Protein AF-0000000078819794 (afdb_homodimer)

Nearest PDB structures (foldseek):
  6mrs-assembly1_A  TM=6.723E-01  e=1.313E-02  synthetic construct
  7mwr-assembly1_B  TM=2.909E-01  e=2.713E-03  synthetic construct
  4few-assembly8_D  TM=2.180E-01  e=1.928E-01  Acinetobacter baumannii AYE
  4gkh-assembly10_J  TM=1.899E-01  e=2.435E-01  Acinetobacter baumannii AYE
  4few-assembly7_B  TM=1.882E-01  e=3.076E-01  Acinetobacter baumannii AYE

Foldseek 3Di:
DDDDDDDDDVVVVVVLVVLCVVVVNDPVRSVVVVVVVLVVLCVPPPDSVRSCCCVPVCVVVLVVLQVVCCVVPVDHDDDLVVLLVVLVVCFQAADDPVVLCVVPPLVQDQDPVSVQVVVQVVCSNNVQQKHWDWDADPPQRKIKIKIFAGRLSVQVVVVLSVQLCCVQRVQKAFPAWDDDPGMIMTIIDHHDDPDNGDPRSSVHGNVCHVVVVVCVVPVVVVVVVVVVCVVVVNPAFDDDPQQVVCVVVVHQDDCQVVLCVVVVHHLLPQDPVSVQVVVQVVCVVGVQFDGWDWDADPQWIKIKTFHDDQDPSSVVSVQVNVVNSVVSNPWDWDWDDDGRMIMTITPDGPPPPPPPPPPD/DDDDDDDDDPVVVVVLVVLCVVVVNDPVRSVVVVVVVLVVLCVPPPDSVRSCCCVPVCVVVQVVLQVVCCVVPVDHDDDLVVLLVVLVVCFQAADDPVVLCVVPPLVQDQDPVSVQVVVQVVCSNNVQQKHWDWDADPPQRKIKIKIFAGRLSVQVVVVLSVQLCCVQRVQKAFPAWDDDPGMIITIIDHHDDPDNGDPRSSVHTNVCHVVVVVCVVPVVVVVVVVVVCVVVVNPAFDDDPQCVVCVVVVHQDDCQVVLCVVVVHHLLPQDPVSVQVVVQVVCVVGVQFDGWDWDADPQWIKIKTFHDDQDPSSVVSVQVNVVNSVVSNPWDWDWDDDGRMIMTITPDGPPPPPPPPDPD

Organism: Methanosarcina acetivorans (strain ATCC 35395 / DSM 2834 / JCM 12185 / C2A) (NCBI:txid188937)

Sequence (720 aa):
MIRKNVSMEDEYLQKLQPFLDKNNGNLSAAIRDAIELADAALRGHESVEDALEYFTEGSTKYPEIRNSLIESGECILISQLSFRWLIENTDGILVDDELVSELFNPYQIKTASDLLEYLNTRSRNMGWGIKVSINTLQEDKTEVILLENGDPSLRAYLAEAISIFLGRYLNLDVSFVHRKSNSIRIFLKEHRSDMEVPPGIRKNFGTLDYTFKEIRSKPEFWTSLVERYRQQRYQRVNLNKDVFEAFLSGEIPDVTSFFEASAGKPIQEIPLYELFAISKKLIFVTQLATDVERTVERGKINIKIRHQFSDEIAIEKLIALFSKLFMAAGHAFEARTVSNLITLEFKEPCSAYSSSNGKYMIRKNVSMEDEYLQKLQPFLDKNNGNLSAAIRDAIELADAALRGHESVEDALEYFTEGSTKYPEIRNSLIESGECILISQLSFRWLIENTDGILVDDELVSELFNPYQIKTASDLLEYLNTRSRNMGWGIKVSINTLQEDKTEVILLENGDPSLRAYLAEAISIFLGRYLNLDVSFVHRKSNSIRIFLKEHRSDMEVPPGIRKNFGTLDYTFKEIRSKPEFWTSLVERYRQQRYQRVNLNKDVFEAFLSGEIPDVTSFFEASAGKPIQEIPLYELFAISKKLIFVTQLATDVERTVERGKINIKIRHQFSDEIAIEKLIALFSKLFMAAGHAFEARTVSNLITLEFKEPCSAYSSSNGKY

Solvent-accessible surface area (backbone atoms only — not comparable to full-atom values): 38197 Å² total; per-residue (Å²): 116,48,74,42,77,32,58,44,50,71,68,56,56,59,54,37,40,70,40,19,62,76,42,77,64,35,59,33,58,17,50,50,52,24,39,53,33,18,41,27,54,38,63,90,41,95,42,71,66,53,34,36,46,36,35,62,68,60,54,40,56,34,52,52,51,42,43,50,34,26,72,69,53,54,25,42,63,40,44,39,67,59,49,38,51,45,46,63,63,37,61,26,45,60,79,53,67,68,57,35,45,68,76,44,48,69,92,76,38,81,47,72,65,45,43,37,55,50,49,38,51,48,19,57,44,52,46,47,61,40,46,56,50,76,46,71,42,79,88,76,67,33,39,32,40,37,42,31,50,48,53,62,54,56,49,52,52,48,51,50,44,49,50,52,45,34,29,64,75,63,37,28,26,34,76,50,74,49,78,54,88,58,35,38,36,41,32,30,36,83,39,90,66,89,57,85,71,45,66,37,45,33,67,74,41,26,74,40,27,66,46,52,54,52,38,67,73,40,44,71,61,47,45,51,41,49,50,48,36,58,77,50,71,60,50,38,28,42,38,44,43,70,47,46,45,27,32,48,53,70,44,72,49,84,62,56,64,58,53,18,65,73,69,71,44,58,49,63,72,51,51,70,69,57,50,48,54,51,46,46,52,49,28,66,59,18,38,76,32,78,46,70,46,78,45,74,56,96,62,22,38,29,42,38,39,33,39,86,68,82,53,67,56,29,48,50,49,52,51,49,36,56,47,52,51,41,48,64,31,68,51,59,66,48,80,47,75,57,92,43,34,36,38,39,40,32,69,64,64,61,62,80,69,73,78,67,74,71,80,120,115,48,76,42,78,33,57,44,48,71,69,56,54,60,53,38,41,70,40,18,62,74,42,78,62,35,60,32,58,16,50,49,52,25,39,53,34,19,42,27,55,39,61,93,42,95,42,71,67,54,32,36,49,37,34,61,69,59,55,40,57,33,51,52,51,41,44,50,33,26,73,69,54,54,25,43,64,41,44,39,67,59,50,40,51,46,46,65,64,37,59,27,44,62,78,53,66,68,58,36,46,68,76,44,49,70,90,76,38,81,46,73,66,46,43,38,54,50,49,39,52,47,19,57,43,53,45,47,61,39,46,58,49,76,47,70,42,79,88,75,68,32,38,33,41,36,43,32,50,49,52,60,54,56,49,52,52,48,51,50,43,49,50,54,45,35,31,64,73,62,36,28,27,33,75,49,71,50,80,54,89,58,35,38,36,40,32,31,35,83,39,92,65,91,57,84,70,46,68,36,44,35,68,74,41,25,74,40,28,67,46,53,53,51,37,67,75,40,43,70,60,46,46,52,42,48,50,48,35,58,76,51,72,60,51,38,29,42,37,47,42,68,47,48,45,27,31,47,53,70,43,71,49,84,62,56,64,56,53,18,65,73,70,70,43,58,48,64,73,51,50,67,70,58,49,48,54,51,48,46,50,49,29,64,58,18,38,74,33,78,45,68,46,79,46,76,56,98,63,23,40,29,42,37,38,33,38,88,66,81,53,66,57,29,48,50,51,50,51,48,37,56,47,52,52,42,48,63,31,68,52,58,66,48,82,46,76,57,91,45,34,37,37,37,41,32,70,63,62,62,64,80,70,73,80,67,74,70,81,120

InterPro domains:
  IPR059889 AF_0136-like, C-terminal domain [PF27313] (231-347)

Secondary structure (DSSP, 8-state):
-EEEEEEE-HHHHHHTHHHHHHTTT-HHHHHHHHHHHHHHHHTT-SSHHHHHHHHHSSTTHHHHHHHHHHHHTSEEEEEHHHHHHHHHHTTTPPPPHHHHHHHS-TTT--SHHHHHHHHHHHHHHHT--EEEEEEEETTTTEEEEEEEES-HHHHHHHHHHHHHHHHHHS-EEEEEEEE-SSEEEEEEEE----SSS-HHHHHHH-TTHHHHHHHHHSHHHHHHHHHHHHHTTT-EEEEEHHHHHHHHTTPPP--HHHHHHHHTS-GGGS-HHHHHHHHHHHHHHH-SSSEEEEEEETTEEEEEEE-----HHHHHHHHHHHHHHHHHTT--EEEEEETTEEEEEEEEE-----------/-EEEEEEE-HHHHHHTHHHHHHTTT-HHHHHHHHHHHHHHHHTT-SSHHHHHHHHHSSTTHHHHHHHHHHHHTSEEEEEHHHHHHHHHHTTTSPPPHHHHHHHS-TTT--SHHHHHHHHHHHHHHHT--EEEEEEEETTTTEEEEEEEES-HHHHHHHHHHHHHHHHHHS-EEEEEEEE-SSEEEEEEEE----SSS-HHHHHHH-TTHHHHHHHHHSHHHHHHHHHHHHHTTT-EEEEEHHHHHHHHTTPPP--HHHHHHHHTS-GGGS-HHHHHHHHHHHHHHH-SSSEEEEEEETTEEEEEEE-----HHHHHHHHHHHHHHHHHTT--EEEEEETTEEEEEEEEE-----------

Structure (mmCIF, N/CA/C/O backbone):
data_AF-0000000078819794-model_v1
#
loop_
_entity.id
_entity.type
_entity.pdbx_description
1 polymer 'Uncharacterized protein'
#
loop_
_atom_site.group_PDB
_atom_site.id
_atom_site.type_symbol
_atom_site.label_atom_id
_atom_site.label_alt_id
_atom_site.label_comp_id
_atom_site.label_asym_id
_atom_site.label_entity_id
_atom_site.label_seq_id
_atom_site.pdbx_PDB_ins_code
_atom_site.Cartn_x
_atom_site.Cartn_y
_atom_site.Cartn_z
_atom_site.occupancy
_atom_site.B_iso_or_equiv
_atom_site.auth_seq_id
_atom_site.auth_comp_id
_atom_site.auth_asym_id
_atom_site.auth_atom_id
_atom_site.pdbx_PDB_model_num
ATOM 1 N N . MET A 1 1 ? -16.062 60.844 29.094 1 70.94 1 MET A N 1
ATOM 2 C CA . MET A 1 1 ? -14.719 60.969 28.547 1 70.94 1 MET A CA 1
ATOM 3 C C . MET A 1 1 ? -13.758 61.531 29.594 1 70.94 1 MET A C 1
ATOM 5 O O . MET A 1 1 ? -14.039 62.531 30.234 1 70.94 1 MET A O 1
ATOM 9 N N . ILE A 1 2 ? -12.938 60.688 30.094 1 73.56 2 ILE A N 1
ATOM 10 C CA . ILE A 1 2 ? -11.977 61.094 31.109 1 73.56 2 ILE A CA 1
ATOM 11 C C . ILE A 1 2 ? -10.648 61.469 30.453 1 73.56 2 ILE A C 1
ATOM 13 O O . ILE A 1 2 ? -10.219 60.844 29.484 1 73.56 2 ILE A O 1
ATOM 17 N N . ARG A 1 3 ? -10.117 62.562 30.797 1 80.88 3 ARG A N 1
ATOM 18 C CA . ARG A 1 3 ? -8.82 63 30.281 1 80.88 3 ARG A CA 1
ATOM 19 C C . ARG A 1 3 ? -7.699 62.594 31.234 1 80.88 3 ARG A C 1
ATOM 21 O O . ARG A 1 3 ? -7.789 62.812 32.438 1 80.88 3 ARG A O 1
ATOM 28 N N . LYS A 1 4 ? -6.836 61.812 30.781 1 79.94 4 LYS A N 1
ATOM 29 C CA . LYS A 1 4 ? -5.691 61.375 31.562 1 79.94 4 LYS A CA 1
ATOM 30 C C . LYS A 1 4 ? -4.379 61.844 30.953 1 79.94 4 LYS A C 1
ATOM 32 O O . LYS A 1 4 ? -4.262 61.969 29.734 1 79.94 4 LYS A O 1
ATOM 37 N N . ASN A 1 5 ? -3.426 62.219 31.859 1 78.19 5 ASN A N 1
ATOM 38 C CA . ASN A 1 5 ? -2.084 62.594 31.422 1 78.19 5 ASN A CA 1
ATOM 39 C C . ASN A 1 5 ? -1.172 61.375 31.328 1 78.19 5 ASN A C 1
ATOM 41 O O . ASN A 1 5 ? -1.112 60.562 32.25 1 78.19 5 ASN A O 1
ATOM 45 N N . VAL A 1 6 ? -0.645 61.156 30.156 1 82.25 6 VAL A N 1
ATOM 46 C CA . VAL A 1 6 ? 0.232 60 29.922 1 82.25 6 VAL A CA 1
ATOM 47 C C . VAL A 1 6 ? 1.633 60.5 29.562 1 82.25 6 VAL A C 1
ATOM 49 O O . VAL A 1 6 ? 1.794 61.344 28.688 1 82.25 6 VAL A O 1
ATOM 52 N N . SER A 1 7 ? 2.701 60.031 30.391 1 82.31 7 SER A N 1
ATOM 53 C CA . SER A 1 7 ? 4.098 60.312 30.078 1 82.31 7 SER A CA 1
ATOM 54 C C . SER A 1 7 ? 4.703 59.219 29.203 1 82.31 7 SER A C 1
ATOM 56 O O . SER A 1 7 ? 4.605 58.031 29.531 1 82.31 7 SER A O 1
ATOM 58 N N . MET A 1 8 ? 5.219 59.594 27.984 1 77.75 8 MET A N 1
ATOM 59 C CA . MET A 1 8 ? 5.828 58.594 27.125 1 77.75 8 MET A CA 1
ATOM 60 C C . MET A 1 8 ? 7.062 59.156 26.422 1 77.75 8 MET A C 1
ATOM 62 O O . MET A 1 8 ? 7.18 60.375 26.234 1 77.75 8 MET A O 1
ATOM 66 N N . GLU A 1 9 ? 8.102 58.281 26.188 1 80.62 9 GLU A N 1
ATOM 67 C CA . GLU A 1 9 ? 9.289 58.625 25.406 1 80.62 9 GLU A CA 1
ATOM 68 C C . GLU A 1 9 ? 8.977 58.688 23.922 1 80.62 9 GLU A C 1
ATOM 70 O O . GLU A 1 9 ? 7.941 58.156 23.484 1 80.62 9 GLU A O 1
ATOM 75 N N . ASP A 1 10 ? 9.867 59.25 23.141 1 80.31 10 ASP A N 1
ATOM 76 C CA . ASP A 1 10 ? 9.695 59.438 21.703 1 80.31 10 ASP A CA 1
ATOM 77 C C . ASP A 1 10 ? 9.57 58.094 21 1 80.31 10 ASP A C 1
ATOM 79 O O . ASP A 1 10 ? 8.891 57.969 19.969 1 80.31 10 ASP A O 1
ATOM 83 N N . GLU A 1 11 ? 10.156 57.125 21.562 1 84.44 11 GLU A N 1
ATOM 84 C CA . GLU A 1 11 ? 10.125 55.812 20.953 1 84.44 11 GLU A CA 1
ATOM 85 C C . GLU A 1 11 ? 8.703 55.281 20.875 1 84.44 11 GLU A C 1
ATOM 87 O O . GLU A 1 11 ? 8.336 54.594 19.906 1 84.44 11 GLU A O 1
ATOM 92 N N . TYR A 1 12 ? 7.852 55.562 21.797 1 84.25 12 TYR A N 1
ATOM 93 C CA . TYR A 1 12 ? 6.48 55.062 21.828 1 84.25 12 TYR A CA 1
ATOM 94 C C . TYR A 1 12 ? 5.594 55.844 20.859 1 84.25 12 TYR A C 1
ATOM 96 O O . TYR A 1 12 ? 4.633 55.312 20.312 1 84.25 12 TYR A O 1
ATOM 104 N N . LEU A 1 13 ? 5.969 57.094 20.656 1 82.88 13 LEU A N 1
ATOM 105 C CA . LEU A 1 13 ? 5.246 57.875 19.656 1 82.88 13 LEU A CA 1
ATOM 106 C C . LEU A 1 13 ? 5.508 57.344 18.25 1 82.88 13 LEU A C 1
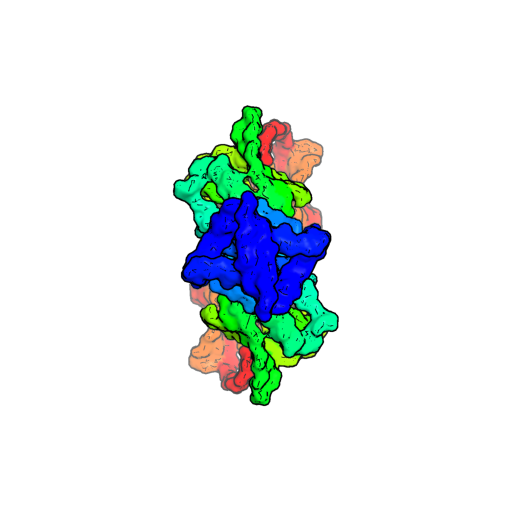ATOM 108 O O . LEU A 1 13 ? 4.609 57.344 17.406 1 82.88 13 LEU A O 1
ATOM 112 N N . GLN A 1 14 ? 6.73 56.906 18.125 1 84.69 14 GLN A N 1
ATOM 113 C CA . GLN A 1 14 ? 7.074 56.281 16.844 1 84.69 14 GLN A CA 1
ATOM 114 C C . GLN A 1 14 ? 6.289 55 16.625 1 84.69 14 GLN A C 1
ATOM 116 O O . GLN A 1 14 ? 5.805 54.75 15.523 1 84.69 14 GLN A O 1
ATOM 121 N N . LYS A 1 15 ? 6.051 54.25 17.672 1 84.12 15 LYS A N 1
ATOM 122 C CA . LYS A 1 15 ? 5.309 52.969 17.594 1 84.12 15 LYS A CA 1
ATOM 123 C C . LYS A 1 15 ? 3.828 53.219 17.328 1 84.12 15 LYS A C 1
ATOM 125 O O . LYS A 1 15 ? 3.131 52.375 16.797 1 84.12 15 LYS A O 1
ATOM 130 N N . LEU A 1 16 ? 3.393 54.438 17.641 1 85.81 16 LEU A N 1
ATOM 131 C CA . LEU A 1 16 ? 1.987 54.781 17.469 1 85.81 16 LEU A CA 1
ATOM 132 C C . LEU A 1 16 ? 1.74 55.375 16.078 1 85.81 16 LEU A C 1
ATOM 134 O O . LEU A 1 16 ? 0.594 55.625 15.703 1 85.81 16 LEU A O 1
ATOM 138 N N . GLN A 1 17 ? 2.824 55.531 15.344 1 85.62 17 GLN A N 1
ATOM 139 C CA . GLN A 1 17 ? 2.709 56.25 14.086 1 85.62 17 GLN A CA 1
ATOM 140 C C . GLN A 1 17 ? 1.633 55.656 13.195 1 85.62 17 GLN A C 1
ATOM 142 O O . GLN A 1 17 ? 0.785 56.375 12.656 1 85.62 17 GLN A O 1
ATOM 147 N N . PRO A 1 18 ? 1.602 54.312 13 1 86.56 18 PRO A N 1
ATOM 148 C CA . PRO A 1 18 ? 0.555 53.75 12.141 1 86.56 18 PRO A CA 1
ATOM 149 C C . PRO A 1 18 ? -0.852 54.062 12.648 1 86.56 18 PRO A C 1
ATOM 151 O O . PRO A 1 18 ? -1.77 54.25 11.852 1 86.56 18 PRO A O 1
ATOM 154 N N . PHE A 1 19 ? -1.087 54.062 13.938 1 87.62 19 PHE A N 1
ATOM 155 C CA . PHE A 1 19 ? -2.373 54.375 14.547 1 87.62 19 PHE A CA 1
ATOM 156 C C . PHE A 1 19 ? -2.693 55.875 14.367 1 87.62 19 PHE A C 1
ATOM 158 O O . PHE A 1 19 ? -3.852 56.219 14.156 1 87.62 19 PHE A O 1
ATOM 165 N N . LEU A 1 20 ? -1.634 56.719 14.453 1 88.31 20 LEU A N 1
ATOM 166 C CA . LEU A 1 20 ? -1.801 58.156 14.227 1 88.31 20 LEU A CA 1
ATOM 167 C C . LEU A 1 20 ? -2.215 58.438 12.789 1 88.31 20 LEU A C 1
ATOM 169 O O . LEU A 1 20 ? -3.098 59.25 12.539 1 88.31 20 LEU A O 1
ATOM 173 N N . ASP A 1 21 ? -1.56 57.719 11.906 1 87.25 21 ASP A N 1
ATOM 174 C CA . ASP A 1 21 ? -1.875 57.875 10.492 1 87.25 21 ASP A CA 1
ATOM 175 C C . ASP A 1 21 ? -3.328 57.531 10.203 1 87.25 21 ASP A C 1
ATOM 177 O O . ASP A 1 21 ? -4.016 58.219 9.453 1 87.25 21 ASP A O 1
ATOM 181 N N . LYS A 1 22 ? -3.783 56.438 10.828 1 86.69 22 LYS A N 1
ATOM 182 C CA . LYS A 1 22 ? -5.164 56 10.656 1 86.69 22 LYS A CA 1
ATOM 183 C C . LYS A 1 22 ? -6.145 57.031 11.211 1 86.69 22 LYS A C 1
ATOM 185 O O . LYS A 1 22 ? -7.25 57.188 10.688 1 86.69 22 LYS A O 1
ATOM 190 N N . ASN A 1 23 ? -5.707 57.75 12.258 1 88.5 23 ASN A N 1
ATOM 191 C CA . ASN A 1 23 ? -6.621 58.656 12.945 1 88.5 23 ASN A CA 1
ATOM 192 C C . ASN A 1 23 ? -6.289 60.094 12.648 1 88.5 23 ASN A C 1
ATOM 194 O O . ASN A 1 23 ? -6.555 61 13.477 1 88.5 23 ASN A O 1
ATOM 198 N N . ASN A 1 24 ? -5.68 60.406 11.492 1 87.5 24 ASN A N 1
ATOM 199 C CA . ASN A 1 24 ? -5.375 61.75 10.992 1 87.5 24 ASN A CA 1
ATOM 200 C C . ASN A 1 24 ? -4.641 62.594 12.039 1 87.5 24 ASN A C 1
ATOM 202 O O . ASN A 1 24 ? -4.957 63.75 12.234 1 87.5 24 ASN A O 1
ATOM 206 N N . GLY A 1 25 ? -3.814 61.938 12.812 1 84.75 25 GLY A N 1
ATOM 207 C CA . GLY A 1 25 ? -2.949 62.656 13.734 1 84.75 25 GLY A CA 1
ATOM 208 C C . GLY A 1 25 ? -3.551 62.812 15.117 1 84.75 25 GLY A C 1
ATOM 209 O O . GLY A 1 25 ? -2.936 63.406 16 1 84.75 25 GLY A O 1
ATOM 210 N N . ASN A 1 26 ? -4.77 62.344 15.32 1 84.56 26 ASN A N 1
ATOM 211 C CA . ASN A 1 26 ? -5.406 62.406 16.641 1 84.56 26 ASN A CA 1
ATOM 212 C C . ASN A 1 26 ? -4.781 61.438 17.609 1 84.56 26 ASN A C 1
ATOM 214 O O . ASN A 1 26 ? -5.008 60.219 17.516 1 84.56 26 ASN A O 1
ATOM 218 N N . LEU A 1 27 ? -4.086 61.969 18.531 1 87.5 27 LEU A N 1
ATOM 219 C CA . LEU A 1 27 ? -3.311 61.125 19.453 1 87.5 27 LEU A CA 1
ATOM 220 C C . LEU A 1 27 ? -4.23 60.312 20.344 1 87.5 27 LEU A C 1
ATOM 222 O O . LEU A 1 27 ? -3.979 59.125 20.562 1 87.5 27 LEU A O 1
ATOM 226 N N . SER A 1 28 ? -5.289 60.906 20.938 1 86.38 28 SER A N 1
ATOM 227 C CA . SER A 1 28 ? -6.203 60.188 21.812 1 86.38 28 SER A CA 1
ATOM 228 C C . SER A 1 28 ? -6.84 59 21.078 1 86.38 28 SER A C 1
ATOM 230 O O . SER A 1 28 ? -6.918 57.875 21.625 1 86.38 28 SER A O 1
ATOM 232 N N . ALA A 1 29 ? -7.215 59.219 19.875 1 86.75 29 ALA A N 1
ATOM 233 C CA . ALA A 1 29 ? -7.812 58.156 19.078 1 86.75 29 ALA A CA 1
ATOM 234 C C . ALA A 1 29 ? -6.789 57.062 18.766 1 86.75 29 ALA A C 1
ATOM 236 O O . ALA A 1 29 ? -7.113 55.875 18.781 1 86.75 29 ALA A O 1
ATOM 237 N N . ALA A 1 30 ? -5.602 57.406 18.469 1 87.69 30 ALA A N 1
ATOM 238 C CA . ALA A 1 30 ? -4.523 56.469 18.188 1 87.69 30 ALA A CA 1
ATOM 239 C C . ALA A 1 30 ? -4.238 55.562 19.391 1 87.69 30 ALA A C 1
ATOM 241 O O . ALA A 1 30 ? -4.082 54.344 19.266 1 87.69 30 ALA A O 1
ATOM 242 N N . ILE A 1 31 ? -4.195 56.156 20.5 1 85.75 31 ILE A N 1
ATOM 243 C CA . ILE A 1 31 ? -3.926 55.406 21.734 1 85.75 31 ILE A CA 1
ATOM 244 C C . ILE A 1 31 ? -5.098 54.469 22.031 1 85.75 31 ILE A C 1
ATOM 246 O O . ILE A 1 31 ? -4.895 53.312 22.438 1 85.75 31 ILE A O 1
ATOM 250 N N . ARG A 1 32 ? -6.301 54.938 21.844 1 84.31 32 ARG A N 1
ATOM 251 C CA . ARG A 1 32 ? -7.465 54.062 22.031 1 84.31 32 ARG A CA 1
ATOM 252 C C . ARG A 1 32 ? -7.402 52.844 21.125 1 84.31 32 ARG A C 1
ATOM 254 O O . ARG A 1 32 ? -7.648 51.719 21.562 1 84.31 32 ARG A O 1
ATOM 261 N N . ASP A 1 33 ? -7.09 53.094 19.875 1 86.25 33 ASP A N 1
ATOM 262 C CA . ASP A 1 33 ? -6.941 52 18.938 1 86.25 33 ASP A CA 1
ATOM 263 C C . ASP A 1 33 ? -5.844 51.031 19.375 1 86.25 33 ASP A C 1
ATOM 265 O O . ASP A 1 33 ? -5.988 49.812 19.25 1 86.25 33 ASP A O 1
ATOM 269 N N . ALA A 1 34 ? -4.73 51.594 19.812 1 86 34 ALA A N 1
ATOM 270 C CA . ALA A 1 34 ? -3.623 50.75 20.297 1 86 34 ALA A CA 1
ATOM 271 C C . ALA A 1 34 ? -4.047 49.906 21.484 1 86 34 ALA A C 1
ATOM 273 O O . ALA A 1 34 ? -3.691 48.75 21.594 1 86 34 ALA A O 1
ATOM 274 N N . ILE A 1 35 ? -4.82 50.5 22.375 1 83.94 35 ILE A N 1
ATOM 275 C CA . ILE A 1 35 ? -5.316 49.781 23.547 1 83.94 35 ILE A CA 1
ATOM 276 C C . ILE A 1 35 ? -6.262 48.656 23.109 1 83.94 35 ILE A C 1
ATOM 278 O O . ILE A 1 35 ? -6.188 47.531 23.609 1 83.94 35 ILE A O 1
ATOM 282 N N . GLU A 1 36 ? -7.098 48.969 22.188 1 83.81 36 GLU A N 1
ATOM 283 C CA . GLU A 1 36 ? -8.023 47.969 21.672 1 83.81 36 GLU A CA 1
ATOM 284 C C . GLU A 1 36 ? -7.277 46.812 21.047 1 83.81 36 GLU A C 1
ATOM 286 O O . GLU A 1 36 ? -7.621 45.656 21.297 1 83.81 36 GLU A O 1
ATOM 291 N N . LEU A 1 37 ? -6.293 47.125 20.266 1 82.19 37 LEU A N 1
ATOM 292 C CA . LEU A 1 37 ? -5.504 46.094 19.625 1 82.19 37 LEU A CA 1
ATOM 293 C C . LEU A 1 37 ? -4.703 45.312 20.672 1 82.19 37 LEU A C 1
ATOM 295 O O . LEU A 1 37 ? -4.609 44.062 20.578 1 82.19 37 LEU A O 1
ATOM 299 N N . ALA A 1 38 ? -4.113 46 21.578 1 82.5 38 ALA A N 1
ATOM 300 C CA . ALA A 1 38 ? -3.34 45.344 22.625 1 82.5 38 ALA A CA 1
ATOM 301 C C . ALA A 1 38 ? -4.223 44.406 23.453 1 82.5 38 ALA A C 1
ATOM 303 O O . ALA A 1 38 ? -3.822 43.281 23.781 1 82.5 38 ALA A O 1
ATOM 304 N N . ASP A 1 39 ? -5.398 44.844 23.734 1 83.31 39 ASP A N 1
ATOM 305 C CA . ASP A 1 39 ? -6.355 44.031 24.469 1 83.31 39 ASP A CA 1
ATOM 306 C C . ASP A 1 39 ? -6.734 42.781 23.703 1 83.31 39 ASP A C 1
ATOM 308 O O . ASP A 1 39 ? -6.785 41.688 24.266 1 83.31 39 ASP A O 1
ATOM 312 N N . ALA A 1 40 ? -6.984 43 22.469 1 76.94 40 ALA A N 1
ATOM 313 C CA . ALA A 1 40 ? -7.355 41.875 21.609 1 76.94 40 ALA A CA 1
ATOM 314 C C . ALA A 1 40 ? -6.207 40.906 21.469 1 76.94 40 ALA A C 1
ATOM 316 O O . ALA A 1 40 ? -6.422 39.688 21.469 1 76.94 40 ALA A O 1
ATOM 317 N N . ALA A 1 41 ? -5.02 41.469 21.281 1 73.31 41 ALA A N 1
ATOM 318 C CA . ALA A 1 41 ? -3.822 40.625 21.125 1 73.31 41 ALA A CA 1
ATOM 319 C C . ALA A 1 41 ? -3.498 39.875 22.406 1 73.31 41 ALA A C 1
ATOM 321 O O . ALA A 1 41 ? -2.859 38.812 22.375 1 73.31 41 ALA A O 1
ATOM 322 N N . LEU A 1 42 ? -3.934 40.469 23.453 1 76.25 42 LEU A N 1
ATOM 323 C CA . LEU A 1 42 ? -3.664 39.875 24.75 1 76.25 42 LEU A CA 1
ATOM 324 C C . LEU A 1 42 ? -4.559 38.656 24.969 1 76.25 42 LEU A C 1
ATOM 326 O O . LEU A 1 42 ? -4.207 37.75 25.734 1 76.25 42 LEU A O 1
ATOM 330 N N . ARG A 1 43 ? -5.539 38.594 24.047 1 70.12 43 ARG A N 1
ATOM 331 C CA . ARG A 1 43 ? -6.484 37.5 24.141 1 70.12 43 ARG A CA 1
ATOM 332 C C . ARG A 1 43 ? -5.871 36.188 23.625 1 70.12 43 ARG A C 1
ATOM 334 O O . ARG A 1 43 ? -5.348 36.156 22.516 1 70.12 43 ARG A O 1
ATOM 341 N N . GLY A 1 44 ? -5.43 35.312 24.641 1 59.69 44 GLY A N 1
ATOM 342 C CA . GLY A 1 44 ? -4.824 34.031 24.375 1 59.69 44 GLY A CA 1
ATOM 343 C C . GLY A 1 44 ? -3.518 33.812 25.125 1 59.69 44 GLY A C 1
ATOM 344 O O . GLY A 1 44 ? -2.881 32.781 24.984 1 59.69 44 GLY A O 1
ATOM 345 N N . HIS A 1 45 ? -3.152 35 25.719 1 65.75 45 HIS A N 1
ATOM 346 C CA . HIS A 1 45 ? -1.915 34.906 26.484 1 65.75 45 HIS A CA 1
ATOM 347 C C . HIS A 1 45 ? -2.186 35 27.984 1 65.75 45 HIS A C 1
ATOM 349 O O . HIS A 1 45 ? -3.184 35.594 28.406 1 65.75 45 HIS A O 1
ATOM 355 N N . GLU A 1 46 ? -1.381 34.375 28.734 1 65.06 46 GLU A N 1
ATOM 356 C CA . GLU A 1 46 ? -1.578 34.281 30.188 1 65.06 46 GLU A CA 1
ATOM 357 C C . GLU A 1 46 ? -1.296 35.625 30.859 1 65.06 46 GLU A C 1
ATOM 359 O O . GLU A 1 46 ? -1.904 35.938 31.875 1 65.06 46 GLU A O 1
ATOM 364 N N . SER A 1 47 ? -0.246 36.406 30.297 1 75 47 SER A N 1
ATOM 365 C CA . SER A 1 47 ? 0.141 37.688 30.891 1 75 47 SER A CA 1
ATOM 366 C C . SER A 1 47 ? 0.596 38.656 29.812 1 75 47 SER A C 1
ATOM 368 O O . SER A 1 47 ? 0.843 38.281 28.672 1 75 47 SER A O 1
ATOM 370 N N . VAL A 1 48 ? 0.665 39.906 30.125 1 79.12 48 VAL A N 1
ATOM 371 C CA . VAL A 1 48 ? 1.145 40.938 29.234 1 79.12 48 VAL A CA 1
ATOM 372 C C . VAL A 1 48 ? 2.59 40.656 28.828 1 79.12 48 VAL A C 1
ATOM 374 O O . VAL A 1 48 ? 2.969 40.875 27.672 1 79.12 48 VAL A O 1
ATOM 377 N N . GLU A 1 49 ? 3.346 40.156 29.766 1 76.5 49 GLU A N 1
ATOM 378 C CA . GLU A 1 49 ? 4.734 39.812 29.484 1 76.5 49 GLU A CA 1
ATOM 379 C C . GLU A 1 49 ? 4.824 38.688 28.453 1 76.5 49 GLU A C 1
ATOM 381 O O . GLU A 1 49 ? 5.621 38.75 27.516 1 76.5 49 GLU A O 1
ATOM 386 N N . ASP A 1 50 ? 3.994 37.781 28.625 1 72.31 50 ASP A N 1
ATOM 387 C CA . ASP A 1 50 ? 3.938 36.625 27.719 1 72.31 50 ASP A CA 1
ATOM 388 C C . ASP A 1 50 ? 3.568 37.094 26.297 1 72.31 50 ASP A C 1
ATOM 390 O O . ASP A 1 50 ? 4.18 36.656 25.328 1 72.31 50 ASP A O 1
ATOM 394 N N . ALA A 1 51 ? 2.564 37.906 26.266 1 70.81 51 ALA A N 1
ATOM 395 C CA . ALA A 1 51 ? 2.129 38.438 24.969 1 70.81 51 ALA A CA 1
ATOM 396 C C . ALA A 1 51 ? 3.223 39.281 24.328 1 70.81 51 ALA A C 1
ATOM 398 O O . ALA A 1 51 ? 3.502 39.156 23.125 1 70.81 51 ALA A O 1
ATOM 399 N N . LEU A 1 52 ? 3.852 40.156 25.031 1 71.38 52 LEU A N 1
ATOM 400 C CA . LEU A 1 52 ? 4.914 41.031 24.516 1 71.38 52 LEU A CA 1
ATOM 401 C C . LEU A 1 52 ? 6.086 40.188 24 1 71.38 52 LEU A C 1
ATOM 403 O O . LEU A 1 52 ? 6.633 40.469 22.938 1 71.38 52 LEU A O 1
ATOM 407 N N . GLU A 1 53 ? 6.492 39.25 24.75 1 68.69 53 GLU A N 1
ATOM 408 C CA . GLU A 1 53 ? 7.566 38.375 24.312 1 68.69 53 GLU A CA 1
ATOM 409 C C . GLU A 1 53 ? 7.211 37.656 23.016 1 68.69 53 GLU A C 1
ATOM 411 O O . GLU A 1 53 ? 8.047 37.531 22.125 1 68.69 53 GLU A O 1
ATOM 416 N N . TYR A 1 54 ? 6.004 37.188 22.984 1 61.59 54 TYR A N 1
ATOM 417 C CA . TYR A 1 54 ? 5.496 36.469 21.812 1 61.59 54 TYR A CA 1
ATOM 418 C C . TYR A 1 54 ? 5.555 37.375 20.578 1 61.59 54 TYR A C 1
ATOM 420 O O . TYR A 1 54 ? 6 36.938 19.516 1 61.59 54 TYR A O 1
ATOM 428 N N . PHE A 1 55 ? 5.086 38.562 20.719 1 60.72 55 PHE A N 1
ATOM 429 C CA . PHE A 1 55 ? 4.961 39.438 19.562 1 60.72 55 PHE A CA 1
ATOM 430 C C . PHE A 1 55 ? 6.281 40.156 19.281 1 60.72 55 PHE A C 1
ATOM 432 O O . PHE A 1 55 ? 6.516 40.594 18.172 1 60.72 55 PHE A O 1
ATOM 439 N N . THR A 1 56 ? 7.133 40.406 20.312 1 57.12 56 THR A N 1
ATOM 440 C CA . THR A 1 56 ? 8.367 41.156 20.125 1 57.12 56 THR A CA 1
ATOM 441 C C . THR A 1 56 ? 9.516 40.25 19.719 1 57.12 56 THR A C 1
ATOM 443 O O . THR A 1 56 ? 10.453 40.656 19.031 1 57.12 56 THR A O 1
ATOM 446 N N . GLU A 1 57 ? 9.734 39.188 20.438 1 51.38 57 GLU A N 1
ATOM 447 C CA . GLU A 1 57 ? 10.898 38.344 20.188 1 51.38 57 GLU A CA 1
ATOM 448 C C . GLU A 1 57 ? 10.742 37.531 18.906 1 51.38 57 GLU A C 1
ATOM 450 O O . GLU A 1 57 ? 11.508 36.625 18.641 1 51.38 57 GLU A O 1
ATOM 455 N N . GLY A 1 58 ? 10.086 38.094 17.906 1 51.12 58 GLY A N 1
ATOM 456 C CA . GLY A 1 58 ? 10.133 37.469 16.609 1 51.12 58 GLY A CA 1
ATOM 457 C C . GLY A 1 58 ? 9.336 36.156 16.547 1 51.12 58 GLY A C 1
ATOM 458 O O . GLY A 1 58 ? 9.422 35.438 15.562 1 51.12 58 GLY A O 1
ATOM 459 N N . SER A 1 59 ? 8.906 35.812 17.688 1 50.25 59 SER A N 1
ATOM 460 C CA . SER A 1 59 ? 8.203 34.531 17.938 1 50.25 59 SER A CA 1
ATOM 461 C C . SER A 1 59 ? 6.883 34.5 17.172 1 50.25 59 SER A C 1
ATOM 463 O O . SER A 1 59 ? 6.367 33.406 16.906 1 50.25 59 SER A O 1
ATOM 465 N N . THR A 1 60 ? 6.348 35.719 16.812 1 55.25 60 THR A N 1
ATOM 466 C CA . THR A 1 60 ? 5.047 35.812 16.156 1 55.25 60 THR A CA 1
ATOM 467 C C . THR A 1 60 ? 5.172 35.5 14.664 1 55.25 60 THR A C 1
ATOM 469 O O . THR A 1 60 ? 4.172 35.219 14 1 55.25 60 THR A O 1
ATOM 472 N N . LYS A 1 61 ? 6.418 35.625 14.219 1 63.44 61 LYS A N 1
ATOM 473 C CA . LYS A 1 61 ? 6.617 35.469 12.781 1 63.44 61 LYS A CA 1
ATOM 474 C C . LYS A 1 61 ? 6.211 34.094 12.312 1 63.44 61 LYS A C 1
ATOM 476 O O . LYS A 1 61 ? 5.457 33.938 11.352 1 63.44 61 LYS A O 1
ATOM 481 N N . TYR A 1 62 ? 6.523 33.219 13.125 1 77.81 62 TYR A N 1
ATOM 482 C CA . TYR A 1 62 ? 6.316 31.844 12.656 1 77.81 62 TYR A CA 1
ATOM 483 C C . TYR A 1 62 ? 4.848 31.438 12.773 1 77.81 62 TYR A C 1
ATOM 485 O O . TYR A 1 62 ? 4.266 30.922 11.82 1 77.81 62 TYR A O 1
ATOM 493 N N . PRO A 1 63 ? 4.172 31.906 13.82 1 79.56 63 PRO A N 1
ATOM 494 C CA . PRO A 1 63 ? 2.748 31.594 13.906 1 79.56 63 PRO A CA 1
ATOM 495 C C . PRO A 1 63 ? 1.93 32.219 12.789 1 79.56 63 PRO A C 1
ATOM 497 O O . PRO A 1 63 ? 0.999 31.609 12.266 1 79.56 63 PRO A O 1
ATOM 500 N N . GLU A 1 64 ? 2.293 33.375 12.453 1 80.38 64 GLU A N 1
ATOM 501 C CA . GLU A 1 64 ? 1.567 34.062 11.383 1 80.38 64 GLU A CA 1
ATOM 502 C C . GLU A 1 64 ? 1.791 33.375 10.039 1 80.38 64 GLU A C 1
ATOM 504 O O . GLU A 1 64 ? 0.856 33.219 9.25 1 80.38 64 GLU A O 1
ATOM 509 N N . ILE A 1 65 ? 2.975 33.031 9.828 1 82.94 65 ILE A N 1
ATOM 510 C CA . ILE A 1 65 ? 3.309 32.312 8.602 1 82.94 65 ILE A CA 1
ATOM 511 C C . ILE A 1 65 ? 2.523 30.984 8.539 1 82.94 65 ILE A C 1
ATOM 513 O O . ILE A 1 65 ? 1.917 30.672 7.512 1 82.94 65 ILE A O 1
ATOM 517 N N . ARG A 1 66 ? 2.508 30.312 9.625 1 91.56 66 ARG A N 1
ATOM 518 C CA . ARG A 1 66 ? 1.821 29.016 9.688 1 91.56 66 ARG A CA 1
ATOM 519 C C . ARG A 1 66 ? 0.333 29.188 9.398 1 91.56 66 ARG A C 1
ATOM 521 O O . ARG A 1 66 ? -0.232 28.438 8.594 1 91.56 66 ARG A O 1
ATOM 528 N N . ASN A 1 67 ? -0.244 30.156 9.984 1 88.94 67 ASN A N 1
ATOM 529 C CA . ASN A 1 67 ? -1.674 30.375 9.789 1 88.94 67 ASN A CA 1
ATOM 530 C C . ASN A 1 67 ? -1.987 30.781 8.352 1 88.94 67 ASN A C 1
ATOM 532 O O . ASN A 1 67 ? -3.012 30.375 7.797 1 88.94 67 ASN A O 1
ATOM 536 N N . SER A 1 68 ? -1.116 31.578 7.836 1 86.12 68 SER A N 1
ATOM 537 C CA . SER A 1 68 ? -1.291 31.969 6.441 1 86.12 68 SER A CA 1
ATOM 538 C C . SER A 1 68 ? -1.24 30.766 5.516 1 86.12 68 SER A C 1
ATOM 540 O O . SER A 1 68 ? -2.025 30.672 4.566 1 86.12 68 SER A O 1
ATOM 542 N N . LEU A 1 69 ? -0.34 29.859 5.77 1 90.88 69 LEU A N 1
ATOM 543 C CA . LEU A 1 69 ? -0.184 28.656 4.961 1 90.88 69 LEU A CA 1
ATOM 544 C C . LEU A 1 69 ? -1.418 27.766 5.07 1 90.88 69 LEU A C 1
ATOM 546 O O . LEU A 1 69 ? -1.819 27.125 4.09 1 90.88 69 LEU A O 1
ATOM 550 N N . ILE A 1 70 ? -2.031 27.719 6.223 1 93.19 70 ILE A N 1
ATOM 551 C CA . ILE A 1 70 ? -3.223 26.906 6.457 1 93.19 70 ILE A CA 1
ATOM 552 C C . ILE A 1 70 ? -4.422 27.547 5.754 1 93.19 70 ILE A C 1
ATOM 554 O O . ILE A 1 70 ? -5.156 26.859 5.035 1 93.19 70 ILE A O 1
ATOM 558 N N . GLU A 1 71 ? 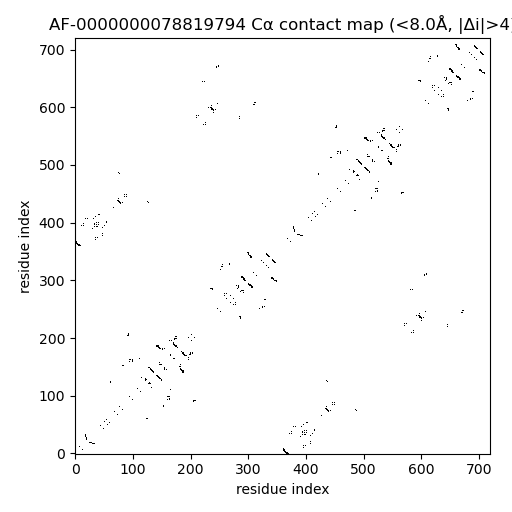-4.559 28.828 5.887 1 87.69 71 GLU A N 1
ATOM 559 C CA . GLU A 1 71 ? -5.715 29.531 5.348 1 87.69 71 GLU A CA 1
ATOM 560 C C . GLU A 1 71 ? -5.664 29.594 3.822 1 87.69 71 GLU A C 1
ATOM 562 O O . GLU A 1 71 ? -6.703 29.578 3.16 1 87.69 71 GLU A O 1
ATOM 567 N N . SER A 1 72 ? -4.438 29.609 3.301 1 87.62 72 SER A N 1
ATOM 568 C CA . SER A 1 72 ? -4.281 29.625 1.851 1 87.62 72 SER A CA 1
ATOM 569 C C . SER A 1 72 ? -4.523 28.25 1.248 1 87.62 72 SER A C 1
ATOM 571 O O . SER A 1 72 ? -4.703 28.125 0.036 1 87.62 72 SER A O 1
ATOM 573 N N . GLY A 1 73 ? -4.43 27.266 2.039 1 91.62 73 GLY A N 1
ATOM 574 C CA . GLY A 1 73 ? -4.613 25.906 1.552 1 91.62 73 GLY A CA 1
ATOM 575 C C . GLY A 1 73 ? -3.322 25.25 1.1 1 91.62 73 GLY A C 1
ATOM 576 O O . GLY A 1 73 ? -3.334 24.125 0.589 1 91.62 73 GLY A O 1
ATOM 577 N N . GLU A 1 74 ? -2.242 25.906 1.32 1 92.25 74 GLU A N 1
ATOM 578 C CA . GLU A 1 74 ? -0.949 25.359 0.924 1 92.25 74 GLU A CA 1
ATOM 579 C C . GLU A 1 74 ? -0.522 24.219 1.855 1 92.25 74 GLU A C 1
ATOM 581 O O . GLU A 1 74 ? 0.172 23.297 1.437 1 92.25 74 GLU A O 1
ATOM 586 N N . CYS A 1 75 ? -0.923 24.406 3.109 1 95.62 75 CYS A N 1
ATOM 587 C CA . CYS A 1 75 ? -0.594 23.375 4.078 1 95.62 75 CYS A CA 1
ATOM 588 C C . CYS A 1 75 ? -1.842 22.891 4.812 1 95.62 75 CYS A C 1
ATOM 590 O O . CYS A 1 75 ? -2.861 23.578 4.828 1 95.62 75 CYS A O 1
ATOM 592 N N . ILE A 1 76 ? -1.76 21.766 5.312 1 96.25 76 ILE A N 1
ATOM 593 C CA . ILE A 1 76 ? -2.857 21.141 6.039 1 96.25 76 ILE A CA 1
ATOM 594 C C . ILE A 1 76 ? -2.385 20.734 7.434 1 96.25 76 ILE A C 1
ATOM 596 O O . ILE A 1 76 ? -1.271 20.234 7.598 1 96.25 76 ILE A O 1
ATOM 600 N N . LEU A 1 77 ? -3.193 21.062 8.375 1 96.06 77 LEU A N 1
ATOM 601 C CA . LEU A 1 77 ? -2.936 20.688 9.758 1 96.06 77 LEU A CA 1
ATOM 602 C C . LEU A 1 77 ? -3.615 19.359 10.102 1 96.06 77 LEU A C 1
ATOM 604 O O . LEU A 1 77 ? -4.836 19.234 9.969 1 96.06 77 LEU A O 1
ATOM 608 N N . ILE A 1 78 ? -2.812 18.359 10.445 1 95.5 78 ILE A N 1
ATOM 609 C CA . ILE A 1 78 ? -3.381 17.047 10.758 1 95.5 78 ILE A CA 1
ATOM 610 C C . ILE A 1 78 ? -2.824 16.562 12.086 1 95.5 78 ILE A C 1
ATOM 612 O O . ILE A 1 78 ? -1.76 17 12.531 1 95.5 78 ILE A O 1
ATOM 616 N N . SER A 1 79 ? -3.545 15.672 12.695 1 94.12 79 SER A N 1
ATOM 617 C CA . SER A 1 79 ? -3.094 15.117 13.969 1 94.12 79 SER A CA 1
ATOM 618 C C . SER A 1 79 ? -1.846 14.266 13.789 1 94.12 79 SER A C 1
ATOM 620 O O . SER A 1 79 ? -1.657 13.648 12.734 1 94.12 79 SER A O 1
ATOM 622 N N . GLN A 1 80 ? -1.091 14.273 14.852 1 95.38 80 GLN A N 1
ATOM 623 C CA . GLN A 1 80 ? 0.125 13.469 14.852 1 95.38 80 GLN A CA 1
ATOM 624 C C . GLN A 1 80 ? -0.195 11.992 14.633 1 95.38 80 GLN A C 1
ATOM 626 O O . GLN A 1 80 ? 0.541 11.289 13.93 1 95.38 80 GLN A O 1
ATOM 631 N N . LEU A 1 81 ? -1.232 11.523 15.156 1 94.5 81 LEU A N 1
ATOM 632 C CA . LEU A 1 81 ? -1.624 10.125 15.023 1 94.5 81 LEU A CA 1
ATOM 633 C C . LEU A 1 81 ? -2.01 9.805 13.586 1 94.5 81 LEU A C 1
ATOM 635 O O . LEU A 1 81 ? -1.664 8.734 13.07 1 94.5 81 LEU A O 1
ATOM 639 N N . SER A 1 82 ? -2.803 10.711 12.992 1 96.31 82 SER A N 1
ATOM 640 C CA . SER A 1 82 ? -3.16 10.539 11.594 1 96.31 82 SER A CA 1
ATOM 641 C C . SER A 1 82 ? -1.919 10.477 10.711 1 96.31 82 SER A C 1
ATOM 643 O O . SER A 1 82 ? -1.823 9.625 9.82 1 96.31 82 SER A O 1
ATOM 645 N N . PHE A 1 83 ? -1.04 11.391 11.016 1 97.19 83 PHE A N 1
ATOM 646 C CA . PHE A 1 83 ? 0.182 11.438 10.227 1 97.19 83 PHE A CA 1
ATOM 647 C C . PHE A 1 83 ? 0.997 10.164 10.398 1 97.19 83 PHE A C 1
ATOM 649 O O . PHE A 1 83 ? 1.525 9.617 9.43 1 97.19 83 PHE A O 1
ATOM 656 N N . ARG A 1 84 ? 1.115 9.703 11.586 1 96.69 84 ARG A N 1
ATOM 657 C CA . ARG A 1 84 ? 1.832 8.469 11.883 1 96.69 84 ARG A CA 1
ATOM 658 C C . ARG A 1 84 ? 1.236 7.297 11.109 1 96.69 84 ARG A C 1
ATOM 660 O O . ARG A 1 84 ? 1.968 6.5 10.516 1 96.69 84 ARG A O 1
ATOM 667 N N . TRP A 1 85 ? -0.037 7.176 11.125 1 97.25 85 TRP A N 1
ATOM 668 C CA . TRP A 1 85 ? -0.71 6.105 10.398 1 97.25 85 TRP A CA 1
ATOM 669 C C . TRP A 1 85 ? -0.395 6.184 8.906 1 97.25 85 TRP A C 1
ATOM 671 O O . TRP A 1 85 ? -0.11 5.164 8.273 1 97.25 85 TRP A O 1
ATOM 681 N N . LEU A 1 86 ? -0.466 7.371 8.352 1 97.5 86 LEU A N 1
ATOM 682 C CA . LEU A 1 86 ? -0.208 7.57 6.93 1 97.5 86 LEU A CA 1
ATOM 683 C C . LEU A 1 86 ? 1.207 7.133 6.566 1 97.5 86 LEU A C 1
ATOM 685 O O . LEU A 1 86 ? 1.408 6.426 5.578 1 97.5 86 LEU A O 1
ATOM 689 N N . ILE A 1 87 ? 2.143 7.492 7.418 1 97.19 87 ILE A N 1
ATOM 690 C CA . ILE A 1 87 ? 3.541 7.18 7.141 1 97.19 87 ILE A CA 1
ATOM 691 C C . ILE A 1 87 ? 3.771 5.676 7.281 1 97.19 87 ILE A C 1
ATOM 693 O O . ILE A 1 87 ? 4.445 5.066 6.449 1 97.19 87 ILE A O 1
ATOM 697 N N . GLU A 1 88 ? 3.217 5.137 8.258 1 95.62 88 GLU A N 1
ATOM 698 C CA . GLU A 1 88 ? 3.381 3.703 8.484 1 95.62 88 GLU A CA 1
ATOM 699 C C . GLU A 1 88 ? 2.803 2.895 7.328 1 95.62 88 GLU A C 1
ATOM 701 O O . GLU A 1 88 ? 3.365 1.868 6.941 1 95.62 88 GLU A O 1
ATOM 706 N N . ASN A 1 89 ? 1.761 3.35 6.766 1 96.12 89 ASN A N 1
ATOM 707 C CA . ASN A 1 89 ? 1.089 2.582 5.723 1 96.12 89 ASN A CA 1
ATOM 708 C C . ASN A 1 89 ? 1.622 2.934 4.336 1 96.12 89 ASN A C 1
ATOM 710 O O . ASN A 1 89 ? 1.201 2.348 3.34 1 96.12 89 ASN A O 1
ATOM 714 N N . THR A 1 90 ? 2.51 3.852 4.262 1 96.62 90 THR A N 1
ATOM 715 C CA . THR A 1 90 ? 3.184 4.137 3 1 96.62 90 THR A CA 1
ATOM 716 C C . THR A 1 90 ? 4.648 3.711 3.061 1 96.62 90 THR A C 1
ATOM 718 O O . THR A 1 90 ? 5.422 4.008 2.148 1 96.62 90 THR A O 1
ATOM 721 N N . ASP A 1 91 ? 4.945 3.09 4.172 1 95 91 ASP A N 1
ATOM 722 C CA . ASP A 1 91 ? 6.316 2.613 4.328 1 95 91 ASP A CA 1
ATOM 723 C C . ASP A 1 91 ? 6.703 1.66 3.201 1 95 91 ASP A C 1
ATOM 725 O O . ASP A 1 91 ? 5.918 0.786 2.826 1 95 91 ASP A O 1
ATOM 729 N N . GLY A 1 92 ? 7.863 1.897 2.637 1 95.38 92 GLY A N 1
ATOM 730 C CA . GLY A 1 92 ? 8.359 1.05 1.562 1 95.38 92 GLY A CA 1
ATOM 731 C C . GLY A 1 92 ? 8 1.566 0.182 1 95.38 92 GLY A C 1
ATOM 732 O O . GLY A 1 92 ? 8.484 1.048 -0.826 1 95.38 92 GLY A O 1
ATOM 733 N N . ILE A 1 93 ? 7.121 2.531 0.11 1 96.56 93 ILE A N 1
ATOM 734 C CA . ILE A 1 93 ? 6.746 3.162 -1.149 1 96.56 93 ILE A CA 1
ATOM 735 C C . ILE A 1 93 ? 7.531 4.457 -1.336 1 96.56 93 ILE A C 1
ATOM 737 O O . ILE A 1 93 ? 7.508 5.336 -0.471 1 96.56 93 ILE A O 1
ATOM 741 N N . LEU A 1 94 ? 8.156 4.574 -2.43 1 96.38 94 LEU A N 1
ATOM 742 C CA . LEU A 1 94 ? 8.992 5.742 -2.662 1 96.38 94 LEU A CA 1
ATOM 743 C C . LEU A 1 94 ? 8.148 6.965 -2.99 1 96.38 94 LEU A C 1
ATOM 745 O O . LEU A 1 94 ? 7.215 6.883 -3.793 1 96.38 94 LEU A O 1
ATOM 749 N N . VAL A 1 95 ? 8.516 8.016 -2.373 1 95.56 95 VAL A N 1
ATOM 750 C CA . VAL A 1 95 ? 7.867 9.289 -2.668 1 95.56 95 VAL A CA 1
ATOM 751 C C . VAL A 1 95 ? 8.133 9.68 -4.117 1 95.56 95 VAL A C 1
ATOM 753 O O . VAL A 1 95 ? 9.242 9.492 -4.625 1 95.56 95 VAL A O 1
ATOM 756 N N . ASP A 1 96 ? 7.164 10.266 -4.73 1 93.19 96 ASP A N 1
ATOM 757 C CA . ASP A 1 96 ? 7.262 10.633 -6.141 1 93.19 96 ASP A CA 1
ATOM 758 C C . ASP A 1 96 ? 8.258 11.773 -6.34 1 93.19 96 ASP A C 1
ATOM 760 O O . ASP A 1 96 ? 8.375 12.656 -5.484 1 93.19 96 ASP A O 1
ATOM 764 N N . ASP A 1 97 ? 8.781 11.789 -7.484 1 88.75 97 ASP A N 1
ATOM 765 C CA . ASP A 1 97 ? 9.758 12.812 -7.84 1 88.75 97 ASP A CA 1
ATOM 766 C C . ASP A 1 97 ? 9.125 14.203 -7.82 1 88.75 97 ASP A C 1
ATOM 768 O O . ASP A 1 97 ? 9.773 15.18 -7.449 1 88.75 97 ASP A O 1
ATOM 772 N N . GLU A 1 98 ? 7.961 14.234 -8.234 1 90.12 98 GLU A N 1
ATOM 773 C CA . GLU A 1 98 ? 7.258 15.516 -8.281 1 90.12 98 GLU A CA 1
ATOM 774 C C . GLU A 1 98 ? 7.129 16.125 -6.891 1 90.12 98 GLU A C 1
ATOM 776 O O . GLU A 1 98 ? 7.324 17.328 -6.711 1 90.12 98 GLU A O 1
ATOM 781 N N . LEU A 1 99 ? 6.789 15.305 -6 1 94.88 99 LEU A N 1
ATOM 782 C CA . LEU A 1 99 ? 6.66 15.773 -4.625 1 94.88 99 LEU A CA 1
ATOM 783 C C . LEU A 1 99 ? 8.008 16.203 -4.066 1 94.88 99 LEU A C 1
ATOM 785 O O . LEU A 1 99 ? 8.109 17.234 -3.398 1 94.88 99 LEU A O 1
ATOM 789 N N . VAL A 1 100 ? 9.031 15.445 -4.359 1 94.31 100 VAL A N 1
ATOM 790 C CA . VAL A 1 100 ? 10.375 15.758 -3.873 1 94.31 100 VAL A CA 1
ATOM 791 C C . VAL A 1 100 ? 10.828 17.109 -4.43 1 94.31 100 VAL A C 1
ATOM 793 O O . VAL A 1 100 ? 11.375 17.938 -3.697 1 94.31 100 VAL A O 1
ATOM 796 N N . SER A 1 101 ? 10.547 17.344 -5.672 1 89.81 101 SER A N 1
ATOM 797 C CA . SER A 1 101 ? 10.945 18.594 -6.324 1 89.81 101 SER A CA 1
ATOM 798 C C . SER A 1 101 ? 10.172 19.781 -5.77 1 89.81 101 SER A C 1
ATOM 800 O O . SER A 1 101 ? 10.672 20.906 -5.773 1 89.81 101 S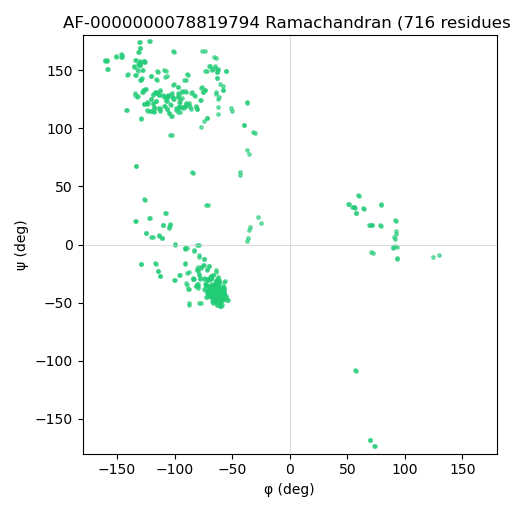ER A O 1
ATOM 802 N N . GLU A 1 102 ? 9.039 19.5 -5.344 1 88.06 102 GLU A N 1
ATOM 803 C CA . GLU A 1 102 ? 8.242 20.562 -4.727 1 88.06 102 GLU A CA 1
ATOM 804 C C . GLU A 1 102 ? 8.773 20.906 -3.338 1 88.06 102 GLU A C 1
ATOM 806 O O . GLU A 1 102 ? 8.758 22.078 -2.936 1 88.06 102 GLU A O 1
ATOM 811 N N . LEU A 1 103 ? 9.164 19.891 -2.645 1 91 103 LEU A N 1
ATOM 812 C CA . LEU A 1 103 ? 9.688 20.078 -1.297 1 91 103 LEU A CA 1
ATOM 813 C C . LEU A 1 103 ? 11.062 20.734 -1.341 1 91 103 LEU A C 1
ATOM 815 O O . LEU A 1 103 ? 11.383 21.578 -0.492 1 91 103 LEU A O 1
ATOM 819 N N . PHE A 1 104 ? 11.789 20.219 -2.305 1 92.19 104 PHE A N 1
ATOM 820 C CA . PHE A 1 104 ? 13.156 20.719 -2.453 1 92.19 104 PHE A CA 1
ATOM 821 C C . PHE A 1 104 ? 13.383 21.25 -3.863 1 92.19 104 PHE A C 1
ATOM 823 O O . PHE A 1 104 ? 13.383 20.484 -4.828 1 92.19 104 PHE A O 1
ATOM 830 N N . ASN A 1 105 ? 13.633 22.516 -3.955 1 88.69 105 ASN A N 1
ATOM 831 C CA . ASN A 1 105 ? 13.852 23.125 -5.262 1 88.69 105 ASN A CA 1
ATOM 832 C C . ASN A 1 105 ? 15.281 22.891 -5.75 1 88.69 105 ASN A C 1
ATOM 834 O O . ASN A 1 105 ? 16.219 23.469 -5.211 1 88.69 105 ASN A O 1
ATOM 838 N N . PRO A 1 106 ? 15.43 22.203 -6.805 1 88.62 106 PRO A N 1
ATOM 839 C CA . PRO A 1 106 ? 16.766 21.859 -7.27 1 88.62 106 PRO A CA 1
ATOM 840 C C . PRO A 1 106 ? 17.531 23.078 -7.797 1 88.62 106 PRO A C 1
ATOM 842 O O . PRO A 1 106 ? 18.766 23.031 -7.906 1 88.62 106 PRO A O 1
ATOM 845 N N . TYR A 1 107 ? 16.828 24.141 -8.125 1 88.56 107 TYR A N 1
ATOM 846 C CA . TYR A 1 107 ? 17.5 25.328 -8.648 1 88.56 107 TYR A CA 1
ATOM 847 C C . TYR A 1 107 ? 18.094 26.156 -7.516 1 88.56 107 TYR A C 1
ATOM 849 O O . TYR A 1 107 ? 19.031 26.938 -7.73 1 88.56 107 TYR A O 1
ATOM 857 N N . GLN A 1 108 ? 17.562 25.969 -6.34 1 88.44 108 GLN A N 1
ATOM 858 C CA . GLN A 1 108 ? 18.031 26.734 -5.195 1 88.44 108 GLN A CA 1
ATOM 859 C C . GLN A 1 108 ? 19 25.938 -4.332 1 88.44 108 GLN A C 1
ATOM 861 O O . GLN A 1 108 ? 19.875 26.5 -3.676 1 88.44 108 GLN A O 1
ATOM 866 N N . ILE A 1 109 ? 18.797 24.656 -4.324 1 92.06 109 ILE A N 1
ATOM 867 C CA . ILE A 1 109 ? 19.609 23.781 -3.496 1 92.06 109 ILE A CA 1
ATOM 868 C C . ILE A 1 109 ? 20.656 23.078 -4.363 1 92.06 109 ILE A C 1
ATOM 870 O O . ILE A 1 109 ? 20.312 22.172 -5.133 1 92.06 109 ILE A O 1
ATOM 874 N N . LYS A 1 110 ? 21.891 23.438 -4.184 1 89.94 110 LYS A N 1
ATOM 875 C CA . LYS A 1 110 ? 22.938 22.906 -5.062 1 89.94 110 LYS A CA 1
ATOM 876 C C . LYS A 1 110 ? 23.906 22.016 -4.293 1 89.94 110 LYS A C 1
ATOM 878 O O . LYS A 1 110 ? 24.641 21.234 -4.891 1 89.94 110 LYS A O 1
ATOM 883 N N . THR A 1 111 ? 23.953 22.234 -2.975 1 89.12 111 THR A N 1
ATOM 884 C CA . THR A 1 111 ? 24.828 21.438 -2.135 1 89.12 111 THR A CA 1
ATOM 885 C C . THR A 1 111 ? 24.078 20.875 -0.931 1 89.12 111 THR A C 1
ATOM 887 O O . THR A 1 111 ? 22.953 21.297 -0.653 1 89.12 111 THR A O 1
ATOM 890 N N . ALA A 1 112 ? 24.688 19.984 -0.237 1 87.56 112 ALA A N 1
ATOM 891 C CA . ALA A 1 112 ? 24.094 19.422 0.976 1 87.56 112 ALA A CA 1
ATOM 892 C C . ALA A 1 112 ? 23.938 20.5 2.053 1 87.56 112 ALA A C 1
ATOM 894 O O . ALA A 1 112 ? 22.984 20.469 2.832 1 87.56 112 ALA A O 1
ATOM 895 N N . SER A 1 113 ? 24.859 21.406 2.064 1 87.69 113 SER A N 1
ATOM 896 C CA . SER A 1 113 ? 24.797 22.5 3.029 1 87.69 113 SER A CA 1
ATOM 897 C C . SER A 1 113 ? 23.609 23.422 2.758 1 87.69 113 SER A C 1
ATOM 899 O O . SER A 1 113 ? 22.953 23.891 3.691 1 87.69 113 SER A O 1
ATOM 901 N N . ASP A 1 114 ? 23.359 23.656 1.488 1 91.56 114 ASP A N 1
ATOM 902 C CA . ASP A 1 114 ? 22.172 24.422 1.113 1 91.56 114 ASP A CA 1
ATOM 903 C C . ASP A 1 114 ? 20.906 23.75 1.606 1 91.56 114 ASP A C 1
ATOM 905 O O . ASP A 1 114 ? 19.984 24.422 2.092 1 91.56 114 ASP A O 1
ATOM 909 N N . LEU A 1 115 ? 20.922 22.5 1.42 1 93.38 115 LEU A N 1
ATOM 910 C CA . LEU A 1 115 ? 19.75 21.719 1.809 1 93.38 115 LEU A CA 1
ATOM 911 C C . LEU A 1 115 ? 19.5 21.812 3.311 1 93.38 115 LEU A C 1
ATOM 913 O O . LEU A 1 115 ? 18.359 21.953 3.752 1 93.38 115 LEU A O 1
ATOM 917 N N . LEU A 1 116 ? 20.562 21.766 4.07 1 91.88 116 LEU A N 1
ATOM 918 C CA . LEU A 1 116 ? 20.453 21.828 5.523 1 91.88 116 LEU A CA 1
ATOM 919 C C . LEU A 1 116 ? 19.875 23.172 5.973 1 91.88 116 LEU A C 1
ATOM 921 O O . LEU A 1 116 ? 19 23.203 6.836 1 91.88 116 LEU A O 1
ATOM 925 N N . GLU A 1 117 ? 20.438 24.203 5.414 1 89.94 117 GLU A N 1
ATOM 926 C CA . GLU A 1 117 ? 19.953 25.531 5.758 1 89.94 117 GLU A CA 1
ATOM 927 C C . GLU A 1 117 ? 18.484 25.688 5.402 1 89.94 117 GLU A C 1
ATOM 929 O O . GLU A 1 117 ? 17.703 26.203 6.195 1 89.94 117 GLU A O 1
ATOM 934 N N . TYR A 1 118 ? 18.203 25.203 4.258 1 92.75 118 TYR A N 1
ATOM 935 C CA . TYR A 1 118 ? 16.828 25.281 3.783 1 92.75 118 TYR A CA 1
ATOM 936 C C . TYR A 1 118 ? 15.898 24.516 4.715 1 92.75 118 TYR A C 1
ATOM 938 O O . TYR A 1 118 ? 14.852 25.031 5.109 1 92.75 118 TYR A O 1
ATOM 946 N N . LEU A 1 119 ? 16.25 23.312 5.059 1 94 119 LEU A N 1
ATOM 947 C CA . LEU A 1 119 ? 15.414 22.438 5.859 1 94 119 LEU A CA 1
ATOM 948 C C . LEU A 1 119 ? 15.258 22.969 7.277 1 94 119 LEU A C 1
ATOM 950 O O . LEU A 1 119 ? 14.18 22.891 7.867 1 94 119 LEU A O 1
ATOM 954 N N . ASN A 1 120 ? 16.297 23.484 7.812 1 92.31 120 ASN A N 1
ATOM 955 C CA . ASN A 1 120 ? 16.234 24.047 9.156 1 92.31 120 ASN A CA 1
ATOM 956 C C . ASN A 1 120 ? 15.328 25.281 9.203 1 92.31 120 ASN A C 1
ATOM 958 O O . ASN A 1 120 ? 14.578 25.469 10.164 1 92.31 120 ASN A O 1
ATOM 962 N N . THR A 1 121 ? 15.43 26.078 8.188 1 89.31 121 THR A N 1
ATOM 963 C CA . THR A 1 121 ? 14.555 27.234 8.094 1 89.31 121 THR A CA 1
ATOM 964 C C . THR A 1 121 ? 13.094 26.797 7.949 1 89.31 121 THR A C 1
ATOM 966 O O . THR A 1 121 ? 12.211 27.344 8.617 1 89.31 121 THR A O 1
ATOM 969 N N . ARG A 1 122 ? 12.898 25.844 7.113 1 91.44 122 ARG A N 1
ATOM 970 C CA . ARG A 1 122 ? 11.539 25.344 6.902 1 91.44 122 ARG A CA 1
ATOM 971 C C . ARG A 1 122 ? 10.984 24.719 8.172 1 91.44 122 ARG A C 1
ATOM 973 O O . ARG A 1 122 ? 9.805 24.875 8.484 1 91.44 122 ARG A O 1
ATOM 980 N N . SER A 1 123 ? 11.828 23.969 8.859 1 93.62 123 SER A N 1
ATOM 981 C CA . SER A 1 123 ? 11.414 23.359 10.117 1 93.62 123 SER A CA 1
ATOM 982 C C . SER A 1 123 ? 10.938 24.406 11.117 1 93.62 123 SER A C 1
ATOM 984 O O . SER A 1 123 ? 9.938 24.203 11.805 1 93.62 123 SER A O 1
ATOM 986 N N . ARG A 1 124 ? 11.57 25.531 11.156 1 88.12 124 ARG A N 1
ATOM 987 C CA . ARG A 1 124 ? 11.18 26.609 12.047 1 88.12 124 ARG A CA 1
ATOM 988 C C . ARG A 1 124 ? 9.867 27.234 11.602 1 88.12 124 ARG A C 1
ATOM 990 O O . ARG A 1 124 ? 8.977 27.484 12.422 1 88.12 124 ARG A O 1
ATOM 997 N N . ASN A 1 125 ? 9.766 27.406 10.32 1 86.81 125 ASN A N 1
ATOM 998 C CA . ASN A 1 125 ? 8.57 28.031 9.766 1 86.81 125 ASN A CA 1
ATOM 999 C C . ASN A 1 125 ? 7.332 27.156 9.977 1 86.81 125 ASN A C 1
ATOM 1001 O O . ASN A 1 125 ? 6.258 27.672 10.289 1 86.81 125 ASN A O 1
ATOM 1005 N N . MET A 1 126 ? 7.523 25.891 9.852 1 92.88 126 MET A N 1
ATOM 1006 C CA . MET A 1 126 ? 6.395 24.953 9.875 1 92.88 126 MET A CA 1
ATOM 1007 C C . MET A 1 126 ? 6.117 24.469 11.297 1 92.88 126 MET A C 1
ATOM 1009 O O . MET A 1 126 ? 5.059 23.906 11.57 1 92.88 126 MET A O 1
ATOM 1013 N N . GLY A 1 127 ? 7.078 24.656 12.188 1 92 127 GLY A N 1
ATOM 1014 C CA . GLY A 1 127 ? 6.922 24.188 13.555 1 92 127 GLY A CA 1
ATOM 1015 C C . GLY A 1 127 ? 7.176 22.703 13.711 1 92 127 GLY A C 1
ATOM 1016 O O . GLY A 1 127 ? 6.516 22.031 14.508 1 92 127 GLY A O 1
ATOM 1017 N N . TRP A 1 128 ? 8.109 22.156 12.945 1 94.38 128 TRP A N 1
ATOM 1018 C CA . TRP A 1 128 ? 8.375 20.719 12.969 1 94.38 128 TRP A CA 1
ATOM 1019 C C . TRP A 1 128 ? 9.227 20.344 14.18 1 94.38 128 TRP A C 1
ATOM 1021 O O . TRP A 1 128 ? 9.211 19.188 14.625 1 94.38 128 TRP A O 1
ATOM 1031 N N . GLY A 1 129 ? 10.023 21.25 14.695 1 92.62 129 GLY A N 1
ATOM 1032 C CA . GLY A 1 129 ? 10.914 20.969 15.805 1 92.62 129 GLY A CA 1
ATOM 1033 C C . GLY A 1 129 ? 12.062 20.062 15.438 1 92.62 129 GLY A C 1
ATOM 1034 O O . GLY A 1 129 ? 12.664 19.422 16.312 1 92.62 129 GLY A O 1
ATOM 1035 N N . ILE A 1 130 ? 12.344 19.891 14.164 1 95.75 130 ILE A N 1
ATOM 1036 C CA . ILE A 1 130 ? 13.406 19.016 13.664 1 95.75 130 ILE A CA 1
ATOM 1037 C C . ILE A 1 130 ? 14.656 19.844 13.383 1 95.75 130 ILE A C 1
ATOM 1039 O O . ILE A 1 130 ? 14.578 20.938 12.836 1 95.75 130 ILE A O 1
ATOM 1043 N N . LYS A 1 131 ? 15.797 19.359 13.789 1 95.62 131 LYS A N 1
ATOM 1044 C CA . LYS A 1 131 ? 17.109 19.938 13.508 1 95.62 131 LYS A CA 1
ATOM 1045 C C . LYS A 1 131 ? 17.938 19.016 12.617 1 95.62 131 LYS A C 1
ATOM 1047 O O . LYS A 1 131 ? 18.031 17.812 12.883 1 95.62 131 LYS A O 1
ATOM 1052 N N . VAL A 1 132 ? 18.422 19.562 11.602 1 96.12 132 VAL A N 1
ATOM 1053 C CA . VAL A 1 132 ? 19.203 18.781 10.656 1 96.12 132 VAL A CA 1
ATOM 1054 C C . VAL A 1 132 ? 20.672 19.234 10.68 1 96.12 132 VAL A C 1
ATOM 1056 O O . VAL A 1 132 ? 20.953 20.438 10.727 1 96.12 132 VAL A O 1
ATOM 1059 N N . SER A 1 133 ? 21.578 18.344 10.75 1 96 133 SER A N 1
ATOM 1060 C CA . SER A 1 133 ? 23 18.609 10.711 1 96 133 SER A CA 1
ATOM 1061 C C . SER A 1 133 ? 23.719 17.641 9.773 1 96 133 SER A C 1
ATOM 1063 O O . SER A 1 133 ? 23.141 16.641 9.336 1 96 133 SER A O 1
ATOM 1065 N N . ILE A 1 134 ? 24.875 18.016 9.328 1 92.88 134 ILE A N 1
ATOM 1066 C CA . ILE A 1 134 ? 25.672 17.188 8.422 1 92.88 134 ILE A CA 1
ATOM 1067 C C . ILE A 1 134 ? 27.078 17 8.984 1 92.88 134 ILE A C 1
ATOM 1069 O O . ILE A 1 134 ? 27.641 17.938 9.57 1 92.88 134 ILE A O 1
ATOM 1073 N N . ASN A 1 135 ? 27.453 15.836 8.953 1 89.81 135 ASN A N 1
ATOM 1074 C CA . ASN A 1 135 ? 28.828 15.5 9.328 1 89.81 135 ASN A CA 1
ATOM 1075 C C . ASN A 1 135 ? 29.5 14.633 8.273 1 89.81 135 ASN A C 1
ATOM 1077 O O . ASN A 1 135 ? 28.844 13.836 7.605 1 89.81 135 ASN A O 1
ATOM 1081 N N . THR A 1 136 ? 30.766 14.898 8.039 1 88.25 136 THR A N 1
ATOM 1082 C CA . THR A 1 136 ? 31.531 14.094 7.098 1 88.25 136 THR A CA 1
ATOM 1083 C C . THR A 1 136 ? 32.531 13.195 7.836 1 88.25 136 THR A C 1
ATOM 1085 O O . THR A 1 136 ? 33.344 13.68 8.641 1 88.25 136 THR A O 1
ATOM 1088 N N . LEU A 1 137 ? 32.375 11.945 7.543 1 86.69 137 LEU A N 1
ATOM 1089 C CA . LEU A 1 137 ? 33.344 11.016 8.109 1 86.69 137 LEU A CA 1
ATOM 1090 C C . LEU A 1 137 ? 34.625 10.992 7.285 1 86.69 137 LEU A C 1
ATOM 1092 O O . LEU A 1 137 ? 34.594 10.711 6.086 1 86.69 137 LEU A O 1
ATOM 1096 N N . GLN A 1 138 ? 35.719 11.32 7.801 1 80.25 138 GLN A N 1
ATOM 1097 C CA . GLN A 1 138 ? 37 11.531 7.133 1 80.25 138 GLN A CA 1
ATOM 1098 C C . GLN A 1 138 ? 37.562 10.219 6.59 1 80.25 138 GLN A C 1
ATOM 1100 O O . GLN A 1 138 ? 38.281 10.211 5.582 1 80.25 138 GLN A O 1
ATOM 1105 N N . GLU A 1 139 ? 37.281 9.188 7.184 1 78.38 139 GLU A N 1
ATOM 1106 C CA . GLU A 1 139 ? 37.875 7.918 6.816 1 78.38 139 GLU A CA 1
ATOM 1107 C C . GLU A 1 139 ? 37.469 7.48 5.414 1 78.38 139 GLU A C 1
ATOM 1109 O O . GLU A 1 139 ? 38.281 7.07 4.605 1 78.38 139 GLU A O 1
ATOM 1114 N N . ASP A 1 140 ? 36.219 7.613 5.051 1 80.56 140 ASP A N 1
ATOM 1115 C CA . ASP A 1 140 ? 35.781 7.086 3.76 1 80.56 140 ASP A CA 1
ATOM 1116 C C . ASP A 1 140 ? 34.906 8.109 3.008 1 80.56 140 ASP A C 1
ATOM 1118 O O . ASP A 1 140 ? 34.25 7.766 2.033 1 80.56 140 ASP A O 1
ATOM 1122 N N . LYS A 1 141 ? 35 9.43 3.373 1 84.31 141 LYS A N 1
ATOM 1123 C CA . LYS A 1 141 ? 34.312 10.531 2.711 1 84.31 141 LYS A CA 1
ATOM 1124 C C . LYS A 1 141 ? 32.781 10.32 2.709 1 84.31 141 LYS A C 1
ATOM 1126 O O . LYS A 1 141 ? 32.094 10.656 1.738 1 84.31 141 LYS A O 1
ATOM 1131 N N . THR A 1 142 ? 32.344 9.547 3.756 1 89.75 142 THR A N 1
ATOM 1132 C CA . THR A 1 142 ? 30.922 9.336 3.912 1 89.75 142 THR A CA 1
ATOM 1133 C C . THR A 1 142 ? 30.266 10.562 4.523 1 89.75 142 THR A C 1
ATOM 1135 O O . THR A 1 142 ? 30.719 11.094 5.535 1 89.75 142 THR A O 1
ATOM 1138 N N . GLU A 1 143 ? 29.266 11.094 3.828 1 91.19 143 GLU A N 1
ATOM 1139 C CA . GLU A 1 143 ? 28.453 12.172 4.383 1 91.19 143 GLU A CA 1
ATOM 1140 C C . GLU A 1 143 ? 27.328 11.625 5.25 1 91.19 143 GLU A C 1
ATOM 1142 O O . GLU A 1 143 ? 26.641 10.672 4.863 1 91.19 143 GLU A O 1
ATOM 1147 N N . VAL A 1 144 ? 27.219 12.195 6.43 1 95 144 VAL A N 1
ATOM 1148 C CA . VAL A 1 144 ? 26.172 11.75 7.348 1 95 144 VAL A CA 1
ATOM 1149 C C . VAL A 1 144 ? 25.219 12.898 7.641 1 95 144 VAL A C 1
ATOM 1151 O O . VAL A 1 144 ? 25.625 13.938 8.18 1 95 144 VAL A O 1
ATOM 1154 N N . ILE A 1 145 ? 24 12.758 7.215 1 96.44 145 ILE A N 1
ATOM 1155 C CA . ILE A 1 145 ? 22.953 13.719 7.559 1 96.44 145 ILE A CA 1
ATOM 1156 C C . ILE A 1 145 ? 22.203 13.242 8.789 1 96.44 145 ILE A C 1
ATOM 1158 O O . ILE A 1 145 ? 21.719 12.102 8.828 1 96.44 145 ILE A O 1
ATOM 1162 N N . LEU A 1 146 ? 22.125 14.055 9.742 1 97.44 146 LEU A N 1
ATOM 1163 C CA . LEU A 1 146 ? 21.469 13.727 11.008 1 97.44 146 LEU A CA 1
ATOM 1164 C C . LEU A 1 146 ? 20.234 14.586 11.211 1 97.44 146 LEU A C 1
ATOM 1166 O O . LEU A 1 146 ? 20.297 15.812 11.164 1 97.44 146 LEU A O 1
ATOM 1170 N N . LEU A 1 147 ? 19.047 13.969 11.289 1 97.69 147 LEU A N 1
ATOM 1171 C CA . LEU A 1 147 ? 17.797 14.625 11.68 1 97.69 147 LEU A CA 1
ATOM 1172 C C . LEU A 1 147 ? 17.453 14.312 13.133 1 97.69 147 LEU A C 1
ATOM 1174 O O . LEU A 1 147 ? 17.344 13.148 13.516 1 97.69 147 LEU A O 1
ATOM 1178 N N . GLU A 1 148 ? 17.266 15.352 13.898 1 97.25 148 GLU A N 1
ATOM 1179 C CA . GLU A 1 148 ? 17.031 15.141 15.32 1 97.25 148 GLU A CA 1
ATOM 1180 C C . GLU A 1 148 ? 15.773 15.875 15.781 1 97.25 148 GLU A C 1
ATOM 1182 O O . GLU A 1 148 ? 15.352 16.844 15.156 1 97.25 148 GLU A O 1
ATOM 1187 N N . ASN A 1 149 ? 15.125 15.289 16.828 1 95.25 149 ASN A N 1
ATOM 1188 C CA . ASN A 1 149 ? 13.984 15.883 17.5 1 95.25 149 ASN A CA 1
ATOM 1189 C C . ASN A 1 149 ? 12.719 15.812 16.656 1 95.25 149 ASN A C 1
ATOM 1191 O O . ASN A 1 149 ? 12.664 15.047 15.688 1 95.25 149 ASN A O 1
ATOM 1195 N N . GLY A 1 150 ? 11.719 16.406 17.094 1 93.75 150 GLY A N 1
ATOM 1196 C CA . GLY A 1 150 ? 10.469 16.422 16.344 1 93.75 150 GLY A CA 1
ATOM 1197 C C . GLY A 1 150 ? 9.781 15.07 16.297 1 93.75 150 GLY A C 1
ATOM 1198 O O . GLY A 1 150 ? 10.148 14.164 17.047 1 93.75 150 GLY A O 1
ATOM 1199 N N . ASP A 1 151 ? 8.82 14.969 15.477 1 94.5 151 ASP A N 1
ATOM 1200 C CA . ASP A 1 151 ? 8.023 13.758 15.336 1 94.5 151 ASP A CA 1
ATOM 1201 C C . ASP A 1 151 ? 8.789 12.68 14.57 1 94.5 151 ASP A C 1
ATOM 1203 O O . ASP A 1 151 ? 9.359 12.953 13.508 1 94.5 151 ASP A O 1
ATOM 1207 N N . PRO A 1 152 ? 8.812 11.445 15.109 1 95.5 152 PRO A N 1
ATOM 1208 C CA . PRO A 1 152 ? 9.578 10.383 14.461 1 95.5 152 PRO A CA 1
ATOM 1209 C C . PRO A 1 152 ? 9.094 10.078 13.047 1 95.5 152 PRO A C 1
ATOM 1211 O O . PRO A 1 152 ? 9.891 9.773 12.164 1 95.5 152 PRO A O 1
ATOM 1214 N N . SER A 1 153 ? 7.793 10.07 12.828 1 96.44 153 SER A N 1
ATOM 1215 C CA . SER A 1 153 ? 7.242 9.789 11.508 1 96.44 153 SER A CA 1
ATOM 1216 C C . SER A 1 153 ? 7.609 10.883 10.508 1 96.44 153 SER A C 1
ATOM 1218 O O . SER A 1 153 ? 7.875 10.594 9.336 1 96.44 153 SER A O 1
ATOM 1220 N N . LEU A 1 154 ? 7.582 12.094 11 1 96.44 154 LEU A N 1
ATOM 1221 C CA . LEU A 1 154 ? 7.98 13.203 10.141 1 96.44 154 LEU A CA 1
ATOM 1222 C C . LEU A 1 154 ? 9.461 13.102 9.781 1 96.44 154 LEU A C 1
ATOM 1224 O O . LEU A 1 154 ? 9.844 13.359 8.633 1 96.44 154 LEU A O 1
ATOM 1228 N N . ARG A 1 155 ? 10.281 12.75 10.727 1 96.94 155 ARG A N 1
ATOM 1229 C CA . ARG A 1 155 ? 11.695 12.547 10.438 1 96.94 155 ARG A CA 1
ATOM 1230 C C . ARG A 1 155 ? 11.891 11.484 9.367 1 96.94 155 ARG A C 1
ATOM 1232 O O . ARG A 1 155 ? 12.703 11.656 8.453 1 96.94 155 ARG A O 1
ATOM 1239 N N . ALA A 1 156 ? 11.148 10.438 9.516 1 96.75 156 ALA A N 1
ATOM 1240 C CA . ALA A 1 156 ? 11.25 9.352 8.547 1 96.75 156 ALA A CA 1
ATOM 1241 C C . ALA A 1 156 ? 10.852 9.812 7.152 1 96.75 156 ALA A C 1
ATOM 1243 O O . ALA A 1 156 ? 11.516 9.484 6.168 1 96.75 156 ALA A O 1
ATOM 1244 N N . TYR A 1 157 ? 9.789 10.516 7.133 1 97.38 157 TYR A N 1
ATOM 1245 C CA . TYR A 1 157 ? 9.273 11.031 5.871 1 97.38 157 TYR A CA 1
ATOM 1246 C C . TYR A 1 157 ? 10.281 11.977 5.219 1 97.38 157 TYR A C 1
ATOM 1248 O O . TYR A 1 157 ? 10.562 11.859 4.023 1 97.38 157 TYR A O 1
ATOM 1256 N N . LEU A 1 158 ? 10.781 12.859 5.926 1 97 158 LEU A N 1
ATOM 1257 C CA . LEU A 1 158 ? 11.75 13.828 5.414 1 97 158 LEU A CA 1
ATOM 1258 C C . LEU A 1 158 ? 13.047 13.141 5.008 1 97 158 LEU A C 1
ATOM 1260 O O . LEU A 1 158 ? 13.664 13.516 4.008 1 97 158 LEU A O 1
ATOM 1264 N N . ALA A 1 159 ? 13.484 12.188 5.809 1 97.31 159 ALA A N 1
ATOM 1265 C CA . ALA A 1 159 ? 14.695 11.445 5.488 1 97.31 159 ALA A CA 1
ATOM 1266 C C . ALA A 1 159 ? 14.602 10.805 4.105 1 97.31 159 ALA A C 1
ATOM 1268 O O . ALA A 1 159 ? 15.562 10.844 3.332 1 97.31 159 ALA A O 1
ATOM 1269 N N . GLU A 1 160 ? 13.484 10.227 3.828 1 97.31 160 GLU A N 1
ATOM 1270 C CA . GLU A 1 160 ? 13.266 9.633 2.514 1 97.31 160 GLU A CA 1
ATOM 1271 C C . GLU A 1 160 ? 13.297 10.695 1.417 1 97.31 160 GLU A C 1
ATOM 1273 O O . GLU A 1 160 ? 13.977 10.523 0.402 1 97.31 160 GLU A O 1
ATOM 1278 N N . ALA A 1 161 ? 12.539 11.766 1.639 1 96.44 161 ALA A N 1
ATOM 1279 C CA . ALA A 1 161 ? 12.469 12.828 0.642 1 96.44 161 ALA A CA 1
ATOM 1280 C C . ALA A 1 161 ? 13.852 13.422 0.375 1 96.44 161 ALA A C 1
ATOM 1282 O O . ALA A 1 161 ? 14.219 13.664 -0.777 1 96.44 161 ALA A O 1
ATOM 1283 N N . ILE A 1 162 ? 14.578 13.586 1.414 1 96.19 162 ILE A N 1
ATOM 1284 C CA . ILE A 1 162 ? 15.938 14.117 1.322 1 96.19 162 ILE A CA 1
ATOM 1285 C C . ILE A 1 162 ? 16.812 13.164 0.513 1 96.19 162 ILE A C 1
ATOM 1287 O O . ILE A 1 162 ? 17.531 13.594 -0.39 1 96.19 162 ILE A O 1
ATOM 1291 N N . SER A 1 163 ? 16.75 11.938 0.847 1 96 163 SER A N 1
ATOM 1292 C CA . SER A 1 163 ? 17.562 10.922 0.188 1 96 163 SER A CA 1
ATOM 1293 C C . SER A 1 163 ? 17.266 10.859 -1.307 1 96 163 SER A C 1
ATOM 1295 O O . SER A 1 163 ? 18.188 10.789 -2.123 1 96 163 SER A O 1
ATOM 1297 N N . ILE A 1 164 ? 16.031 10.898 -1.623 1 95.38 164 ILE A N 1
ATOM 1298 C CA . ILE A 1 164 ? 15.648 10.844 -3.029 1 95.38 164 ILE A CA 1
ATOM 1299 C C . ILE A 1 164 ? 16.156 12.086 -3.756 1 95.38 164 ILE A C 1
ATOM 1301 O O . ILE A 1 164 ? 16.672 11.992 -4.871 1 95.38 164 ILE A O 1
ATOM 1305 N N . PHE A 1 165 ? 16.016 13.234 -3.113 1 95.12 165 PHE A N 1
ATOM 1306 C CA . PHE A 1 165 ? 16.5 14.484 -3.703 1 95.12 165 PHE A CA 1
ATOM 1307 C C . PHE A 1 165 ? 18 14.422 -3.947 1 95.12 165 PHE A C 1
ATOM 1309 O O . PHE A 1 165 ? 18.469 14.766 -5.035 1 95.12 165 PHE A O 1
ATOM 1316 N N . LEU A 1 166 ? 18.719 14.008 -2.977 1 93.38 166 LEU A N 1
ATOM 1317 C CA . LEU A 1 166 ? 20.188 13.945 -3.07 1 93.38 166 LEU A CA 1
ATOM 1318 C C . LEU A 1 166 ? 20.609 12.93 -4.125 1 93.38 166 LEU A C 1
ATOM 1320 O O . LEU A 1 166 ? 21.609 13.148 -4.828 1 93.38 166 LEU A O 1
ATOM 1324 N N . GLY A 1 167 ? 19.938 11.859 -4.176 1 92.06 167 GLY A N 1
ATOM 1325 C CA . GLY A 1 167 ? 20.266 10.867 -5.191 1 92.06 167 GLY A CA 1
ATOM 1326 C C . GLY A 1 167 ? 20.016 11.352 -6.605 1 92.06 167 GLY A C 1
ATOM 1327 O O . GLY A 1 167 ? 20.828 11.102 -7.5 1 92.06 167 GLY A O 1
ATOM 1328 N N . ARG A 1 168 ? 19 12.086 -6.754 1 89.81 168 ARG A N 1
ATOM 1329 C CA . ARG A 1 168 ? 18.578 12.508 -8.086 1 89.81 168 ARG A CA 1
ATOM 1330 C C . ARG A 1 168 ? 19.391 13.711 -8.562 1 89.81 168 ARG A C 1
ATOM 1332 O O . ARG A 1 168 ? 19.719 13.812 -9.742 1 89.81 168 ARG A O 1
ATOM 1339 N N . TYR A 1 169 ? 19.719 14.586 -7.633 1 89.19 169 TYR A N 1
ATOM 1340 C CA . TYR A 1 169 ? 20.234 15.867 -8.094 1 89.19 169 TYR A CA 1
ATOM 1341 C C . TYR A 1 169 ? 21.672 16.062 -7.645 1 89.19 169 TYR A C 1
ATOM 1343 O O . TYR A 1 169 ? 22.391 16.938 -8.172 1 89.19 169 TYR A O 1
ATOM 1351 N N . LEU A 1 170 ? 22.125 15.328 -6.703 1 89.81 170 LEU A N 1
ATOM 1352 C CA . LEU A 1 170 ? 23.469 15.594 -6.184 1 89.81 170 LEU A CA 1
ATOM 1353 C C . LEU A 1 170 ? 24.344 14.344 -6.262 1 89.81 170 LEU A C 1
ATOM 1355 O O . LEU A 1 170 ? 25.406 14.289 -5.652 1 89.81 170 LEU A O 1
ATOM 1359 N N . ASN A 1 171 ? 23.875 13.258 -6.961 1 90.62 171 ASN A N 1
ATOM 1360 C CA . ASN A 1 171 ? 24.625 12.047 -7.258 1 90.62 171 ASN A CA 1
ATOM 1361 C C . ASN A 1 171 ? 25.094 11.344 -5.984 1 90.62 171 ASN A C 1
ATOM 1363 O O . ASN A 1 171 ? 26.266 10.984 -5.859 1 90.62 171 ASN A O 1
ATOM 1367 N N . LEU A 1 172 ? 24.234 11.273 -5.023 1 92.69 172 LEU A N 1
ATOM 1368 C CA . LEU A 1 172 ? 24.516 10.555 -3.783 1 92.69 172 LEU A CA 1
ATOM 1369 C C . LEU A 1 172 ? 23.578 9.352 -3.645 1 92.69 172 LEU A C 1
ATOM 1371 O O . LEU A 1 172 ? 22.484 9.336 -4.215 1 92.69 172 LEU A O 1
ATOM 1375 N N . ASP A 1 173 ? 24.094 8.344 -2.994 1 95.12 173 ASP A N 1
ATOM 1376 C CA . ASP A 1 173 ? 23.281 7.184 -2.652 1 95.12 173 ASP A CA 1
ATOM 1377 C C . ASP A 1 173 ? 23.359 6.875 -1.159 1 95.12 173 ASP A C 1
ATOM 1379 O O . ASP A 1 173 ? 24.297 7.312 -0.481 1 95.12 173 ASP A O 1
ATOM 1383 N N . VAL A 1 174 ? 22.344 6.18 -0.709 1 96 174 VAL A N 1
ATOM 1384 C CA . VAL A 1 174 ? 22.25 5.852 0.71 1 96 174 VAL A CA 1
ATOM 1385 C C . VAL A 1 174 ? 22.922 4.508 0.976 1 96 174 VAL A C 1
ATOM 1387 O O . VAL A 1 174 ? 22.547 3.492 0.388 1 96 174 VAL A O 1
ATOM 1390 N N . SER A 1 175 ? 23.891 4.5 1.768 1 94.38 175 SER A N 1
ATOM 1391 C CA . SER A 1 175 ? 24.531 3.252 2.17 1 94.38 175 SER A CA 1
ATOM 1392 C C . SER A 1 175 ? 23.719 2.531 3.234 1 94.38 175 SER A C 1
ATOM 1394 O O . SER A 1 175 ? 23.469 1.328 3.127 1 94.38 175 SER A O 1
ATOM 1396 N N . PHE A 1 176 ? 23.391 3.299 4.23 1 94.5 176 PHE A N 1
ATOM 1397 C CA . PHE A 1 176 ? 22.516 2.746 5.258 1 94.5 176 PHE A CA 1
ATOM 1398 C C . PHE A 1 176 ? 21.859 3.859 6.066 1 94.5 176 PHE A C 1
ATOM 1400 O O . PHE A 1 176 ? 22.312 5.004 6.035 1 94.5 176 PHE A O 1
ATOM 1407 N N . VAL A 1 177 ? 20.766 3.547 6.707 1 96.81 177 VAL A N 1
ATOM 1408 C CA . VAL A 1 177 ? 20 4.473 7.543 1 96.81 177 VAL A CA 1
ATOM 1409 C C . VAL A 1 177 ? 19.922 3.928 8.969 1 96.81 177 VAL A C 1
ATOM 1411 O O . VAL A 1 177 ? 19.562 2.762 9.172 1 96.81 177 VAL A O 1
ATOM 1414 N N . HIS A 1 178 ? 20.328 4.73 9.852 1 96.31 178 HIS A N 1
ATOM 1415 C CA . HIS A 1 178 ? 20.25 4.355 11.258 1 96.31 178 HIS A CA 1
ATOM 1416 C C . HIS A 1 178 ? 19.141 5.129 11.969 1 96.31 178 HIS A C 1
ATOM 1418 O O . HIS A 1 178 ? 19.219 6.352 12.102 1 96.31 178 HIS A O 1
ATOM 1424 N N . ARG A 1 179 ? 18.156 4.414 12.438 1 95.06 179 ARG A N 1
ATOM 1425 C CA . ARG A 1 179 ? 17 5.031 13.078 1 95.06 179 ARG A CA 1
ATOM 1426 C C . ARG A 1 179 ? 17.047 4.84 14.594 1 95.06 179 ARG A C 1
ATOM 1428 O O . ARG A 1 179 ? 17.281 3.73 15.078 1 95.06 179 ARG A O 1
ATOM 1435 N N . LYS A 1 180 ? 16.922 5.879 15.281 1 93.5 180 LYS A N 1
ATOM 1436 C CA . LYS A 1 180 ? 16.781 5.887 16.734 1 93.5 180 LYS A CA 1
ATOM 1437 C C . LYS A 1 180 ? 15.484 6.555 17.156 1 93.5 180 LYS A C 1
ATOM 1439 O O . LYS A 1 180 ? 14.727 7.047 16.312 1 93.5 180 LYS A O 1
ATOM 1444 N N . SER A 1 181 ? 15.195 6.543 18.422 1 91.88 181 SER A N 1
ATOM 1445 C CA . SER A 1 181 ? 13.953 7.109 18.938 1 91.88 181 SER A CA 1
ATOM 1446 C C . SER A 1 181 ? 13.898 8.617 18.719 1 91.88 181 SER A C 1
ATOM 1448 O O . SER A 1 181 ? 12.844 9.172 18.406 1 91.88 181 SER A O 1
ATOM 1450 N N . ASN A 1 182 ? 15.102 9.258 18.797 1 94.25 182 ASN A N 1
ATOM 1451 C CA . ASN A 1 182 ? 15.07 10.711 18.734 1 94.25 182 ASN A CA 1
ATOM 1452 C C . ASN A 1 182 ? 15.867 11.242 17.562 1 94.25 182 ASN A C 1
ATOM 1454 O O . ASN A 1 182 ? 16.109 12.453 17.453 1 94.25 182 ASN A O 1
ATOM 1458 N N . SER A 1 183 ? 16.328 10.273 16.719 1 96.81 183 SER A N 1
ATOM 1459 C CA . SER A 1 183 ? 17.125 10.742 15.586 1 96.81 183 SER A CA 1
ATOM 1460 C C . SER A 1 183 ? 17.141 9.719 14.453 1 96.81 183 SER A C 1
ATOM 1462 O O . SER A 1 183 ? 16.812 8.555 14.664 1 96.81 183 SER A O 1
ATOM 1464 N N . ILE A 1 184 ? 17.438 10.188 13.273 1 97.75 184 ILE A N 1
ATOM 1465 C CA . ILE A 1 184 ? 17.672 9.367 12.094 1 97.75 184 ILE A CA 1
ATOM 1466 C C . ILE A 1 184 ? 18.953 9.828 11.383 1 97.75 184 ILE A C 1
ATOM 1468 O O . ILE A 1 184 ? 19.125 11.023 11.141 1 97.75 184 ILE A O 1
ATOM 1472 N N . ARG A 1 185 ? 19.828 8.906 11.156 1 97.44 185 ARG A N 1
ATOM 1473 C CA . ARG A 1 185 ? 21.062 9.195 10.453 1 97.44 185 ARG A CA 1
ATOM 1474 C C . ARG A 1 185 ? 21.078 8.555 9.07 1 97.44 185 ARG A C 1
ATOM 1476 O O . ARG A 1 185 ? 20.766 7.371 8.922 1 97.44 185 ARG A O 1
ATOM 1483 N N . ILE A 1 186 ? 21.359 9.297 8.125 1 97.19 186 ILE A N 1
ATOM 1484 C CA . ILE A 1 186 ? 21.469 8.82 6.754 1 97.19 186 ILE A CA 1
ATOM 1485 C C . ILE A 1 186 ? 22.922 8.828 6.312 1 97.19 186 ILE A C 1
ATOM 1487 O O . ILE A 1 186 ? 23.562 9.883 6.281 1 97.19 186 ILE A O 1
ATOM 1491 N N . PHE A 1 187 ? 23.422 7.734 5.98 1 96.5 187 PHE A N 1
ATOM 1492 C CA . PHE A 1 187 ? 24.797 7.625 5.492 1 96.5 187 PHE A CA 1
ATOM 1493 C C . PHE A 1 187 ? 24.828 7.637 3.967 1 96.5 187 PHE A C 1
ATOM 1495 O O . PHE A 1 187 ? 24.203 6.793 3.322 1 96.5 187 PHE A O 1
ATOM 1502 N N . LEU A 1 188 ? 25.531 8.547 3.441 1 94.31 188 LEU A N 1
ATOM 1503 C CA . LEU A 1 188 ? 25.516 8.781 2 1 94.31 188 LEU A CA 1
ATOM 1504 C C . LEU A 1 188 ? 26.906 8.617 1.399 1 94.31 188 LEU A C 1
ATOM 1506 O O . LEU A 1 188 ? 27.906 8.969 2.029 1 94.31 188 LEU A O 1
ATOM 1510 N N . LYS A 1 189 ? 26.875 8.109 0.214 1 93.44 189 LYS A N 1
ATOM 1511 C CA . LYS A 1 189 ? 28.094 7.977 -0.577 1 93.44 189 LYS A CA 1
ATOM 1512 C C . LYS A 1 189 ? 27.875 8.422 -2.018 1 93.44 189 LYS A C 1
ATOM 1514 O O . LYS A 1 189 ? 26.75 8.375 -2.52 1 93.44 189 LYS A O 1
ATOM 1519 N N . GLU A 1 190 ? 28.938 8.844 -2.611 1 91.56 190 GLU A N 1
ATOM 1520 C CA . GLU A 1 190 ? 28.844 9.266 -4.008 1 91.56 190 GLU A CA 1
ATOM 1521 C C . GLU A 1 190 ? 28.469 8.086 -4.91 1 91.56 190 GLU A C 1
ATOM 1523 O O . GLU A 1 190 ? 28.969 6.973 -4.715 1 91.56 190 GLU A O 1
ATOM 1528 N N . HIS A 1 191 ? 27.531 8.328 -5.688 1 88.75 191 HIS A N 1
ATOM 1529 C CA . HIS A 1 191 ? 27.062 7.316 -6.625 1 88.75 191 HIS A CA 1
ATOM 1530 C C . HIS A 1 191 ? 26.688 7.938 -7.965 1 88.75 191 HIS A C 1
ATOM 1532 O O . HIS A 1 191 ? 25.781 8.766 -8.031 1 88.75 191 HIS A O 1
ATOM 1538 N N . ARG A 1 192 ? 27.406 7.574 -9 1 81.62 192 ARG A N 1
ATOM 1539 C CA . ARG A 1 192 ? 27.109 8.07 -10.336 1 81.62 192 ARG A CA 1
ATOM 1540 C C . ARG A 1 192 ? 26.422 6.996 -11.172 1 81.62 192 ARG A C 1
ATOM 1542 O O . ARG A 1 192 ? 27 5.938 -11.43 1 81.62 192 ARG A O 1
ATOM 1549 N N . SER A 1 193 ? 25.188 7.062 -11.148 1 74.75 193 SER A N 1
ATOM 1550 C CA . SER A 1 193 ? 24.469 6.098 -11.977 1 74.75 193 SER A CA 1
ATOM 1551 C C . SER A 1 193 ? 23.375 6.781 -12.805 1 74.75 193 SER A C 1
ATOM 1553 O O . SER A 1 193 ? 22.906 7.867 -12.453 1 74.75 193 SER A O 1
ATOM 1555 N N . ASP A 1 194 ? 23.062 6.246 -13.93 1 70.31 194 ASP A N 1
ATOM 1556 C CA . ASP A 1 194 ? 22.031 6.707 -14.844 1 70.31 194 ASP A CA 1
ATOM 1557 C C . ASP A 1 194 ? 20.641 6.23 -14.383 1 70.31 194 ASP A C 1
ATOM 1559 O O . ASP A 1 194 ? 19.625 6.582 -14.984 1 70.31 194 ASP A O 1
ATOM 1563 N N . MET A 1 195 ? 20.766 5.551 -13.328 1 67.5 195 MET A N 1
ATOM 1564 C CA . MET A 1 195 ? 19.484 5.023 -12.883 1 67.5 195 MET A CA 1
ATOM 1565 C C . MET A 1 195 ? 18.594 6.133 -12.312 1 67.5 195 MET A C 1
ATOM 1567 O O . MET A 1 195 ? 19.109 7.121 -11.789 1 67.5 195 MET A O 1
ATOM 1571 N N . GLU A 1 196 ? 17.281 5.996 -12.453 1 75.44 196 GLU A N 1
ATOM 1572 C CA . GLU A 1 196 ? 16.312 6.969 -11.938 1 75.44 196 GLU A CA 1
ATOM 1573 C C . GLU A 1 196 ? 16.422 7.082 -10.414 1 75.44 196 GLU A C 1
ATOM 1575 O O . GLU A 1 196 ? 16.484 8.188 -9.875 1 75.44 196 GLU A O 1
ATOM 1580 N N . VAL A 1 197 ? 16.453 5.852 -9.672 1 85.94 197 VAL A N 1
ATOM 1581 C CA . VAL A 1 197 ? 16.625 5.844 -8.219 1 85.94 197 VAL A CA 1
ATOM 1582 C C . VAL A 1 197 ? 17.797 4.938 -7.848 1 85.94 197 VAL A C 1
ATOM 1584 O O . VAL A 1 197 ? 17.812 3.756 -8.195 1 85.94 197 VAL A O 1
ATOM 1587 N N . PRO A 1 198 ? 18.766 5.477 -7.199 1 91.44 198 PRO A N 1
ATOM 1588 C CA . PRO A 1 198 ? 19.922 4.68 -6.777 1 91.44 198 PRO A CA 1
ATOM 1589 C C . PRO A 1 198 ? 19.531 3.471 -5.934 1 91.44 198 PRO A C 1
ATOM 1591 O O . PRO A 1 198 ? 18.531 3.516 -5.207 1 91.44 198 PRO A O 1
ATOM 1594 N N . PRO A 1 199 ? 20.297 2.373 -6.004 1 91.62 199 PRO A N 1
ATOM 1595 C CA . PRO A 1 199 ? 19.938 1.119 -5.332 1 91.62 199 PRO A CA 1
ATOM 1596 C C . PRO A 1 199 ? 19.891 1.258 -3.811 1 91.62 199 PRO A C 1
ATOM 1598 O O . PRO A 1 199 ? 19.078 0.607 -3.152 1 91.62 199 PRO A O 1
ATOM 1601 N N . GLY A 1 200 ? 20.781 2.072 -3.285 1 95.06 200 GLY A N 1
ATOM 1602 C CA . GLY A 1 200 ? 20.781 2.27 -1.844 1 95.06 200 GLY A CA 1
ATOM 1603 C C . GLY A 1 200 ? 19.5 2.898 -1.329 1 95.06 200 GLY A C 1
ATOM 1604 O O . GLY A 1 200 ? 19 2.531 -0.261 1 95.06 200 GLY A O 1
ATOM 1605 N N . ILE A 1 201 ? 19 3.797 -2.113 1 95.62 201 ILE A N 1
ATOM 1606 C CA . ILE A 1 201 ? 17.734 4.449 -1.746 1 95.62 201 ILE A CA 1
ATOM 1607 C C . ILE A 1 201 ? 16.594 3.443 -1.816 1 95.62 201 ILE A C 1
ATOM 1609 O O . ILE A 1 201 ? 15.758 3.383 -0.914 1 95.62 201 ILE A O 1
ATOM 1613 N N . ARG A 1 202 ? 16.578 2.691 -2.795 1 93.94 202 ARG A N 1
ATOM 1614 C CA . ARG A 1 202 ? 15.531 1.684 -2.951 1 93.94 202 ARG A CA 1
ATOM 1615 C C . ARG A 1 202 ? 15.594 0.652 -1.829 1 93.94 202 ARG A C 1
ATOM 1617 O O . ARG A 1 202 ? 14.555 0.245 -1.296 1 93.94 202 ARG A O 1
ATOM 1624 N N . LYS A 1 203 ? 16.734 0.279 -1.517 1 94.31 203 LYS A N 1
ATOM 1625 C CA . LYS A 1 203 ? 16.938 -0.735 -0.485 1 94.31 203 LYS A CA 1
ATOM 1626 C C . LYS A 1 203 ? 16.484 -0.228 0.881 1 94.31 203 LYS A C 1
ATOM 1628 O O . LYS A 1 203 ? 15.93 -0.988 1.679 1 94.31 203 LYS A O 1
ATOM 1633 N N . ASN A 1 204 ? 16.641 0.997 1.118 1 96.12 204 ASN A N 1
ATOM 1634 C CA . ASN A 1 204 ? 16.391 1.521 2.457 1 96.12 204 ASN A CA 1
ATOM 1635 C C . ASN A 1 204 ? 14.992 2.098 2.584 1 96.12 204 ASN A C 1
ATOM 1637 O O . ASN A 1 204 ? 14.43 2.15 3.682 1 96.12 204 ASN A O 1
ATOM 1641 N N . PHE A 1 205 ? 14.414 2.549 1.429 1 96.38 205 PHE A N 1
ATOM 1642 C CA . PHE A 1 205 ? 13.148 3.27 1.545 1 96.38 205 PHE A CA 1
ATOM 1643 C C . PHE A 1 205 ? 12.109 2.693 0.595 1 96.38 205 PHE A C 1
ATOM 1645 O O . PHE A 1 205 ? 10.914 2.961 0.738 1 96.38 205 PHE A O 1
ATOM 1652 N N . GLY A 1 206 ? 12.469 1.942 -0.366 1 95.75 206 GLY A N 1
ATOM 1653 C CA . GLY A 1 206 ? 11.555 1.586 -1.438 1 95.75 206 GLY A CA 1
ATOM 1654 C C . GLY A 1 206 ? 11.438 0.089 -1.651 1 95.75 206 GLY A C 1
ATOM 1655 O O . GLY A 1 206 ? 11.352 -0.377 -2.789 1 95.75 206 GLY A O 1
ATOM 1656 N N . THR A 1 207 ? 11.43 -0.693 -0.621 1 94.19 207 THR A N 1
ATOM 1657 C CA . THR A 1 207 ? 11.484 -2.146 -0.73 1 94.19 207 THR A CA 1
ATOM 1658 C C . THR A 1 207 ? 10.203 -2.693 -1.344 1 94.19 207 THR A C 1
ATOM 1660 O O . THR A 1 207 ? 10.211 -3.75 -1.977 1 94.19 207 THR A O 1
ATOM 1663 N N . LEU A 1 208 ? 9.062 -1.986 -1.188 1 96.44 208 LEU A N 1
ATOM 1664 C CA . LEU A 1 208 ? 7.773 -2.486 -1.654 1 96.44 208 LEU A CA 1
ATOM 1665 C C . LEU A 1 208 ? 7.23 -1.621 -2.789 1 96.44 208 LEU A C 1
ATOM 1667 O O . LEU A 1 208 ? 6.094 -1.801 -3.223 1 96.44 208 LEU A O 1
ATOM 1671 N N . ASP A 1 209 ? 8.031 -0.729 -3.26 1 95.25 209 ASP A N 1
ATOM 1672 C CA . ASP A 1 209 ? 7.582 0.283 -4.211 1 95.25 209 ASP A CA 1
ATOM 1673 C C . ASP A 1 209 ? 7.066 -0.361 -5.496 1 95.25 209 ASP A C 1
ATOM 1675 O O . ASP A 1 209 ? 5.906 -0.18 -5.863 1 95.25 209 ASP A O 1
ATOM 1679 N N . TYR A 1 210 ? 7.824 -1.176 -6.07 1 94.06 210 TYR A N 1
ATOM 1680 C CA . TYR A 1 210 ? 7.441 -1.83 -7.316 1 94.06 210 TYR A CA 1
ATOM 1681 C C . TYR A 1 210 ? 6.285 -2.797 -7.09 1 94.06 210 TYR A C 1
ATOM 1683 O O . TYR A 1 210 ? 5.375 -2.891 -7.918 1 94.06 210 TYR A O 1
ATOM 1691 N N . THR A 1 211 ? 6.344 -3.477 -6.008 1 96.44 211 THR A N 1
ATOM 1692 C CA . THR A 1 211 ? 5.328 -4.473 -5.684 1 96.44 211 THR A CA 1
ATOM 1693 C C . THR A 1 211 ? 3.951 -3.828 -5.574 1 96.44 211 THR A C 1
ATOM 1695 O O . THR A 1 211 ? 2.998 -4.273 -6.219 1 96.44 211 THR A O 1
ATOM 1698 N N . PHE A 1 212 ? 3.844 -2.775 -4.848 1 96.06 212 PHE A N 1
ATOM 1699 C CA . PHE A 1 212 ? 2.549 -2.145 -4.625 1 96.06 212 PHE A CA 1
ATOM 1700 C C . PHE A 1 212 ? 2.072 -1.429 -5.887 1 96.06 212 PHE A C 1
ATOM 1702 O O . PHE A 1 212 ? 0.873 -1.379 -6.16 1 96.06 212 PHE A O 1
ATOM 1709 N N . LYS A 1 213 ? 2.99 -0.874 -6.605 1 94.69 213 LYS A N 1
ATOM 1710 C CA . LYS A 1 213 ? 2.617 -0.263 -7.879 1 94.69 213 LYS A CA 1
ATOM 1711 C C . LYS A 1 213 ? 2.021 -1.297 -8.828 1 94.69 213 LYS A C 1
ATOM 1713 O O . LYS A 1 213 ? 1.017 -1.031 -9.492 1 94.69 213 LYS A O 1
ATOM 1718 N N . GLU A 1 214 ? 2.656 -2.434 -8.844 1 96.38 214 GLU A N 1
ATOM 1719 C CA . GLU A 1 214 ? 2.158 -3.508 -9.695 1 96.38 214 GLU A CA 1
ATOM 1720 C C . GLU A 1 214 ? 0.783 -3.984 -9.234 1 96.38 214 GLU A C 1
ATOM 1722 O O . GLU A 1 214 ? -0.106 -4.215 -10.062 1 96.38 214 GLU A O 1
ATOM 1727 N N . ILE A 1 215 ? 0.603 -4.129 -8.008 1 96.06 215 ILE A N 1
ATOM 1728 C CA . ILE A 1 215 ? -0.66 -4.602 -7.453 1 96.06 215 ILE A CA 1
ATOM 1729 C C . ILE A 1 215 ? -1.767 -3.594 -7.754 1 96.06 215 ILE A C 1
ATOM 1731 O O . ILE A 1 215 ? -2.879 -3.977 -8.125 1 96.06 215 ILE A O 1
ATOM 1735 N N . ARG A 1 216 ? -1.476 -2.359 -7.648 1 95.19 216 ARG A N 1
ATOM 1736 C CA . ARG A 1 216 ? -2.461 -1.321 -7.934 1 95.19 216 ARG A CA 1
ATOM 1737 C C . ARG A 1 216 ? -2.799 -1.278 -9.422 1 95.19 216 ARG A C 1
ATOM 1739 O O . ARG A 1 216 ? -3.896 -0.869 -9.797 1 95.19 216 ARG A O 1
ATOM 1746 N N . SER A 1 217 ? -1.853 -1.672 -10.242 1 95.44 217 SER A N 1
ATOM 1747 C CA . SER A 1 217 ? -2.082 -1.661 -11.68 1 95.44 217 SER A CA 1
ATOM 1748 C C . SER A 1 217 ? -3.053 -2.762 -12.094 1 95.44 217 SER A C 1
ATOM 1750 O O . SER A 1 217 ? -3.717 -2.656 -13.133 1 95.44 217 SER A O 1
ATOM 1752 N N . LYS A 1 218 ? -3.072 -3.852 -11.359 1 94.81 218 LYS A N 1
ATOM 1753 C CA . LYS A 1 218 ? -3.984 -4.969 -11.594 1 94.81 218 LYS A CA 1
ATOM 1754 C C . LYS A 1 218 ? -4.625 -5.441 -10.297 1 94.81 218 LYS A C 1
ATOM 1756 O O . LYS A 1 218 ? -4.457 -6.602 -9.906 1 94.81 218 LYS A O 1
ATOM 1761 N N . PRO A 1 219 ? -5.449 -4.617 -9.742 1 94.69 219 PRO A N 1
ATOM 1762 C CA . PRO A 1 219 ? -5.934 -4.902 -8.391 1 94.69 219 PRO A CA 1
ATOM 1763 C C . PRO A 1 219 ? -6.812 -6.148 -8.328 1 94.69 219 PRO A C 1
ATOM 1765 O O . PRO A 1 219 ? -6.723 -6.922 -7.371 1 94.69 219 PRO A O 1
ATOM 1768 N N . GLU A 1 220 ? -7.691 -6.367 -9.305 1 93 220 GLU A N 1
ATOM 1769 C CA . GLU A 1 220 ? -8.586 -7.52 -9.273 1 93 220 GLU A CA 1
ATOM 1770 C C . GLU A 1 220 ? -7.809 -8.828 -9.273 1 93 220 GLU A C 1
ATOM 1772 O O . GLU A 1 220 ? -8.117 -9.742 -8.5 1 93 220 GLU A O 1
ATOM 1777 N N . PHE A 1 221 ? -6.801 -8.898 -10.117 1 93.56 221 PHE A N 1
ATOM 1778 C CA . PHE A 1 221 ? -5.984 -10.102 -10.227 1 93.56 221 PHE A CA 1
ATOM 1779 C C . PHE A 1 221 ? -5.262 -10.391 -8.914 1 93.56 221 PHE A C 1
ATOM 1781 O O . PHE A 1 221 ? -5.348 -11.492 -8.383 1 93.56 221 PHE A O 1
ATOM 1788 N N . TRP A 1 222 ? -4.59 -9.43 -8.422 1 95.75 222 TRP A N 1
ATOM 1789 C CA . TRP A 1 222 ? -3.736 -9.648 -7.258 1 95.75 222 TRP A CA 1
ATOM 1790 C C . TRP A 1 222 ? -4.57 -9.867 -6.004 1 95.75 222 TRP A C 1
ATOM 1792 O O . TRP A 1 222 ? -4.211 -10.68 -5.145 1 95.75 222 TRP A O 1
ATOM 1802 N N . THR A 1 223 ? -5.68 -9.109 -5.867 1 95.19 223 THR A N 1
ATOM 1803 C CA . THR A 1 223 ? -6.559 -9.344 -4.727 1 95.19 223 THR A CA 1
ATOM 1804 C C . THR A 1 223 ? -7.082 -10.773 -4.723 1 95.19 223 THR A C 1
ATOM 1806 O O . THR A 1 223 ? -7.133 -11.422 -3.678 1 95.19 223 THR A O 1
ATOM 1809 N N . SER A 1 224 ? -7.461 -11.273 -5.879 1 92.81 224 SER A N 1
ATOM 1810 C CA . SER A 1 224 ? -7.953 -12.648 -6.004 1 92.81 224 SER A CA 1
ATOM 1811 C C . SER A 1 224 ? -6.859 -13.656 -5.688 1 92.81 224 SER A C 1
ATOM 1813 O O . SER A 1 224 ? -7.105 -14.656 -5.004 1 92.81 224 SER A O 1
ATOM 1815 N N . LEU A 1 225 ? -5.691 -13.383 -6.227 1 94.38 225 LEU A N 1
ATOM 1816 C CA . LEU A 1 225 ? -4.578 -14.305 -6.008 1 94.38 225 LEU A CA 1
ATOM 1817 C C . LEU A 1 225 ? -4.199 -14.352 -4.531 1 94.38 225 LEU A C 1
ATOM 1819 O O . LEU A 1 225 ? -4 -15.438 -3.977 1 94.38 225 LEU A O 1
ATOM 1823 N N . VAL A 1 226 ? -4.09 -13.234 -3.893 1 95.62 226 VAL A N 1
ATOM 1824 C CA . VAL A 1 226 ? -3.729 -13.156 -2.48 1 95.62 226 VAL A CA 1
ATOM 1825 C C . VAL A 1 226 ? -4.777 -13.875 -1.637 1 95.62 226 VAL A C 1
ATOM 1827 O O . VAL A 1 226 ? -4.438 -14.602 -0.701 1 95.62 226 VAL A O 1
ATOM 1830 N N . GLU A 1 227 ? -5.992 -13.617 -1.98 1 92.5 227 GLU A N 1
ATOM 1831 C CA . GLU A 1 227 ? -7.07 -14.289 -1.261 1 92.5 227 GLU A CA 1
ATOM 1832 C C . GLU A 1 227 ? -6.949 -15.805 -1.364 1 92.5 227 GLU A C 1
ATOM 1834 O O . GLU A 1 227 ? -7.156 -16.516 -0.381 1 92.5 227 GLU A O 1
ATOM 1839 N N . ARG A 1 228 ? -6.594 -16.281 -2.488 1 91 228 ARG A N 1
ATOM 1840 C CA . ARG A 1 228 ? -6.469 -17.719 -2.689 1 91 228 ARG A CA 1
ATOM 1841 C C . ARG A 1 228 ? -5.297 -18.281 -1.895 1 91 228 ARG A C 1
ATOM 1843 O O . ARG A 1 228 ? -5.402 -19.359 -1.299 1 91 228 ARG A O 1
ATOM 1850 N N . TYR A 1 229 ? -4.203 -17.594 -1.958 1 93.56 229 TYR A N 1
ATOM 1851 C CA . TYR A 1 229 ? -3.053 -18.031 -1.171 1 93.56 229 TYR A CA 1
ATOM 1852 C C . TYR A 1 229 ? -3.402 -18.109 0.311 1 93.56 229 TYR A C 1
ATOM 1854 O O . TYR A 1 229 ? -3.045 -19.062 0.994 1 93.56 229 TYR A O 1
ATOM 1862 N N . ARG A 1 230 ? -4.098 -17.141 0.718 1 92.75 230 ARG A N 1
ATOM 1863 C CA . ARG A 1 230 ? -4.473 -17.094 2.127 1 92.75 230 ARG A CA 1
ATOM 1864 C C . ARG A 1 230 ? -5.434 -18.219 2.473 1 92.75 230 ARG A C 1
ATOM 1866 O O . ARG A 1 230 ? -5.238 -18.922 3.465 1 92.75 230 ARG A O 1
ATOM 1873 N N . GLN A 1 231 ? -6.461 -18.375 1.675 1 87.94 231 GLN A N 1
ATOM 1874 C CA . GLN A 1 231 ? -7.492 -19.391 1.926 1 87.94 231 GLN A CA 1
ATOM 1875 C C . GLN A 1 231 ? -6.906 -20.797 1.91 1 87.94 231 GLN A C 1
ATOM 1877 O O . GLN A 1 231 ? -7.355 -21.672 2.654 1 87.94 231 GLN A O 1
ATOM 1882 N N . GLN A 1 232 ? -5.891 -20.984 1.117 1 89.44 232 GLN A N 1
ATOM 1883 C CA . GLN A 1 232 ? -5.312 -22.328 0.965 1 89.44 232 GLN A CA 1
ATOM 1884 C C . GLN A 1 232 ? -3.994 -22.438 1.723 1 89.44 232 GLN A C 1
ATOM 1886 O O . GLN A 1 232 ? -3.17 -23.297 1.412 1 89.44 232 GLN A O 1
ATOM 1891 N N . ARG A 1 233 ? -3.721 -21.5 2.602 1 91.31 233 ARG A N 1
ATOM 1892 C CA . ARG A 1 233 ? -2.578 -21.516 3.508 1 91.31 233 ARG A CA 1
ATOM 1893 C C . ARG A 1 233 ? -1.269 -21.656 2.738 1 91.31 233 ARG A C 1
ATOM 1895 O O . ARG A 1 233 ? -0.387 -22.422 3.135 1 91.31 233 ARG A O 1
ATOM 1902 N N . TYR A 1 234 ? -1.235 -21.109 1.546 1 91.56 234 TYR A N 1
ATOM 1903 C CA . TYR A 1 234 ? -0.036 -21 0.722 1 91.56 234 TYR A CA 1
ATOM 1904 C C . TYR A 1 234 ? 0.373 -22.375 0.181 1 91.56 234 TYR A C 1
ATOM 1906 O O . TYR A 1 234 ? 1.532 -22.578 -0.185 1 91.56 234 TYR A O 1
ATOM 1914 N N . GLN A 1 235 ? -0.568 -23.344 0.23 1 90.75 235 GLN A N 1
ATOM 1915 C CA . GLN A 1 235 ? -0.344 -24.656 -0.383 1 90.75 235 GLN A CA 1
ATOM 1916 C C . GLN A 1 235 ? -0.675 -24.625 -1.872 1 90.75 235 GLN A C 1
ATOM 1918 O O . GLN A 1 235 ? -1.567 -25.344 -2.33 1 90.75 235 GLN A O 1
ATOM 1923 N N . ARG A 1 236 ? 0.081 -23.781 -2.541 1 93.75 236 ARG A N 1
ATOM 1924 C CA . ARG A 1 236 ? -0.12 -23.578 -3.973 1 93.75 236 ARG A CA 1
ATOM 1925 C C . ARG A 1 236 ? 1.2 -23.672 -4.73 1 93.75 236 ARG A C 1
ATOM 1927 O O . ARG A 1 236 ? 2.271 -23.516 -4.141 1 93.75 236 ARG A O 1
ATOM 1934 N N . VAL A 1 237 ? 1.096 -24.016 -5.977 1 94.5 237 VAL A N 1
ATOM 1935 C CA . VAL A 1 237 ? 2.256 -24.094 -6.855 1 94.5 237 VAL A CA 1
ATOM 1936 C C . VAL A 1 237 ? 2.113 -23.062 -7.98 1 94.5 237 VAL A C 1
ATOM 1938 O O . VAL A 1 237 ? 1.028 -22.906 -8.547 1 94.5 237 VAL A O 1
ATOM 1941 N N . ASN A 1 238 ? 3.127 -22.312 -8.203 1 95.25 238 ASN A N 1
ATOM 1942 C CA . ASN A 1 238 ? 3.172 -21.281 -9.242 1 95.25 238 ASN A CA 1
ATOM 1943 C C . ASN A 1 238 ? 4.305 -21.547 -10.234 1 95.25 238 ASN A C 1
ATOM 1945 O O . ASN A 1 238 ? 5.48 -21.516 -9.859 1 95.25 238 ASN A O 1
ATOM 1949 N N . LEU A 1 239 ? 3.92 -21.812 -11.469 1 93.94 239 LEU A N 1
ATOM 1950 C CA . LEU A 1 239 ? 4.902 -22.188 -12.484 1 93.94 239 LEU A CA 1
ATOM 1951 C C . LEU A 1 239 ? 4.719 -21.359 -13.75 1 93.94 239 LEU A C 1
ATOM 1953 O O . LEU A 1 239 ? 3.621 -20.875 -14.023 1 93.94 239 LEU A O 1
ATOM 1957 N N . ASN A 1 240 ? 5.812 -21.266 -14.438 1 92.12 240 ASN A N 1
ATOM 1958 C CA . ASN A 1 240 ? 5.688 -20.734 -15.797 1 92.12 240 ASN A CA 1
ATOM 1959 C C . ASN A 1 240 ? 4.82 -21.656 -16.672 1 92.12 240 ASN A C 1
ATOM 1961 O O . ASN A 1 240 ? 4.859 -22.875 -16.516 1 92.12 240 ASN A O 1
ATOM 1965 N N . LYS A 1 241 ? 4.172 -21.062 -17.547 1 92.12 241 LYS A N 1
ATOM 1966 C CA . LYS A 1 241 ? 3.24 -21.812 -18.391 1 92.12 241 LYS A CA 1
ATOM 1967 C C . LYS A 1 241 ? 3.961 -22.891 -19.172 1 92.12 241 LYS A C 1
ATOM 1969 O O . LYS A 1 241 ? 3.434 -24 -19.344 1 92.12 241 LYS A O 1
ATOM 1974 N N . ASP A 1 242 ? 5.129 -22.562 -19.688 1 91.12 242 ASP A N 1
ATOM 1975 C CA . ASP A 1 242 ? 5.891 -23.531 -20.453 1 91.12 242 ASP A CA 1
ATOM 1976 C C . ASP A 1 242 ? 6.32 -24.719 -19.594 1 91.12 242 ASP A C 1
ATOM 1978 O O . ASP A 1 242 ? 6.312 -25.859 -20.047 1 91.12 242 ASP A O 1
ATOM 1982 N N . VAL A 1 243 ? 6.723 -24.422 -18.391 1 91.44 243 VAL A N 1
ATOM 1983 C CA . VAL A 1 243 ? 7.129 -25.453 -17.453 1 91.44 243 VAL A CA 1
ATOM 1984 C C . VAL A 1 243 ? 5.926 -26.328 -17.094 1 91.44 243 VAL A C 1
ATOM 1986 O O . VAL A 1 243 ? 6.027 -27.562 -17.062 1 91.44 243 VAL A O 1
ATOM 1989 N N . PHE A 1 244 ? 4.859 -25.719 -16.812 1 93.5 244 PHE A N 1
ATOM 1990 C CA . PHE A 1 244 ? 3.645 -26.453 -16.469 1 93.5 244 PHE A CA 1
ATOM 1991 C C . PHE A 1 244 ? 3.199 -27.328 -17.641 1 93.5 244 PHE A C 1
ATOM 1993 O O . PHE A 1 244 ? 2.797 -28.484 -17.438 1 93.5 244 PHE A O 1
ATOM 2000 N N . GLU A 1 245 ? 3.244 -26.781 -18.812 1 93.94 245 GLU A N 1
ATOM 2001 C CA . GLU A 1 245 ? 2.844 -27.531 -20 1 93.94 245 GLU A CA 1
ATOM 2002 C C . GLU A 1 245 ? 3.693 -28.781 -20.172 1 93.94 245 GLU A C 1
ATOM 2004 O O . GLU A 1 245 ? 3.182 -29.828 -20.562 1 93.94 245 GLU A O 1
ATOM 2009 N N . ALA A 1 246 ? 4.945 -28.641 -19.938 1 93.19 246 ALA A N 1
ATOM 2010 C CA . ALA A 1 246 ? 5.832 -29.797 -20 1 93.19 246 ALA A CA 1
ATOM 2011 C C . ALA A 1 246 ? 5.41 -30.875 -19.016 1 93.19 246 ALA A C 1
ATOM 2013 O O . ALA A 1 246 ? 5.316 -32.062 -19.375 1 93.19 246 ALA A O 1
ATOM 2014 N N . PHE A 1 247 ? 5.105 -30.516 -17.797 1 91.56 247 PHE A N 1
ATOM 2015 C CA . PHE A 1 247 ? 4.641 -31.453 -16.797 1 91.56 247 PHE A CA 1
ATOM 2016 C C . PHE A 1 247 ? 3.326 -32.094 -17.219 1 91.56 247 PHE A C 1
ATOM 2018 O O . PHE A 1 247 ? 3.141 -33.312 -17.062 1 91.56 247 PHE A O 1
ATOM 2025 N N . LEU A 1 248 ? 2.484 -31.25 -17.719 1 90.5 248 LEU A N 1
ATOM 2026 C CA . LEU A 1 248 ? 1.159 -31.703 -18.125 1 90.5 248 LEU A CA 1
ATOM 2027 C C . LEU A 1 248 ? 1.262 -32.75 -19.234 1 90.5 248 LEU A C 1
ATOM 2029 O O . LEU A 1 248 ? 0.431 -33.656 -19.312 1 90.5 248 LEU A O 1
ATOM 2033 N N . SER A 1 249 ? 2.244 -32.594 -20.047 1 91.94 249 SER A N 1
ATOM 2034 C CA . SER A 1 249 ? 2.438 -33.5 -21.172 1 91.94 249 SER A CA 1
ATOM 2035 C C . SER A 1 249 ? 3.178 -34.75 -20.734 1 91.94 249 SER A C 1
ATOM 2037 O O . SER A 1 249 ? 3.398 -35.656 -21.547 1 91.94 249 SER A O 1
ATOM 2039 N N . GLY A 1 250 ? 3.594 -34.781 -19.531 1 89.5 250 GLY A N 1
ATOM 2040 C CA . GLY A 1 250 ? 4.289 -35.938 -19.016 1 89.5 250 GLY A CA 1
ATOM 2041 C C . GLY A 1 250 ? 5.797 -35.844 -19.156 1 89.5 250 GLY A C 1
ATOM 2042 O O . GLY A 1 250 ? 6.508 -36.812 -18.891 1 89.5 250 GLY A O 1
ATOM 2043 N N . GLU A 1 251 ? 6.203 -34.719 -19.516 1 91.31 251 GLU A N 1
ATOM 2044 C CA . GLU A 1 251 ? 7.641 -34.531 -19.688 1 91.31 251 GLU A CA 1
ATOM 2045 C C . GLU A 1 251 ? 8.25 -33.812 -18.484 1 91.31 251 GLU A C 1
ATOM 2047 O O . GLU A 1 251 ? 7.531 -33.406 -17.562 1 91.31 251 GLU A O 1
ATOM 2052 N N . ILE A 1 252 ? 9.57 -33.875 -18.438 1 91.88 252 ILE A N 1
ATOM 2053 C CA . ILE A 1 252 ? 10.312 -33.094 -17.438 1 91.88 252 ILE A CA 1
ATOM 2054 C C . ILE A 1 252 ? 10.789 -31.797 -18.031 1 91.88 252 ILE A C 1
ATOM 2056 O O . ILE A 1 252 ? 11.547 -31.781 -19.016 1 91.88 252 ILE A O 1
ATOM 2060 N N . PRO A 1 253 ? 10.336 -30.719 -17.484 1 92.12 253 PRO A N 1
ATOM 2061 C CA . PRO A 1 253 ? 10.695 -29.422 -18.062 1 92.12 253 PRO A CA 1
ATOM 2062 C C . PRO A 1 253 ? 12.195 -29.125 -17.969 1 92.12 253 PRO A C 1
ATOM 2064 O O . PRO A 1 253 ? 12.867 -29.641 -17.062 1 92.12 253 PRO A O 1
ATOM 2067 N N . ASP A 1 254 ? 12.625 -28.344 -18.906 1 88.62 254 ASP A N 1
ATOM 2068 C CA . ASP A 1 254 ? 13.984 -27.812 -18.875 1 88.62 254 ASP A CA 1
ATOM 2069 C C . ASP A 1 254 ? 14.023 -26.422 -18.25 1 88.62 254 ASP A C 1
ATOM 2071 O O . ASP A 1 254 ? 13.516 -25.469 -18.844 1 88.62 254 ASP A O 1
ATOM 2075 N N . VAL A 1 255 ? 14.672 -26.328 -17.094 1 87.19 255 VAL A N 1
ATOM 2076 C CA . VAL A 1 255 ? 14.656 -25.047 -16.375 1 87.19 255 VAL A CA 1
ATOM 2077 C C . VAL A 1 255 ? 16.047 -24.422 -16.422 1 87.19 255 VAL A C 1
ATOM 2079 O O . VAL A 1 255 ? 16.344 -23.516 -15.648 1 87.19 255 VAL A O 1
ATOM 2082 N N . THR A 1 256 ? 16.891 -24.859 -17.297 1 89.44 256 THR A N 1
ATOM 2083 C CA . THR A 1 256 ? 18.281 -24.375 -17.406 1 89.44 256 THR A CA 1
ATOM 2084 C C . THR A 1 256 ? 18.312 -22.891 -17.734 1 89.44 256 THR A C 1
ATOM 2086 O O . THR A 1 256 ? 19.141 -22.156 -17.188 1 89.44 256 THR A O 1
ATOM 2089 N N . SER A 1 257 ? 17.422 -22.531 -18.609 1 85.25 257 SER A N 1
ATOM 2090 C CA . SER A 1 257 ? 17.391 -21.141 -19.047 1 85.25 257 SER A CA 1
ATOM 2091 C C . SER A 1 257 ? 17.125 -20.203 -17.875 1 85.25 257 SER A C 1
ATOM 2093 O O . SER A 1 257 ? 17.656 -19.094 -17.812 1 85.25 257 SER A O 1
ATOM 2095 N N . PHE A 1 258 ? 16.312 -20.625 -17.031 1 82.81 258 PHE A N 1
ATOM 2096 C CA . PHE A 1 258 ? 16.016 -19.828 -15.844 1 82.81 258 PHE A CA 1
ATOM 2097 C C . PHE A 1 258 ? 17.266 -19.625 -14.992 1 82.81 258 PHE A C 1
ATOM 2099 O O . PHE A 1 258 ? 17.531 -18.531 -14.516 1 82.81 258 PHE A O 1
ATOM 2106 N N . PHE A 1 259 ? 17.969 -20.625 -14.766 1 89.94 259 PHE A N 1
ATOM 2107 C CA . PHE A 1 259 ? 19.172 -20.594 -13.945 1 89.94 259 PHE A CA 1
ATOM 2108 C C . PHE A 1 259 ? 20.25 -19.734 -14.609 1 89.94 259 PHE A C 1
ATOM 2110 O O . PHE A 1 259 ? 20.922 -18.953 -13.938 1 89.94 259 PHE A O 1
ATOM 2117 N N . GLU A 1 260 ? 20.359 -19.906 -15.875 1 92.38 260 GLU A N 1
ATOM 2118 C CA . GLU A 1 260 ? 21.344 -19.109 -16.609 1 92.38 260 GLU A CA 1
ATOM 2119 C C . GLU A 1 260 ? 21 -17.625 -16.562 1 92.38 260 GLU A C 1
ATOM 2121 O O . GLU A 1 260 ? 21.891 -16.797 -16.406 1 92.38 260 GLU A O 1
ATOM 2126 N N . ALA A 1 261 ? 19.766 -17.375 -16.734 1 86.38 261 ALA A N 1
ATOM 2127 C CA . ALA A 1 261 ? 19.312 -15.992 -16.688 1 86.38 261 ALA A CA 1
ATOM 2128 C C . ALA A 1 261 ? 19.531 -15.398 -15.289 1 86.38 261 ALA A C 1
ATOM 2130 O O . ALA A 1 261 ? 19.859 -14.211 -15.156 1 86.38 261 ALA A O 1
ATOM 2131 N N . SER A 1 262 ? 19.297 -16.141 -14.297 1 87.69 262 SER A N 1
ATOM 2132 C CA . SER A 1 262 ? 19.438 -15.688 -12.914 1 87.69 262 SER A CA 1
ATOM 2133 C C . SER A 1 262 ? 20.906 -15.461 -12.562 1 87.69 262 SER A C 1
ATOM 2135 O O . SER A 1 262 ? 21.234 -14.508 -11.844 1 87.69 262 SER A O 1
ATOM 2137 N N . ALA A 1 263 ? 21.703 -16.297 -13.039 1 91 263 ALA A N 1
ATOM 2138 C CA . ALA A 1 263 ? 23.125 -16.219 -12.695 1 91 263 ALA A CA 1
ATOM 2139 C C . ALA A 1 263 ? 23.875 -15.328 -13.672 1 91 263 ALA A C 1
ATOM 2141 O O . ALA A 1 263 ? 24.969 -14.844 -13.375 1 91 263 ALA A O 1
ATOM 2142 N N . GLY A 1 264 ? 23.391 -15.156 -14.859 1 92.38 264 GLY A N 1
ATOM 2143 C CA . GLY A 1 264 ? 24.047 -14.359 -15.883 1 92.38 264 GLY A CA 1
ATOM 2144 C C . GLY A 1 264 ? 25.188 -15.094 -16.562 1 92.38 264 GLY A C 1
ATOM 2145 O O . GLY A 1 264 ? 26.125 -14.469 -17.062 1 92.38 264 GLY A O 1
ATOM 2146 N N . LYS A 1 265 ? 25.266 -16.344 -16.438 1 93.81 265 LYS A N 1
ATOM 2147 C CA . LYS A 1 265 ? 26.281 -17.188 -17.047 1 93.81 265 LYS A CA 1
ATOM 2148 C C . LYS A 1 265 ? 25.719 -18.547 -17.438 1 93.81 265 LYS A C 1
ATOM 2150 O O . LYS A 1 265 ? 24.641 -18.938 -16.984 1 93.81 265 LYS A O 1
ATOM 2155 N N . PRO A 1 266 ? 26.438 -19.219 -18.328 1 94.06 266 PRO A N 1
ATOM 2156 C CA . PRO A 1 266 ? 25.953 -20.547 -18.734 1 94.06 266 PRO A CA 1
ATOM 2157 C C . PRO A 1 266 ? 25.891 -21.531 -17.578 1 94.06 266 PRO A C 1
ATOM 2159 O O . PRO A 1 266 ? 26.703 -21.453 -16.656 1 94.06 266 PRO A O 1
ATOM 2162 N N . ILE A 1 267 ? 25 -22.469 -17.656 1 93.06 267 ILE A N 1
ATOM 2163 C CA . ILE A 1 267 ? 24.672 -23.391 -16.578 1 93.06 267 ILE A CA 1
ATOM 2164 C C . ILE A 1 267 ? 25.922 -24.141 -16.141 1 93.06 267 ILE A C 1
ATOM 2166 O O . ILE A 1 267 ? 26.094 -24.453 -14.961 1 93.06 267 ILE A O 1
ATOM 2170 N N . GLN A 1 268 ? 26.859 -24.422 -17.016 1 92.56 268 GLN A N 1
ATOM 2171 C CA . GLN A 1 268 ? 28.062 -25.203 -16.719 1 92.56 268 GLN A CA 1
ATOM 2172 C C . GLN A 1 268 ? 29.062 -24.391 -15.898 1 92.56 268 GLN A C 1
ATOM 2174 O O . GLN A 1 268 ? 29.953 -24.969 -15.266 1 92.56 268 GLN A O 1
ATOM 2179 N N . GLU A 1 269 ? 28.844 -23.094 -15.922 1 93.69 269 GLU A N 1
ATOM 2180 C CA . GLU A 1 269 ? 29.781 -22.219 -15.219 1 93.69 269 GLU A CA 1
ATOM 2181 C C . GLU A 1 269 ? 29.234 -21.812 -13.852 1 93.69 269 GLU A C 1
ATOM 2183 O O . GLU A 1 269 ? 29.906 -21.125 -13.086 1 93.69 269 GLU A O 1
ATOM 2188 N N . ILE A 1 270 ? 28.078 -22.266 -13.547 1 92.5 270 ILE A N 1
ATOM 2189 C CA . ILE A 1 270 ? 27.469 -21.906 -12.273 1 92.5 270 ILE A CA 1
ATOM 2190 C C . ILE A 1 270 ? 27.953 -22.859 -11.18 1 92.5 270 ILE A C 1
ATOM 2192 O O . ILE A 1 270 ? 27.672 -24.062 -11.234 1 92.5 270 ILE A O 1
ATOM 2196 N N . PRO A 1 271 ? 28.641 -22.297 -10.234 1 90.81 271 PRO A N 1
ATOM 2197 C CA . PRO A 1 271 ? 29.094 -23.156 -9.141 1 90.81 271 PRO A CA 1
ATOM 2198 C C . PRO A 1 271 ? 27.953 -23.75 -8.336 1 90.81 271 PRO A C 1
ATOM 2200 O O . PRO A 1 271 ? 26.844 -23.219 -8.344 1 90.81 271 PRO A O 1
ATOM 2203 N N . LEU A 1 272 ? 28.219 -24.797 -7.613 1 89.12 272 LEU A N 1
ATOM 2204 C CA . LEU A 1 272 ? 27.203 -25.562 -6.883 1 89.12 272 LEU A CA 1
ATOM 2205 C C . LEU A 1 272 ? 26.516 -24.688 -5.84 1 89.12 272 LEU A C 1
ATOM 2207 O O . LEU A 1 272 ? 25.297 -24.781 -5.648 1 89.12 272 LEU A O 1
ATOM 2211 N N . TYR A 1 273 ? 27.281 -23.875 -5.199 1 87.69 273 TYR A N 1
ATOM 2212 C CA . TYR A 1 273 ? 26.688 -23.031 -4.164 1 87.69 273 TYR A CA 1
ATOM 2213 C C . TYR A 1 273 ? 25.734 -22.016 -4.762 1 87.69 273 TYR A C 1
ATOM 2215 O O . TYR A 1 273 ? 24.703 -21.703 -4.16 1 87.69 273 TYR A O 1
ATOM 2223 N N . GLU A 1 274 ? 26.047 -21.516 -5.859 1 91.88 274 GLU A N 1
ATOM 2224 C CA . GLU A 1 274 ? 25.156 -20.578 -6.547 1 91.88 274 GLU A CA 1
ATOM 2225 C C . GLU A 1 274 ? 23.906 -21.281 -7.078 1 91.88 274 GLU A C 1
ATOM 2227 O O . GLU A 1 274 ? 22.812 -20.703 -7.055 1 91.88 274 GLU A O 1
ATOM 2232 N N . LEU A 1 275 ? 24.156 -22.484 -7.59 1 90.75 275 LEU A N 1
ATOM 2233 C CA . LEU A 1 275 ? 23.016 -23.281 -8.039 1 90.75 275 LEU A CA 1
ATOM 2234 C C . LEU A 1 275 ? 22.047 -23.531 -6.895 1 90.75 275 LEU A C 1
ATOM 2236 O O . LEU A 1 275 ? 20.828 -23.484 -7.09 1 90.75 275 LEU A O 1
ATOM 2240 N N . PHE A 1 276 ? 22.594 -23.781 -5.785 1 91.06 276 PHE A N 1
ATOM 2241 C CA . PHE A 1 276 ? 21.781 -24 -4.598 1 91.06 276 PHE A CA 1
ATOM 2242 C C . PHE A 1 276 ? 20.984 -22.75 -4.254 1 91.06 276 PHE A C 1
ATOM 2244 O O . PHE A 1 276 ? 19.797 -22.828 -3.971 1 91.06 276 PHE A O 1
ATOM 2251 N N . ALA A 1 277 ? 21.641 -21.641 -4.316 1 91.69 277 ALA A N 1
ATOM 2252 C CA . ALA A 1 277 ? 20.984 -20.375 -3.988 1 91.69 277 ALA A CA 1
ATOM 2253 C C . ALA A 1 277 ? 19.828 -20.094 -4.945 1 91.69 277 ALA A C 1
ATOM 2255 O O . ALA A 1 277 ? 18.766 -19.641 -4.52 1 91.69 277 ALA A O 1
ATOM 2256 N N . ILE A 1 278 ? 20.016 -20.297 -6.156 1 91.25 278 ILE A N 1
ATOM 2257 C CA . ILE A 1 278 ? 18.984 -20.062 -7.16 1 91.25 278 ILE A CA 1
ATOM 2258 C C . ILE A 1 278 ? 17.844 -21.047 -6.988 1 91.25 278 ILE A C 1
ATOM 2260 O O . ILE A 1 278 ? 16.672 -20.703 -7.152 1 91.25 278 ILE A O 1
ATOM 2264 N N . SER A 1 279 ? 18.219 -22.312 -6.688 1 90.38 279 SER A N 1
ATOM 2265 C CA . SER A 1 279 ? 17.203 -23.328 -6.445 1 90.38 279 SER A CA 1
ATOM 2266 C C . SER A 1 279 ? 16.312 -22.953 -5.262 1 90.38 279 SER A C 1
ATOM 2268 O O . SER A 1 279 ? 15.102 -23.156 -5.301 1 90.38 279 SER A O 1
ATOM 2270 N N . LYS A 1 280 ? 16.984 -22.531 -4.289 1 90.44 280 LYS A N 1
ATOM 2271 C CA . LYS A 1 280 ? 16.25 -22.109 -3.111 1 90.44 280 LYS A CA 1
ATOM 2272 C C . LYS A 1 280 ? 15.234 -21.016 -3.469 1 90.44 280 LYS A C 1
ATOM 2274 O O . LYS A 1 280 ? 14.086 -21.062 -3.02 1 90.44 280 LYS A O 1
ATOM 2279 N N . LYS A 1 281 ? 15.656 -20.094 -4.266 1 86.38 281 LYS A N 1
ATOM 2280 C CA . LYS A 1 281 ? 14.781 -19.016 -4.703 1 86.38 281 LYS A CA 1
ATOM 2281 C C . LYS A 1 281 ? 13.633 -19.547 -5.555 1 86.38 281 LYS A C 1
ATOM 2283 O O . LYS A 1 281 ? 12.492 -19.109 -5.41 1 86.38 281 LYS A O 1
ATOM 2288 N N . LEU A 1 282 ? 14 -20.406 -6.418 1 83.69 282 LEU A N 1
ATOM 2289 C CA . LEU A 1 282 ? 13 -21 -7.297 1 83.69 282 LEU A CA 1
ATOM 2290 C C . LEU A 1 282 ? 11.93 -21.734 -6.492 1 83.69 282 LEU A C 1
ATOM 2292 O O . LEU A 1 282 ? 10.734 -21.547 -6.727 1 83.69 282 LEU A O 1
ATOM 2296 N N . ILE A 1 283 ? 12.375 -22.5 -5.566 1 89.38 283 ILE A N 1
ATOM 2297 C CA . ILE A 1 283 ? 11.469 -23.312 -4.754 1 89.38 283 ILE A CA 1
ATOM 2298 C C . ILE A 1 283 ? 10.609 -22.391 -3.885 1 89.38 283 ILE A C 1
ATOM 2300 O O . ILE A 1 283 ? 9.422 -22.656 -3.682 1 89.38 283 ILE A O 1
ATOM 2304 N N . PHE A 1 284 ? 11.219 -21.406 -3.479 1 87 284 PHE A N 1
ATOM 2305 C CA . PHE A 1 284 ? 10.523 -20.438 -2.637 1 87 284 PHE A CA 1
ATOM 2306 C C . PHE A 1 284 ? 9.352 -19.812 -3.385 1 87 284 PHE A C 1
ATOM 2308 O O . PHE A 1 284 ? 8.25 -19.703 -2.842 1 87 284 PHE A O 1
ATOM 2315 N N . VAL A 1 285 ? 9.5 -19.516 -4.613 1 83.94 285 VAL A N 1
ATOM 2316 C CA . VAL A 1 285 ? 8.492 -18.781 -5.367 1 83.94 285 VAL A CA 1
ATOM 2317 C C . VAL A 1 285 ? 7.48 -19.75 -5.961 1 83.94 285 VAL A C 1
ATOM 2319 O O . VAL A 1 285 ? 6.285 -19.469 -6.012 1 83.94 285 VAL A O 1
ATOM 2322 N N . THR A 1 286 ? 7.941 -20.859 -6.402 1 90.25 286 THR A N 1
ATOM 2323 C CA . THR A 1 286 ? 7.066 -21.812 -7.066 1 90.25 286 THR A CA 1
ATOM 2324 C C . THR A 1 286 ? 6.348 -22.688 -6.043 1 90.25 286 THR A C 1
ATOM 2326 O O . THR A 1 286 ? 5.289 -23.25 -6.332 1 90.25 286 THR A O 1
ATOM 2329 N N . GLN A 1 287 ? 6.973 -22.906 -4.965 1 90.69 287 GLN A N 1
ATOM 2330 C CA . GLN A 1 287 ? 6.484 -23.75 -3.883 1 90.69 287 GLN A CA 1
ATOM 2331 C C . GLN A 1 287 ? 6.367 -25.203 -4.332 1 90.69 287 GLN A C 1
ATOM 2333 O O . GLN A 1 287 ? 5.473 -25.922 -3.885 1 90.69 287 GLN A O 1
ATOM 2338 N N . LEU A 1 288 ? 7.266 -25.547 -5.266 1 90.62 288 LEU A N 1
ATOM 2339 C CA . LEU A 1 288 ? 7.336 -26.938 -5.695 1 90.62 288 LEU A CA 1
ATOM 2340 C C . LEU A 1 288 ? 7.754 -27.844 -4.539 1 90.62 288 LEU A C 1
ATOM 2342 O O . LEU A 1 288 ? 7.461 -29.031 -4.547 1 90.62 288 LEU A O 1
ATOM 2346 N N . ALA A 1 289 ? 8.555 -27.25 -3.697 1 90.62 289 ALA A N 1
ATOM 2347 C CA . ALA A 1 289 ? 8.992 -27.891 -2.465 1 90.62 289 ALA A CA 1
ATOM 2348 C C . ALA A 1 289 ? 8.812 -26.969 -1.264 1 90.62 289 ALA A C 1
ATOM 2350 O O . ALA A 1 289 ? 8.461 -25.797 -1.422 1 90.62 289 ALA A O 1
ATOM 2351 N N . THR A 1 290 ? 8.906 -27.594 -0.126 1 87.88 290 THR A N 1
ATOM 2352 C CA . THR A 1 290 ? 8.672 -26.828 1.085 1 87.88 290 THR A CA 1
ATOM 2353 C C . THR A 1 290 ? 9.969 -26.203 1.594 1 87.88 290 THR A C 1
ATOM 2355 O O . THR A 1 290 ? 9.961 -25.125 2.174 1 87.88 290 THR A O 1
ATOM 2358 N N . ASP A 1 291 ? 11.008 -26.938 1.403 1 88.44 291 ASP A N 1
ATOM 2359 C CA . ASP A 1 291 ? 12.289 -26.438 1.917 1 88.44 291 ASP A CA 1
ATOM 2360 C C . ASP A 1 291 ? 13.461 -27.094 1.178 1 88.44 291 ASP A C 1
ATOM 2362 O O . ASP A 1 291 ? 13.305 -28.156 0.573 1 88.44 291 ASP A O 1
ATOM 2366 N N . VAL A 1 292 ? 14.523 -26.359 1.108 1 90.94 292 VAL A N 1
ATOM 2367 C CA . VAL A 1 292 ? 15.773 -26.875 0.546 1 90.94 292 VAL A CA 1
ATOM 2368 C C . VAL A 1 292 ? 16.938 -26.5 1.455 1 90.94 292 VAL A C 1
ATOM 2370 O O . VAL A 1 292 ? 17.047 -25.344 1.898 1 90.94 292 VAL A O 1
ATOM 2373 N N . GLU A 1 293 ? 17.734 -27.438 1.774 1 92.56 293 GLU A N 1
ATOM 2374 C CA . GLU A 1 293 ? 18.875 -27.203 2.654 1 92.56 293 GLU A CA 1
ATOM 2375 C C . GLU A 1 293 ? 20.141 -27.859 2.104 1 92.56 293 GLU A C 1
ATOM 2377 O O . GLU A 1 293 ? 20.062 -28.875 1.397 1 92.56 293 GLU A O 1
ATOM 2382 N N . ARG A 1 294 ? 21.172 -27.188 2.363 1 91.44 294 ARG A N 1
ATOM 2383 C CA . ARG A 1 294 ? 22.484 -27.734 2.018 1 91.44 294 ARG A CA 1
ATOM 2384 C C . ARG A 1 294 ? 23.234 -28.188 3.266 1 91.44 294 ARG A C 1
ATOM 2386 O O . ARG A 1 294 ? 23.328 -27.453 4.246 1 91.44 294 ARG A O 1
ATOM 2393 N N . THR A 1 295 ? 23.688 -29.375 3.27 1 89.88 295 THR A N 1
ATOM 2394 C CA . THR A 1 295 ? 24.453 -29.938 4.383 1 89.88 295 THR A CA 1
ATOM 2395 C C . THR A 1 295 ? 25.734 -30.578 3.885 1 89.88 295 THR A C 1
ATOM 2397 O O . THR A 1 295 ? 25.875 -30.844 2.691 1 89.88 295 THR A O 1
ATOM 2400 N N . VAL A 1 296 ? 26.641 -30.594 4.805 1 87.56 296 VAL A N 1
ATOM 2401 C CA . VAL A 1 296 ? 27.875 -31.312 4.52 1 87.56 296 VAL A CA 1
ATOM 2402 C C . VAL A 1 296 ? 27.984 -32.531 5.418 1 87.56 296 VAL A C 1
ATOM 2404 O O . VAL A 1 296 ? 27.938 -32.438 6.645 1 87.56 296 VAL A O 1
ATOM 2407 N N . GLU A 1 297 ? 27.969 -33.625 4.77 1 83.81 297 GLU A N 1
ATOM 2408 C CA . GLU A 1 297 ? 28.094 -34.906 5.496 1 83.81 297 GLU A CA 1
ATOM 2409 C C . GLU A 1 297 ? 29.281 -35.719 4.98 1 83.81 297 GLU A C 1
ATOM 2411 O O . GLU A 1 297 ? 29.328 -36.062 3.795 1 83.81 297 GLU A O 1
ATOM 2416 N N . ARG A 1 298 ? 30.25 -36.062 5.914 1 83.62 298 ARG A N 1
ATOM 2417 C CA . ARG A 1 298 ? 31.422 -36.844 5.59 1 83.62 298 ARG A CA 1
ATOM 2418 C C . ARG A 1 298 ? 32.219 -36.25 4.434 1 83.62 298 ARG A C 1
ATOM 2420 O O . ARG A 1 298 ? 32.594 -36.938 3.502 1 83.62 298 ARG A O 1
ATOM 2427 N N . GLY A 1 299 ? 32.219 -34.938 4.309 1 80.88 299 GLY A N 1
ATOM 2428 C CA . GLY A 1 299 ? 33.031 -34.219 3.33 1 80.88 299 GLY A CA 1
ATOM 2429 C C . GLY A 1 299 ? 32.312 -34.031 2.006 1 80.88 299 GLY A C 1
ATOM 2430 O O . GLY A 1 299 ? 32.844 -33.406 1.083 1 80.88 299 GLY A O 1
ATOM 2431 N N . LYS A 1 300 ? 31.141 -34.562 1.949 1 87.19 300 LYS A N 1
ATOM 2432 C CA . LYS A 1 300 ? 30.375 -34.438 0.708 1 87.19 300 LYS A CA 1
ATOM 2433 C C . LYS A 1 300 ? 29.219 -33.469 0.878 1 87.19 300 LYS A C 1
ATOM 2435 O O . LYS A 1 300 ? 28.625 -33.375 1.953 1 87.19 300 LYS A O 1
ATOM 2440 N N . ILE A 1 301 ? 28.922 -32.719 -0.158 1 90.5 301 ILE A N 1
ATOM 2441 C CA . ILE A 1 301 ? 27.812 -31.781 -0.144 1 90.5 301 ILE A CA 1
ATOM 2442 C C . ILE A 1 301 ? 26.5 -32.5 -0.438 1 90.5 301 ILE A C 1
ATOM 2444 O O . ILE A 1 301 ? 26.422 -33.312 -1.372 1 90.5 301 ILE A O 1
ATOM 2448 N N . ASN A 1 302 ? 25.547 -32.281 0.43 1 92 302 ASN A N 1
ATOM 2449 C CA . ASN A 1 302 ? 24.203 -32.844 0.235 1 92 302 ASN A CA 1
ATOM 2450 C C . ASN A 1 302 ? 23.172 -31.734 0.119 1 92 302 ASN A C 1
ATOM 2452 O O . ASN A 1 302 ? 23.188 -30.766 0.896 1 92 302 ASN A O 1
ATOM 2456 N N . ILE A 1 303 ? 22.406 -31.844 -0.897 1 91.94 303 ILE A N 1
ATOM 2457 C CA . ILE A 1 303 ? 21.25 -30.969 -1.011 1 91.94 303 ILE A CA 1
ATOM 2458 C C . ILE A 1 303 ? 19.984 -31.766 -0.673 1 91.94 303 ILE A C 1
ATOM 2460 O O . ILE A 1 303 ? 19.703 -32.781 -1.286 1 91.94 303 ILE A O 1
ATOM 2464 N N . LYS A 1 304 ? 19.312 -31.297 0.324 1 93.69 304 LYS A N 1
ATOM 2465 C CA . LYS A 1 304 ? 18.094 -31.953 0.775 1 93.69 304 LYS A CA 1
ATOM 2466 C C . LYS A 1 304 ? 16.859 -31.125 0.412 1 93.69 304 LYS A C 1
ATOM 2468 O O . LYS A 1 304 ? 16.797 -29.938 0.735 1 93.69 304 LYS A O 1
ATOM 2473 N N . ILE A 1 305 ? 15.922 -31.734 -0.252 1 93.56 305 ILE A N 1
ATOM 2474 C CA . ILE A 1 305 ? 14.703 -31.062 -0.695 1 93.56 305 ILE A CA 1
ATOM 2475 C C . ILE A 1 305 ? 13.492 -31.719 -0.04 1 93.56 305 ILE A C 1
ATOM 2477 O O . ILE A 1 305 ? 13.242 -32.906 -0.237 1 93.56 305 ILE A O 1
ATOM 2481 N N . ARG A 1 306 ? 12.75 -30.969 0.743 1 94.19 306 ARG A N 1
ATOM 2482 C CA . ARG A 1 306 ? 11.523 -31.453 1.374 1 94.19 306 ARG A CA 1
ATOM 2483 C C . ARG A 1 306 ? 10.297 -31.047 0.568 1 94.19 306 ARG A C 1
ATOM 2485 O O . ARG A 1 306 ? 10.18 -29.891 0.146 1 94.19 306 ARG A O 1
ATOM 2492 N N . HIS A 1 307 ? 9.453 -31.969 0.293 1 92.06 307 HIS A N 1
ATOM 2493 C CA . HIS A 1 307 ? 8.25 -31.688 -0.487 1 92.06 307 HIS A CA 1
ATOM 2494 C C . HIS A 1 307 ? 7.008 -32.25 0.2 1 92.06 307 HIS A C 1
ATOM 2496 O O . HIS A 1 307 ? 7.105 -32.906 1.245 1 92.06 307 HIS A O 1
ATOM 2502 N N . GLN A 1 308 ? 5.809 -31.953 -0.36 1 89.25 308 GLN A N 1
ATOM 2503 C CA . GLN A 1 308 ? 4.555 -32.375 0.255 1 89.25 308 GLN A CA 1
ATOM 2504 C C . GLN A 1 308 ? 3.742 -33.25 -0.693 1 89.25 308 GLN A C 1
ATOM 2506 O O . GLN A 1 308 ? 2.523 -33.375 -0.552 1 89.25 308 GLN A O 1
ATOM 2511 N N . PHE A 1 309 ? 4.359 -33.844 -1.612 1 91.44 309 PHE A N 1
ATOM 2512 C CA . PHE A 1 309 ? 3.658 -34.688 -2.553 1 91.44 309 PHE A CA 1
ATOM 2513 C C . PHE A 1 309 ? 3.576 -36.125 -2.018 1 91.44 309 PHE A C 1
ATOM 2515 O O . PHE A 1 309 ? 4.461 -36.562 -1.284 1 91.44 309 PHE A O 1
ATOM 2522 N N . SER A 1 310 ? 2.502 -36.781 -2.342 1 91.12 310 SER A N 1
ATOM 2523 C CA . SER A 1 310 ? 2.293 -38.125 -1.859 1 91.12 310 SER A CA 1
ATOM 2524 C C . SER A 1 310 ? 2.344 -39.156 -3.004 1 91.12 310 SER A C 1
ATOM 2526 O O . SER A 1 310 ? 2.697 -40.312 -2.801 1 91.12 310 SER A O 1
ATOM 2528 N N . ASP A 1 311 ? 2.021 -38.719 -4.191 1 92.38 311 ASP A N 1
ATOM 2529 C CA . ASP A 1 311 ? 1.985 -39.594 -5.344 1 92.38 311 ASP A CA 1
ATOM 2530 C C . ASP A 1 311 ? 3.395 -39.969 -5.809 1 92.38 311 ASP A C 1
ATOM 2532 O O . ASP A 1 311 ? 4.234 -39.094 -6 1 92.38 311 ASP A O 1
ATOM 2536 N N . GLU A 1 312 ? 3.639 -41.188 -6.055 1 91.25 312 GLU A N 1
ATOM 2537 C CA . GLU A 1 312 ? 4.973 -41.688 -6.387 1 91.25 312 GLU A CA 1
ATOM 2538 C C . GLU A 1 312 ? 5.438 -41.156 -7.738 1 91.25 312 GLU A C 1
ATOM 2540 O O . GLU A 1 312 ? 6.617 -40.844 -7.922 1 91.25 312 GLU A O 1
ATOM 2545 N N . ILE A 1 313 ? 4.523 -41.094 -8.617 1 92.56 313 ILE A N 1
ATOM 2546 C CA . ILE A 1 313 ? 4.867 -40.625 -9.953 1 92.56 313 ILE A CA 1
ATOM 2547 C C . ILE A 1 313 ? 5.246 -39.156 -9.891 1 92.56 313 ILE A C 1
ATOM 2549 O O . ILE A 1 313 ? 6.203 -38.719 -10.531 1 92.56 313 ILE A O 1
ATOM 2553 N N . ALA A 1 314 ? 4.492 -38.469 -9.148 1 92.19 314 ALA A N 1
ATOM 2554 C CA . ALA A 1 314 ? 4.777 -37.031 -8.961 1 92.19 314 ALA A CA 1
ATOM 2555 C C . ALA A 1 314 ? 6.156 -36.844 -8.344 1 92.19 314 ALA A C 1
ATOM 2557 O O . ALA A 1 314 ? 6.914 -35.969 -8.773 1 92.19 314 ALA A O 1
ATOM 2558 N N . ILE A 1 315 ? 6.504 -37.625 -7.375 1 92.31 315 ILE A N 1
ATOM 2559 C CA . ILE A 1 315 ? 7.781 -37.531 -6.676 1 92.31 315 ILE A CA 1
ATOM 2560 C C . ILE A 1 315 ? 8.922 -37.844 -7.641 1 92.31 315 ILE A C 1
ATOM 2562 O O . ILE A 1 315 ? 9.953 -37.156 -7.648 1 92.31 315 ILE A O 1
ATOM 2566 N N . GLU A 1 316 ? 8.727 -38.812 -8.406 1 92.12 316 GLU A N 1
ATOM 2567 C CA . GLU A 1 316 ? 9.734 -39.219 -9.391 1 92.12 316 GLU A CA 1
ATOM 2568 C C . GLU A 1 316 ? 10.008 -38.094 -10.383 1 92.12 316 GLU A C 1
ATOM 2570 O O . GLU A 1 316 ? 11.148 -37.844 -10.773 1 92.12 316 GLU A O 1
ATOM 2575 N N . LYS A 1 317 ? 8.961 -37.5 -10.82 1 91.75 317 LYS A N 1
ATOM 2576 C CA . LYS A 1 317 ? 9.109 -36.375 -11.758 1 91.75 317 LYS A CA 1
ATOM 2577 C C . LYS A 1 317 ? 9.852 -35.219 -11.109 1 91.75 317 LYS A C 1
ATOM 2579 O O . LYS A 1 317 ? 10.625 -34.531 -11.773 1 91.75 317 LYS A O 1
ATOM 2584 N N . LEU A 1 318 ? 9.57 -35.031 -9.852 1 90.62 318 LEU A N 1
ATOM 2585 C CA . LEU A 1 318 ? 10.266 -33.969 -9.125 1 90.62 318 LEU A CA 1
ATOM 2586 C C . LEU A 1 318 ? 11.758 -34.281 -9.016 1 90.62 318 LEU A C 1
ATOM 2588 O O . LEU A 1 318 ? 12.594 -33.375 -9.203 1 90.62 318 LEU A O 1
ATOM 2592 N N . ILE A 1 319 ? 12.055 -35.438 -8.695 1 91.06 319 ILE A N 1
ATOM 2593 C CA . ILE A 1 319 ? 13.445 -35.875 -8.617 1 91.06 319 ILE A CA 1
ATOM 2594 C C . ILE A 1 319 ? 14.125 -35.688 -9.977 1 91.06 319 ILE A C 1
ATOM 2596 O O . ILE A 1 319 ? 15.25 -35.188 -10.047 1 91.06 319 ILE A O 1
ATOM 2600 N N . ALA A 1 320 ? 13.398 -36.094 -10.984 1 93 320 ALA A N 1
ATOM 2601 C CA . ALA A 1 320 ? 13.93 -36 -12.336 1 93 320 ALA A CA 1
ATOM 2602 C C . ALA A 1 320 ? 14.203 -34.531 -12.695 1 93 320 ALA A C 1
ATOM 2604 O O . ALA A 1 320 ? 15.18 -34.219 -13.391 1 93 320 ALA A O 1
ATOM 2605 N N . LEU A 1 321 ? 13.359 -33.688 -12.305 1 91.62 321 LEU A N 1
ATOM 2606 C CA . LEU A 1 321 ? 13.516 -32.25 -12.578 1 91.62 321 LEU A CA 1
ATOM 2607 C C . LEU A 1 321 ? 14.82 -31.734 -11.977 1 91.62 321 LEU A C 1
ATOM 2609 O O . LEU A 1 321 ? 15.625 -31.109 -12.672 1 91.62 321 LEU A O 1
ATOM 2613 N N . PHE A 1 322 ? 15.031 -32 -10.703 1 89.81 322 PHE A N 1
ATOM 2614 C CA . PHE A 1 322 ? 16.219 -31.5 -10.016 1 89.81 322 PHE A CA 1
ATOM 2615 C C . PHE A 1 322 ? 17.469 -32.188 -10.531 1 89.81 322 PHE A C 1
ATOM 2617 O O . PHE A 1 322 ? 18.531 -31.578 -10.641 1 89.81 322 PHE A O 1
ATOM 2624 N N . SER A 1 323 ? 17.359 -33.438 -10.836 1 91.44 323 SER A N 1
ATOM 2625 C CA . SER A 1 323 ? 18.484 -34.188 -11.375 1 91.44 323 SER A CA 1
ATOM 2626 C C . SER A 1 323 ? 18.938 -33.625 -12.719 1 91.44 323 SER A C 1
ATOM 2628 O O . SER A 1 323 ? 20.125 -33.469 -12.969 1 91.44 323 SER A O 1
ATOM 2630 N N . LYS A 1 324 ? 17.922 -33.375 -13.539 1 90.44 324 LYS A N 1
ATOM 2631 C CA . LYS A 1 324 ? 18.203 -32.812 -14.852 1 90.44 324 LYS A CA 1
ATOM 2632 C C . LYS A 1 324 ? 18.953 -31.484 -14.727 1 90.44 324 LYS A C 1
ATOM 2634 O O . LYS A 1 324 ? 19.844 -31.188 -15.523 1 90.44 324 LYS A O 1
ATOM 2639 N N . LEU A 1 325 ? 18.656 -30.734 -13.766 1 89.69 325 LEU A N 1
ATOM 2640 C CA . LEU A 1 325 ? 19.281 -29.438 -13.531 1 89.69 325 LEU A CA 1
ATOM 2641 C C . LEU A 1 325 ? 20.75 -29.609 -13.172 1 89.69 325 LEU A C 1
ATOM 2643 O O . LEU A 1 325 ? 21.625 -28.969 -13.773 1 89.69 325 LEU A O 1
ATOM 2647 N N . PHE A 1 326 ? 21.031 -30.469 -12.234 1 90.38 326 PHE A N 1
ATOM 2648 C CA . PHE A 1 326 ? 22.391 -30.625 -11.75 1 90.38 326 PHE A CA 1
ATOM 2649 C C . PHE A 1 326 ? 23.25 -31.375 -12.766 1 90.38 326 PHE A C 1
ATOM 2651 O O . PHE A 1 326 ? 24.453 -31.141 -12.875 1 90.38 326 PHE A O 1
ATOM 2658 N N . MET A 1 327 ? 22.594 -32.219 -13.523 1 90.44 327 MET A N 1
ATOM 2659 C CA . MET A 1 327 ? 23.297 -32.906 -14.609 1 90.44 327 MET A CA 1
ATOM 2660 C C . MET A 1 327 ? 23.719 -31.906 -15.688 1 90.44 327 MET A C 1
ATOM 2662 O O . MET A 1 327 ? 24.828 -31.984 -16.203 1 90.44 327 MET A O 1
ATOM 2666 N N . ALA A 1 328 ? 22.828 -31.047 -15.984 1 91.88 328 ALA A N 1
ATOM 2667 C CA . ALA A 1 328 ? 23.109 -30.016 -16.984 1 91.88 328 ALA A CA 1
ATOM 2668 C C . ALA A 1 328 ? 24.25 -29.125 -16.531 1 91.88 328 ALA A C 1
ATOM 2670 O O . ALA A 1 328 ? 25.016 -28.609 -17.359 1 91.88 328 ALA A O 1
ATOM 2671 N N . ALA A 1 329 ? 24.344 -28.938 -15.234 1 91.88 329 ALA A N 1
ATOM 2672 C CA . ALA A 1 329 ? 25.422 -28.109 -14.672 1 91.88 329 ALA A CA 1
ATOM 2673 C C . ALA A 1 329 ? 26.734 -28.891 -14.609 1 91.88 329 ALA A C 1
ATOM 2675 O O . ALA A 1 329 ? 27.781 -28.312 -14.328 1 91.88 329 ALA A O 1
ATOM 2676 N N . GLY A 1 330 ? 26.719 -30.156 -14.859 1 88.44 330 GLY A N 1
ATOM 2677 C CA . GLY A 1 330 ? 27.922 -30.969 -14.961 1 88.44 330 GLY A CA 1
ATOM 2678 C C . GLY A 1 330 ? 28.328 -31.594 -13.641 1 88.44 330 GLY A C 1
ATOM 2679 O O . GLY A 1 330 ? 29.484 -32 -13.477 1 88.44 330 GLY A O 1
ATOM 2680 N N . HIS A 1 331 ? 27.438 -31.719 -12.742 1 88.06 331 HIS A N 1
ATOM 2681 C CA . HIS A 1 331 ? 27.766 -32.281 -11.438 1 88.06 331 HIS A CA 1
ATOM 2682 C C . HIS A 1 331 ? 27.328 -33.719 -11.328 1 88.06 331 HIS A C 1
ATOM 2684 O O . HIS A 1 331 ? 26.266 -34.094 -11.828 1 88.06 331 HIS A O 1
ATOM 2690 N N . ALA A 1 332 ? 28.234 -34.469 -10.742 1 88.06 332 ALA A N 1
ATOM 2691 C CA . ALA A 1 332 ? 27.859 -35.844 -10.453 1 88.06 332 ALA A CA 1
ATOM 2692 C C . ALA A 1 332 ? 27.234 -36 -9.07 1 88.06 332 ALA A C 1
ATOM 2694 O O . ALA A 1 332 ? 27.703 -35.344 -8.117 1 88.06 332 ALA A O 1
ATOM 2695 N N . PHE A 1 333 ? 26.109 -36.688 -9.055 1 91.69 333 PHE A N 1
ATOM 2696 C CA . PHE A 1 333 ? 25.422 -36.844 -7.785 1 91.69 333 PHE A CA 1
ATOM 2697 C C . PHE A 1 333 ? 24.641 -38.156 -7.754 1 91.69 333 PHE A C 1
ATOM 2699 O O . PHE A 1 333 ? 24.484 -38.812 -8.781 1 91.69 333 PHE A O 1
ATOM 2706 N N . GLU A 1 334 ? 24.312 -38.531 -6.566 1 91.94 334 GLU A N 1
ATOM 2707 C CA . GLU A 1 334 ? 23.391 -39.656 -6.328 1 91.94 334 GLU A CA 1
ATOM 2708 C C . GLU A 1 334 ? 22.109 -39.188 -5.645 1 91.94 334 GLU A C 1
ATOM 2710 O O . GLU A 1 334 ? 22.172 -38.406 -4.668 1 91.94 334 GLU A O 1
ATOM 2715 N N . ALA A 1 335 ? 20.984 -39.594 -6.211 1 92.56 335 ALA A N 1
ATOM 2716 C CA . ALA A 1 335 ? 19.703 -39.156 -5.68 1 92.56 335 ALA A CA 1
ATOM 2717 C C . ALA A 1 335 ? 19.031 -40.25 -4.855 1 92.56 335 ALA A C 1
ATOM 2719 O O . ALA A 1 335 ? 19.016 -41.406 -5.266 1 92.56 335 ALA A O 1
ATOM 2720 N N . ARG A 1 336 ? 18.609 -39.906 -3.668 1 91.38 336 ARG A N 1
ATOM 2721 C CA . ARG A 1 336 ? 17.844 -40.781 -2.791 1 91.38 336 ARG A CA 1
ATOM 2722 C C . ARG A 1 336 ? 16.562 -40.094 -2.295 1 91.38 336 ARG A C 1
ATOM 2724 O O . ARG A 1 336 ? 16.531 -38.875 -2.166 1 91.38 336 ARG A O 1
ATOM 2731 N N . THR A 1 337 ? 15.516 -40.875 -2.172 1 91.81 337 THR A N 1
ATOM 2732 C CA . THR A 1 337 ? 14.266 -40.312 -1.665 1 91.81 337 THR A CA 1
ATOM 2733 C C . THR A 1 337 ? 13.734 -41.156 -0.506 1 91.81 337 THR A C 1
ATOM 2735 O O . THR A 1 337 ? 13.836 -42.406 -0.523 1 91.81 337 THR A O 1
ATOM 2738 N N . VAL A 1 338 ? 13.391 -40.469 0.581 1 90 338 VAL A N 1
ATOM 2739 C CA . VAL A 1 338 ? 12.711 -41.094 1.716 1 90 338 VAL A CA 1
ATOM 2740 C C . VAL A 1 338 ? 11.469 -40.281 2.08 1 90 338 VAL A C 1
ATOM 2742 O O . VAL A 1 338 ? 11.578 -39.188 2.645 1 90 338 VAL A O 1
ATOM 2745 N N . SER A 1 339 ? 10.273 -40.906 1.76 1 89.38 339 SER A N 1
ATOM 2746 C CA . SER A 1 339 ? 9.016 -40.25 2.07 1 89.38 339 SER A CA 1
ATOM 2747 C C . SER A 1 339 ? 8.945 -38.875 1.415 1 89.38 339 SER A C 1
ATOM 2749 O O . SER A 1 339 ? 8.906 -38.75 0.188 1 89.38 339 SER A O 1
ATOM 2751 N N . ASN A 1 340 ? 9.039 -37.844 2.188 1 92.12 340 ASN A N 1
ATOM 2752 C CA . ASN A 1 340 ? 8.875 -36.5 1.671 1 92.12 340 ASN A CA 1
ATOM 2753 C C . ASN A 1 340 ? 10.211 -35.781 1.53 1 92.12 340 ASN A C 1
ATOM 2755 O O . ASN A 1 340 ? 10.258 -34.562 1.371 1 92.12 340 ASN A O 1
ATOM 2759 N N . LEU A 1 341 ? 11.312 -36.594 1.541 1 94.25 341 LEU A N 1
ATOM 2760 C CA . LEU A 1 341 ? 12.641 -36 1.514 1 94.25 341 LEU A CA 1
ATOM 2761 C C . LEU A 1 341 ? 13.453 -36.531 0.335 1 94.25 341 LEU A C 1
ATOM 2763 O O . LEU A 1 341 ? 13.594 -37.75 0.171 1 94.25 341 LEU A O 1
ATOM 2767 N N . ILE A 1 342 ? 13.883 -35.594 -0.504 1 92.94 342 ILE A N 1
ATOM 2768 C CA . ILE A 1 342 ? 14.812 -35.906 -1.58 1 92.94 342 ILE A CA 1
ATOM 2769 C C . ILE A 1 342 ? 16.219 -35.469 -1.188 1 92.94 342 ILE A C 1
ATOM 2771 O O . ILE A 1 342 ? 16.438 -34.312 -0.786 1 92.94 342 ILE A O 1
ATOM 2775 N N . THR A 1 343 ? 17.188 -36.375 -1.266 1 94.12 343 THR A N 1
ATOM 2776 C CA . THR A 1 343 ? 18.562 -36.062 -0.951 1 94.12 343 THR A CA 1
ATOM 2777 C C . THR A 1 343 ? 19.469 -36.281 -2.166 1 94.12 343 THR A C 1
ATOM 2779 O O . THR A 1 343 ? 19.5 -37.375 -2.732 1 94.12 343 THR A O 1
ATOM 2782 N N . LEU A 1 344 ? 20.125 -35.25 -2.572 1 92.62 344 LEU A N 1
ATOM 2783 C CA . LEU A 1 344 ? 21.141 -35.312 -3.625 1 92.62 344 LEU A CA 1
ATOM 2784 C C . LEU A 1 344 ? 22.547 -35.219 -3.037 1 92.62 344 LEU A C 1
ATOM 2786 O O . LEU A 1 344 ? 22.938 -34.188 -2.496 1 92.62 344 LEU A O 1
ATOM 2790 N N . GLU A 1 345 ? 23.266 -36.281 -3.143 1 92.5 345 GLU A N 1
ATOM 2791 C CA . GLU A 1 345 ? 24.625 -36.344 -2.625 1 92.5 345 GLU A CA 1
ATOM 2792 C C . GLU A 1 345 ? 25.656 -36.125 -3.734 1 92.5 345 GLU A C 1
ATOM 2794 O O . GLU A 1 345 ? 25.75 -36.938 -4.656 1 92.5 345 GLU A O 1
ATOM 2799 N N . PHE A 1 346 ? 26.375 -35.062 -3.6 1 91.25 346 PHE A N 1
ATOM 2800 C CA . PHE A 1 346 ? 27.328 -34.688 -4.648 1 91.25 346 PHE A CA 1
ATOM 2801 C C . PHE A 1 346 ? 28.703 -35.312 -4.375 1 91.25 346 PHE A C 1
ATOM 2803 O O . PHE A 1 346 ? 29.109 -35.438 -3.219 1 91.25 346 PHE A O 1
ATOM 2810 N N . LYS A 1 347 ? 29.422 -35.781 -5.496 1 81.12 347 LYS A N 1
ATOM 2811 C CA . LYS A 1 347 ? 30.703 -36.438 -5.379 1 81.12 347 LYS A CA 1
ATOM 2812 C C . LYS A 1 347 ? 31.828 -35.406 -5.203 1 81.12 347 LYS A C 1
ATOM 2814 O O . LYS A 1 347 ? 32.875 -35.75 -4.645 1 81.12 347 LYS A O 1
ATOM 2819 N N . GLU A 1 348 ? 31.719 -34.219 -5.828 1 68.25 348 GLU A N 1
ATOM 2820 C CA . GLU A 1 348 ? 32.781 -33.25 -5.734 1 68.25 348 GLU A CA 1
ATOM 2821 C C . GLU A 1 348 ? 33 -32.812 -4.289 1 68.25 348 GLU A C 1
ATOM 2823 O O . GLU A 1 348 ? 32.062 -32.594 -3.539 1 68.25 348 GLU A O 1
ATOM 2828 N N . PRO A 1 349 ? 34.312 -32.938 -3.871 1 57.78 349 PRO A N 1
ATOM 2829 C CA . PRO A 1 349 ? 34.656 -32.562 -2.504 1 57.78 349 PRO A CA 1
ATOM 2830 C C . PRO A 1 349 ? 34.344 -31.078 -2.236 1 57.78 349 PRO A C 1
ATOM 2832 O O . PRO A 1 349 ? 34.312 -30.266 -3.172 1 57.78 349 PRO A O 1
ATOM 2835 N N . CYS A 1 350 ? 33.781 -30.812 -1.065 1 53.75 350 CYS A N 1
ATOM 2836 C CA . CYS A 1 350 ? 33.594 -29.438 -0.603 1 53.75 350 CYS A CA 1
ATOM 2837 C C . CYS A 1 350 ? 34.812 -28.609 -0.868 1 53.75 350 CYS A C 1
ATOM 2839 O O . CYS A 1 350 ? 35.875 -28.844 -0.283 1 53.75 350 CYS A O 1
ATOM 2841 N N . SER A 1 351 ? 35.25 -28.438 -1.959 1 43.91 351 SER A N 1
ATOM 2842 C CA . SER A 1 351 ? 36.375 -27.531 -2.016 1 43.91 351 SER A CA 1
ATOM 2843 C C . SER A 1 351 ? 36.219 -26.375 -1.042 1 43.91 351 SER A C 1
ATOM 2845 O O . SER A 1 351 ? 35.125 -25.891 -0.836 1 43.91 351 SER A O 1
ATOM 2847 N N . ALA A 1 352 ? 37.281 -26.281 -0.13 1 39.44 352 ALA A N 1
ATOM 2848 C CA . ALA A 1 352 ? 37.406 -25.141 0.766 1 39.44 352 ALA A CA 1
ATOM 2849 C C . ALA A 1 352 ? 36.938 -23.859 0.075 1 39.44 352 ALA A C 1
ATOM 2851 O O . ALA A 1 352 ? 37.5 -23.453 -0.946 1 39.44 352 ALA A O 1
ATOM 2852 N N . TYR A 1 353 ? 35.656 -23.562 -0.07 1 36.72 353 TYR A N 1
ATOM 2853 C CA . TYR A 1 353 ? 35.312 -22.172 -0.4 1 36.72 353 TYR A CA 1
ATOM 2854 C C . TYR A 1 353 ? 36.344 -21.219 0.2 1 36.72 353 TYR A C 1
ATOM 2856 O O . TYR A 1 353 ? 36.656 -21.281 1.394 1 36.72 353 TYR A O 1
ATOM 2864 N N . SER A 1 354 ? 37.25 -20.844 -0.508 1 32.09 354 SER A N 1
ATOM 2865 C CA . SER A 1 354 ? 37.938 -19.625 -0.062 1 32.09 354 SER A CA 1
ATOM 2866 C C . SER A 1 354 ? 36.969 -18.609 0.491 1 32.09 354 SER A C 1
ATOM 2868 O O . SER A 1 354 ? 35.906 -18.359 -0.108 1 32.09 354 SER A O 1
ATOM 2870 N N . SER A 1 355 ? 36.875 -18.453 1.817 1 31.42 355 SER A N 1
ATOM 2871 C CA . SER A 1 355 ? 36.281 -17.344 2.545 1 31.42 355 SER A CA 1
ATOM 2872 C C . SER A 1 355 ? 36.344 -16.047 1.728 1 31.42 355 SER A C 1
ATOM 2874 O O . SER A 1 355 ? 37.219 -15.203 1.963 1 31.42 355 SER A O 1
ATOM 2876 N N . SER A 1 356 ? 36.438 -16.141 0.518 1 28.16 356 SER A N 1
ATOM 2877 C CA . SER A 1 356 ? 36.438 -14.758 0.049 1 28.16 356 SER A CA 1
ATOM 2878 C C . SER A 1 356 ? 35.281 -13.953 0.629 1 28.16 356 SER A C 1
ATOM 2880 O O . SER A 1 356 ? 34.156 -14.461 0.719 1 28.16 356 SER A O 1
ATOM 2882 N N . ASN A 1 357 ? 35.656 -12.922 1.46 1 28.28 357 ASN A N 1
ATOM 2883 C CA . ASN A 1 357 ? 35.062 -11.781 2.145 1 28.28 357 ASN A CA 1
ATOM 2884 C C . ASN A 1 357 ? 33.969 -11.133 1.3 1 28.28 357 ASN A C 1
ATOM 2886 O O . ASN A 1 357 ? 33.625 -9.969 1.514 1 28.28 357 ASN A O 1
ATOM 2890 N N . GLY A 1 358 ? 33.625 -11.68 0.216 1 22.48 358 GLY A N 1
ATOM 2891 C CA . GLY A 1 358 ? 32.781 -10.656 -0.39 1 22.48 358 GLY A CA 1
ATOM 2892 C C . GLY A 1 358 ? 31.547 -10.328 0.434 1 22.48 358 GLY A C 1
ATOM 2893 O O . GLY A 1 358 ? 30.875 -11.227 0.936 1 22.48 358 GLY A O 1
ATOM 2894 N N . LYS A 1 359 ? 31.578 -9.148 0.928 1 23.7 359 LYS A N 1
ATOM 2895 C CA . LYS A 1 359 ? 30.609 -8.164 1.397 1 23.7 359 LYS A CA 1
ATOM 2896 C C . LYS A 1 359 ? 29.328 -8.219 0.569 1 23.7 359 LYS A C 1
ATOM 2898 O O . LYS A 1 359 ? 28.453 -7.363 0.721 1 23.7 359 LYS A O 1
ATOM 2903 N N . TYR A 1 360 ? 28.953 -9.203 -0.264 1 20.44 360 TYR A N 1
ATOM 2904 C CA . TYR A 1 360 ? 27.562 -8.852 -0.509 1 20.44 360 TYR A CA 1
ATOM 2905 C C . TYR A 1 360 ? 26.656 -9.383 0.604 1 20.44 360 TYR A C 1
ATOM 2907 O O . TYR A 1 360 ? 26.938 -10.438 1.183 1 20.44 360 TYR A O 1
ATOM 2915 N N . MET B 1 1 ? 10.812 62.719 28.031 1 70.94 1 MET B N 1
ATOM 2916 C CA . MET B 1 1 ? 9.484 62.25 28.438 1 70.94 1 MET B CA 1
ATOM 2917 C C . MET B 1 1 ? 8.438 63.312 28.156 1 70.94 1 MET B C 1
ATOM 2919 O O . MET B 1 1 ? 8.609 64.5 28.516 1 70.94 1 MET B O 1
ATOM 2923 N N . ILE B 1 2 ? 7.656 63.094 27.172 1 73.62 2 ILE B N 1
ATOM 2924 C CA . ILE B 1 2 ? 6.621 64.062 26.781 1 73.62 2 ILE B CA 1
ATOM 2925 C C . ILE B 1 2 ? 5.305 63.688 27.469 1 73.62 2 ILE B C 1
ATOM 2927 O O . ILE B 1 2 ? 4.969 62.5 27.578 1 73.62 2 ILE B O 1
ATOM 2931 N N . ARG B 1 3 ? 4.688 64.625 28.047 1 80.25 3 ARG B N 1
ATOM 2932 C CA . ARG B 1 3 ? 3.385 64.375 28.688 1 80.25 3 ARG B CA 1
ATOM 2933 C C . ARG B 1 3 ? 2.254 64.75 27.734 1 80.25 3 ARG B C 1
ATOM 2935 O O . ARG B 1 3 ? 2.283 65.812 27.109 1 80.25 3 ARG B O 1
ATOM 2942 N N . LYS B 1 4 ? 1.477 63.875 27.391 1 80.12 4 LYS B N 1
ATOM 2943 C CA . LYS B 1 4 ? 0.341 64.062 26.5 1 80.12 4 LYS B CA 1
ATOM 2944 C C . LYS B 1 4 ? -0.979 63.812 27.219 1 80.12 4 LYS B C 1
ATOM 2946 O O . LYS B 1 4 ? -1.048 62.938 28.094 1 80.12 4 LYS B O 1
ATOM 2951 N N . ASN B 1 5 ? -2.006 64.625 26.906 1 78.12 5 ASN B N 1
ATOM 2952 C CA . ASN B 1 5 ? -3.352 64.438 27.406 1 78.12 5 ASN B CA 1
ATOM 2953 C C . ASN B 1 5 ? -4.152 63.5 26.5 1 78.12 5 ASN B C 1
ATOM 2955 O O . ASN B 1 5 ? -4.188 63.719 25.281 1 78.12 5 ASN B O 1
ATOM 2959 N N . VAL B 1 6 ? -4.605 62.406 27.047 1 82.5 6 VAL B N 1
ATOM 2960 C CA . VAL B 1 6 ? -5.371 61.438 26.266 1 82.5 6 VAL B CA 1
ATOM 2961 C C . VAL B 1 6 ? -6.793 61.344 26.812 1 82.5 6 VAL B C 1
ATOM 2963 O O . VAL B 1 6 ? -6.988 61.188 28.016 1 82.5 6 VAL B O 1
ATOM 2966 N N . SER B 1 7 ? -7.852 61.594 25.891 1 82.25 7 SER B N 1
ATOM 2967 C CA . SER B 1 7 ? -9.258 61.438 26.25 1 82.25 7 SER B CA 1
ATOM 2968 C C . SER B 1 7 ? -9.727 60 25.953 1 82.25 7 SER B C 1
ATOM 2970 O O . SER B 1 7 ? -9.547 59.5 24.844 1 82.25 7 SER B O 1
ATOM 2972 N N . MET B 1 8 ? -10.211 59.25 27.016 1 77.69 8 MET B N 1
ATOM 2973 C CA . MET B 1 8 ? -10.695 57.906 26.781 1 77.69 8 MET B CA 1
ATOM 2974 C C . MET B 1 8 ? -11.945 57.625 27.609 1 77.69 8 MET B C 1
ATOM 2976 O O . MET B 1 8 ? -12.148 58.25 28.656 1 77.69 8 MET B O 1
ATOM 2980 N N . GLU B 1 9 ? -12.898 56.781 27.047 1 80.62 9 GLU B N 1
ATOM 2981 C CA . GLU B 1 9 ? -14.078 56.312 27.781 1 80.62 9 GLU B CA 1
ATOM 2982 C C . GLU B 1 9 ? -13.711 55.219 28.766 1 80.62 9 GLU B C 1
ATOM 2984 O O . GLU B 1 9 ? -12.625 54.656 28.703 1 80.62 9 GLU B O 1
ATOM 2989 N N . ASP B 1 10 ? -14.617 54.906 29.672 1 80.38 10 ASP B N 1
ATOM 2990 C CA . ASP B 1 10 ? -14.406 53.938 30.734 1 80.38 10 ASP B CA 1
ATOM 2991 C C . ASP B 1 10 ? -14.141 52.562 30.156 1 80.38 10 ASP B C 1
ATOM 2993 O O . ASP B 1 10 ? -13.422 51.75 30.75 1 80.38 10 ASP B O 1
ATOM 2997 N N . GLU B 1 11 ? -14.672 52.344 29.031 1 84.44 11 GLU B N 1
ATOM 2998 C CA . GLU B 1 11 ? -14.508 51.062 28.422 1 84.44 11 GLU B CA 1
ATOM 2999 C C . GLU B 1 11 ? -13.039 50.781 28.094 1 84.44 11 GLU B C 1
ATOM 3001 O O . GLU B 1 11 ? -12.586 49.625 28.219 1 84.44 11 GLU B O 1
ATOM 3006 N N . TYR B 1 12 ? -12.258 51.75 27.766 1 84.19 12 TYR B N 1
ATOM 3007 C CA . TYR B 1 12 ? -10.852 51.562 27.422 1 84.19 12 TYR B CA 1
ATOM 3008 C C . TYR B 1 12 ? -10 51.375 28.672 1 84.19 12 TYR B C 1
ATOM 3010 O O . TYR B 1 12 ? -8.977 50.688 28.656 1 84.19 12 TYR B O 1
ATOM 3018 N N . LEU B 1 13 ? -10.469 52 29.75 1 83 13 LEU B N 1
ATOM 3019 C CA . LEU B 1 13 ? -9.773 51.781 31.016 1 83 13 LEU B CA 1
ATOM 3020 C C . LEU B 1 13 ? -9.93 50.344 31.5 1 83 13 LEU B C 1
ATOM 3022 O O . LEU B 1 13 ? -9 49.781 32.062 1 83 13 LEU B O 1
ATOM 3026 N N . GLN B 1 14 ? -11.109 49.844 31.188 1 84.75 14 GLN B N 1
ATOM 3027 C CA . GLN B 1 14 ? -11.344 48.469 31.531 1 84.75 14 GLN B CA 1
ATOM 3028 C C . GLN B 1 14 ? -10.445 47.531 30.703 1 84.75 14 GLN B C 1
ATOM 3030 O O . GLN B 1 14 ? -9.898 46.562 31.234 1 84.75 14 GLN B O 1
ATOM 3035 N N . LYS B 1 15 ? -10.18 47.875 29.469 1 84.06 15 LYS B N 1
ATOM 3036 C CA . LYS B 1 15 ? -9.328 47.062 28.578 1 84.06 15 LYS B CA 1
ATOM 3037 C C . LYS B 1 15 ? -7.867 47.156 29.016 1 84.06 15 LYS B C 1
ATOM 3039 O O . LYS B 1 15 ? -7.082 46.25 28.719 1 84.06 15 LYS B O 1
ATOM 3044 N N . LEU B 1 16 ? -7.547 48.219 29.734 1 85.69 16 LEU B N 1
ATOM 3045 C CA . LEU B 1 16 ? -6.172 48.406 30.172 1 85.69 16 LEU B CA 1
ATOM 3046 C C . LEU B 1 16 ? -5.918 47.75 31.516 1 85.69 16 LEU B C 1
ATOM 3048 O O . LEU B 1 16 ? -4.781 47.719 32 1 85.69 16 LEU B O 1
ATOM 3052 N N . GLN B 1 17 ? -6.984 47.188 32.094 1 85.5 17 GLN B N 1
ATOM 3053 C CA . GLN B 1 17 ? -6.879 46.688 33.438 1 85.5 17 GLN B CA 1
ATOM 3054 C C . GLN B 1 17 ? -5.719 45.719 33.594 1 85.5 17 GLN B C 1
ATOM 3056 O O . GLN B 1 17 ? -4.914 45.812 34.531 1 85.5 17 GLN B O 1
ATOM 3061 N N . PRO B 1 18 ? -5.562 44.719 32.688 1 86.38 18 PRO B N 1
ATOM 3062 C CA . PRO B 1 18 ? -4.438 43.781 32.844 1 86.38 18 PRO B CA 1
ATOM 3063 C C . PRO B 1 18 ? -3.084 44.5 32.812 1 86.38 18 PRO B C 1
ATOM 3065 O O . PRO B 1 18 ? -2.156 44.094 33.531 1 86.38 18 PRO B O 1
ATOM 3068 N N . PHE B 1 19 ? -2.91 45.5 32 1 87.5 19 PHE B N 1
ATOM 3069 C CA . PHE B 1 19 ? -1.683 46.281 31.922 1 87.5 19 PHE B CA 1
ATOM 3070 C C . PHE B 1 19 ? -1.479 47.125 33.188 1 87.5 19 PHE B C 1
ATOM 3072 O O . PHE B 1 19 ? -0.351 47.281 33.656 1 87.5 19 PHE B O 1
ATOM 3079 N N . LEU B 1 20 ? -2.607 47.625 33.75 1 88.44 20 LEU B N 1
ATOM 3080 C CA . LEU B 1 20 ? -2.553 48.406 35 1 88.44 20 LEU B CA 1
ATOM 3081 C C . LEU B 1 20 ? -2.105 47.5 36.156 1 88.44 20 LEU B C 1
ATOM 3083 O O . LEU B 1 20 ? -1.287 47.906 36.969 1 88.44 20 LEU B O 1
ATOM 3087 N N . ASP B 1 21 ? -2.66 46.312 36.156 1 87.19 21 ASP B N 1
ATOM 3088 C CA . ASP B 1 21 ? -2.305 45.375 37.188 1 87.19 21 ASP B CA 1
ATOM 3089 C C . ASP B 1 21 ? -0.814 45.031 37.156 1 87.19 21 ASP B C 1
ATOM 3091 O O . ASP B 1 21 ? -0.159 44.969 38.188 1 87.19 21 ASP B O 1
ATOM 3095 N N . LYS B 1 22 ? -0.296 44.875 35.938 1 86.62 22 LYS B N 1
ATOM 3096 C CA . LYS B 1 22 ? 1.122 44.562 35.75 1 86.62 22 LYS B CA 1
ATOM 3097 C C . LYS B 1 22 ? 1.99 45.719 36.25 1 86.62 22 LYS B C 1
ATOM 3099 O O . LYS B 1 22 ? 3.1 45.531 36.75 1 86.62 22 LYS B O 1
ATOM 3104 N N . ASN B 1 23 ? 1.446 46.969 36.094 1 88.44 23 ASN B N 1
ATOM 3105 C CA . ASN B 1 23 ? 2.256 48.125 36.375 1 88.44 23 ASN B CA 1
ATOM 3106 C C . ASN B 1 23 ? 1.814 48.812 37.688 1 88.44 23 ASN B C 1
ATOM 3108 O O . ASN B 1 23 ? 1.969 50.031 37.844 1 88.44 23 ASN B O 1
ATOM 3112 N N . ASN B 1 24 ? 1.236 48.062 38.625 1 87.44 24 ASN B N 1
ATOM 3113 C CA . ASN B 1 24 ? 0.84 48.5 39.969 1 87.44 24 ASN B CA 1
ATOM 3114 C C . ASN B 1 24 ? -0 49.781 39.906 1 87.44 24 ASN B C 1
ATOM 3116 O O . ASN B 1 24 ? 0.204 50.719 40.688 1 87.44 24 ASN B O 1
ATOM 3120 N N . GLY B 1 25 ? -0.798 49.875 38.875 1 84.81 25 GLY B N 1
ATOM 3121 C CA . GLY B 1 25 ? -1.76 50.969 38.781 1 84.81 25 GLY B CA 1
ATOM 3122 C C . GLY B 1 25 ? -1.23 52.188 38.062 1 84.81 25 GLY B C 1
ATOM 3123 O O . GLY B 1 25 ? -1.934 53.188 37.906 1 84.81 25 GLY B O 1
ATOM 3124 N N . ASN B 1 26 ? 0.01 52.156 37.625 1 84.75 26 ASN B N 1
ATOM 3125 C CA . ASN B 1 26 ? 0.581 53.25 36.844 1 84.75 26 ASN B CA 1
ATOM 3126 C C . ASN B 1 26 ? 0.005 53.312 35.438 1 84.75 26 ASN B C 1
ATOM 3128 O O . ASN B 1 26 ? 0.341 52.5 34.594 1 84.75 26 ASN B O 1
ATOM 3132 N N . LEU B 1 27 ? -0.769 54.312 35.25 1 87.56 27 LEU B N 1
ATOM 3133 C CA . LEU B 1 27 ? -1.508 54.438 34 1 87.56 27 LEU B CA 1
ATOM 3134 C C . LEU B 1 27 ? -0.559 54.656 32.812 1 87.56 27 LEU B C 1
ATOM 3136 O O . LEU B 1 27 ? -0.718 54.031 31.75 1 87.56 27 LEU B O 1
ATOM 3140 N N . SER B 1 28 ? 0.418 55.594 32.938 1 86.38 28 SER B N 1
ATOM 3141 C CA . SER B 1 28 ? 1.354 55.875 31.859 1 86.38 28 SER B CA 1
ATOM 3142 C C . SER B 1 28 ? 2.119 54.625 31.438 1 86.38 28 SER B C 1
ATOM 3144 O O . SER B 1 28 ? 2.273 54.344 30.25 1 86.38 28 SER B O 1
ATOM 3146 N N . ALA B 1 29 ? 2.518 53.875 32.406 1 86.81 29 ALA B N 1
ATOM 3147 C CA . ALA B 1 29 ? 3.236 52.625 32.125 1 86.81 29 ALA B CA 1
ATOM 3148 C C . ALA B 1 29 ? 2.324 51.594 31.453 1 86.81 29 ALA B C 1
ATOM 3150 O O . ALA B 1 29 ? 2.746 50.906 30.531 1 86.81 29 ALA B O 1
ATOM 3151 N N . ALA B 1 30 ? 1.125 51.5 31.844 1 88.12 30 ALA B N 1
ATOM 3152 C CA . ALA B 1 30 ? 0.144 50.594 31.266 1 88.12 30 ALA B CA 1
ATOM 3153 C C . ALA B 1 30 ? -0.113 50.938 29.797 1 88.12 30 ALA B C 1
ATOM 3155 O O . ALA B 1 30 ? -0.159 50.031 28.938 1 88.12 30 ALA B O 1
ATOM 3156 N N . ILE B 1 31 ? -0.248 52.125 29.531 1 85.88 31 ILE B N 1
ATOM 3157 C CA . ILE B 1 31 ? -0.502 52.562 28.156 1 85.88 31 ILE B CA 1
ATOM 3158 C C . ILE B 1 31 ? 0.729 52.312 27.297 1 85.88 31 ILE B C 1
ATOM 3160 O O . ILE B 1 31 ? 0.61 51.875 26.141 1 85.88 31 ILE B O 1
ATOM 3164 N N . ARG B 1 32 ? 1.904 52.562 27.812 1 84.44 32 ARG B N 1
ATOM 3165 C CA . ARG B 1 32 ? 3.127 52.25 27.078 1 84.44 32 ARG B CA 1
ATOM 3166 C C . ARG B 1 32 ? 3.199 50.781 26.719 1 84.44 32 ARG B C 1
ATOM 3168 O O . ARG B 1 32 ? 3.523 50.406 25.594 1 84.44 32 ARG B O 1
ATOM 3175 N N . ASP B 1 33 ? 2.914 49.938 27.688 1 86.38 33 ASP B N 1
ATOM 3176 C CA . ASP B 1 33 ? 2.896 48.5 27.453 1 86.38 33 ASP B CA 1
ATOM 3177 C C . ASP B 1 33 ? 1.863 48.156 26.391 1 86.38 33 ASP B C 1
ATOM 3179 O O . ASP B 1 33 ? 2.115 47.281 25.547 1 86.38 33 ASP B O 1
ATOM 3183 N N . ALA B 1 34 ? 0.697 48.75 26.5 1 86 34 ALA B N 1
ATOM 3184 C CA . ALA B 1 34 ? -0.355 48.469 25.516 1 86 34 ALA B CA 1
ATOM 3185 C C . ALA B 1 34 ? 0.088 48.906 24.109 1 86 34 ALA B C 1
ATOM 3187 O O . ALA B 1 34 ? -0.168 48.188 23.141 1 86 34 ALA B O 1
ATOM 3188 N N . ILE B 1 35 ? 0.767 50.031 24.016 1 83.94 35 ILE B N 1
ATOM 3189 C CA . ILE B 1 35 ? 1.274 50.5 22.734 1 83.94 35 ILE B CA 1
ATOM 3190 C C . ILE B 1 35 ? 2.328 49.531 22.203 1 83.94 35 ILE B C 1
ATOM 3192 O O . ILE B 1 35 ? 2.328 49.188 21.016 1 83.94 35 ILE B O 1
ATOM 3196 N N . GLU B 1 36 ? 3.178 49.094 23.062 1 83.69 36 GLU B N 1
ATOM 3197 C CA . GLU B 1 36 ? 4.203 48.156 22.672 1 83.69 36 GLU B CA 1
ATOM 3198 C C . GLU B 1 36 ? 3.582 46.875 22.125 1 83.69 36 GLU B C 1
ATOM 3200 O O . GLU B 1 36 ? 4.008 46.344 21.094 1 83.69 36 GLU B O 1
ATOM 3205 N N . LEU B 1 37 ? 2.602 46.406 22.844 1 82.25 37 LEU B N 1
ATOM 3206 C CA . LEU B 1 37 ? 1.929 45.156 22.422 1 82.25 37 LEU B CA 1
ATOM 3207 C C . LEU B 1 37 ? 1.155 45.406 21.125 1 82.25 37 LEU B C 1
ATOM 3209 O O . LEU B 1 37 ? 1.164 44.531 20.234 1 82.25 37 LEU B O 1
ATOM 3213 N N . ALA B 1 38 ? 0.481 46.469 21.047 1 82.56 38 ALA B N 1
ATOM 3214 C CA . ALA B 1 38 ? -0.277 46.812 19.844 1 82.56 38 ALA B CA 1
ATOM 3215 C C . ALA B 1 38 ? 0.646 46.938 18.625 1 82.56 38 ALA B C 1
ATOM 3217 O O . ALA B 1 38 ? 0.328 46.438 17.547 1 82.56 38 ALA B O 1
ATOM 3218 N N . ASP B 1 39 ? 1.767 47.5 18.828 1 83.25 39 ASP B N 1
ATOM 3219 C CA . ASP B 1 39 ? 2.76 47.625 17.766 1 83.25 39 ASP B CA 1
ATOM 3220 C C . ASP B 1 39 ? 3.271 46.281 17.328 1 83.25 39 ASP B C 1
ATOM 3222 O O . ASP B 1 39 ? 3.396 46 16.125 1 83.25 39 ASP B O 1
ATOM 3226 N N . ALA B 1 40 ? 3.543 45.5 18.297 1 77.12 40 ALA B N 1
ATOM 3227 C CA . ALA B 1 40 ? 4.039 44.156 18 1 77.12 40 ALA B CA 1
ATOM 3228 C C . ALA B 1 40 ? 2.98 43.344 17.281 1 77.12 40 ALA B C 1
ATOM 3230 O O . ALA B 1 40 ? 3.293 42.594 16.359 1 77.12 40 ALA B O 1
ATOM 3231 N N . ALA B 1 41 ? 1.759 43.469 17.797 1 73.44 41 ALA B N 1
ATOM 3232 C CA . ALA B 1 41 ? 0.644 42.719 17.219 1 73.44 41 ALA B CA 1
ATOM 3233 C C . ALA B 1 41 ? 0.329 43.188 15.812 1 73.44 41 ALA B C 1
ATOM 3235 O O . ALA B 1 41 ? -0.23 42.438 15.008 1 73.44 41 ALA B O 1
ATOM 3236 N N . LEU B 1 42 ? 0.67 44.406 15.602 1 76.25 42 LEU B N 1
ATOM 3237 C CA . LEU B 1 42 ? 0.4 45 14.289 1 76.25 42 LEU B CA 1
ATOM 3238 C C . LEU B 1 42 ? 1.382 44.469 13.25 1 76.25 42 LEU B C 1
ATOM 3240 O O . LEU B 1 42 ? 1.077 44.438 12.055 1 76.25 42 LEU B O 1
ATOM 3244 N N . ARG B 1 43 ? 2.396 43.812 13.844 1 70.06 43 ARG B N 1
ATOM 3245 C CA . ARG B 1 43 ? 3.418 43.25 12.953 1 70.06 43 ARG B CA 1
ATOM 3246 C C . ARG B 1 43 ? 2.912 42 12.242 1 70.06 43 ARG B C 1
ATOM 3248 O O . ARG B 1 43 ? 2.414 41.094 12.883 1 70.06 43 ARG B O 1
ATOM 3255 N N . GLY B 1 44 ? 2.617 42.188 10.891 1 60.06 44 GLY B N 1
ATOM 3256 C CA . GLY B 1 44 ? 2.123 41.094 10.047 1 60.06 44 GLY B CA 1
ATOM 3257 C C . GLY B 1 44 ? 0.804 41.438 9.375 1 60.06 44 GLY B C 1
ATOM 3258 O O . GLY B 1 44 ? 0.257 40.594 8.641 1 60.06 44 GLY B O 1
ATOM 3259 N N . HIS B 1 45 ? 0.291 42.594 9.906 1 66.12 45 HIS B N 1
ATOM 3260 C CA . HIS B 1 45 ? -0.966 43.031 9.297 1 66.12 45 HIS B CA 1
ATOM 3261 C C . HIS B 1 45 ? -0.769 44.25 8.422 1 66.12 45 HIS B C 1
ATOM 3263 O O . HIS B 1 45 ? 0.158 45.031 8.641 1 66.12 45 HIS B O 1
ATOM 3269 N N . GLU B 1 46 ? -1.54 44.375 7.438 1 65.5 46 GLU B N 1
ATOM 3270 C CA . GLU B 1 46 ? -1.397 45.438 6.461 1 65.5 46 GLU B CA 1
ATOM 3271 C C . GLU B 1 46 ? -1.825 46.781 7.051 1 65.5 46 GLU B C 1
ATOM 3273 O O . GLU B 1 46 ? -1.291 47.844 6.676 1 65.5 46 GLU B O 1
ATOM 3278 N N . SER B 1 47 ? -2.922 46.75 7.961 1 75.06 47 SER B N 1
ATOM 3279 C CA . SER B 1 47 ? -3.441 47.969 8.555 1 75.06 47 SER B CA 1
ATOM 3280 C C . SER B 1 47 ? -3.932 47.75 9.977 1 75.06 47 SER B C 1
ATOM 3282 O O . SER B 1 47 ? -4.098 46.594 10.398 1 75.06 47 SER B O 1
ATOM 3284 N N . VAL B 1 48 ? -4.109 48.75 10.719 1 79.19 48 VAL B N 1
ATOM 3285 C CA . VAL B 1 48 ? -4.637 48.688 12.078 1 79.19 48 VAL B CA 1
ATOM 3286 C C . VAL B 1 48 ? -6.035 48.062 12.062 1 79.19 48 VAL B C 1
ATOM 3288 O O . VAL B 1 48 ? -6.383 47.281 12.938 1 79.19 48 VAL B O 1
ATOM 3291 N N . GLU B 1 49 ? -6.789 48.406 11.031 1 76.69 49 GLU B N 1
ATOM 3292 C CA . GLU B 1 49 ? -8.133 47.844 10.906 1 76.69 49 GLU B CA 1
ATOM 3293 C C . GLU B 1 49 ? -8.078 46.344 10.703 1 76.69 49 GLU B C 1
ATOM 3295 O O . GLU B 1 49 ? -8.836 45.594 11.32 1 76.69 49 GLU B O 1
ATOM 3300 N N . ASP B 1 50 ? -7.18 45.969 9.906 1 72.31 50 ASP B N 1
ATOM 3301 C CA . ASP B 1 50 ? -6.984 44.531 9.633 1 72.31 50 ASP B CA 1
ATOM 3302 C C . ASP B 1 50 ? -6.594 43.781 10.898 1 72.31 50 ASP B C 1
ATOM 3304 O O . ASP B 1 50 ? -7.129 42.719 11.172 1 72.31 50 ASP B O 1
ATOM 3308 N N . ALA B 1 51 ? -5.668 44.375 11.594 1 70.75 51 ALA B N 1
ATOM 3309 C CA . ALA B 1 51 ? -5.223 43.75 12.844 1 70.75 51 ALA B CA 1
ATOM 3310 C C . ALA B 1 51 ? -6.355 43.688 13.859 1 70.75 51 ALA B C 1
ATOM 3312 O O . ALA B 1 51 ? -6.566 42.656 14.508 1 70.75 51 ALA B O 1
ATOM 3313 N N . LEU B 1 52 ? -7.078 44.719 14.055 1 71.56 52 LEU B N 1
ATOM 3314 C CA . LEU B 1 52 ? -8.188 44.781 15 1 71.56 52 LEU B CA 1
ATOM 3315 C C . LEU B 1 52 ? -9.258 43.75 14.641 1 71.56 52 LEU B C 1
ATOM 3317 O O . LEU B 1 52 ? -9.781 43.062 15.508 1 71.56 52 LEU B O 1
ATOM 3321 N N . GLU B 1 53 ? -9.617 43.688 13.422 1 68.5 53 GLU B N 1
ATOM 3322 C CA . GLU B 1 53 ? -10.594 42.719 12.969 1 68.5 53 GLU B CA 1
ATOM 3323 C C . GLU B 1 53 ? -10.125 41.281 13.273 1 68.5 53 GLU B C 1
ATOM 3325 O O . GLU B 1 53 ? -10.906 40.438 13.719 1 68.5 53 GLU B O 1
ATOM 3330 N N . TYR B 1 54 ? -8.883 41.062 12.992 1 61.34 54 TYR B N 1
ATOM 3331 C CA . TYR B 1 54 ? -8.273 39.781 13.227 1 61.34 54 TYR B CA 1
ATOM 3332 C C . TYR B 1 54 ? -8.359 39.375 14.695 1 61.34 54 TYR B C 1
ATOM 3334 O O . TYR B 1 54 ? -8.727 38.25 15.031 1 61.34 54 TYR B O 1
ATOM 3342 N N . PHE B 1 55 ? -7.988 40.281 15.531 1 60.62 55 PHE B N 1
ATOM 3343 C CA . PHE B 1 55 ? -7.895 39.969 16.953 1 60.62 55 PHE B CA 1
ATOM 3344 C C . PHE B 1 55 ? -9.258 40.094 17.625 1 60.62 55 PHE B C 1
ATOM 3346 O O . PHE B 1 55 ? -9.484 39.5 18.688 1 60.62 55 PHE B O 1
ATOM 3353 N N . THR B 1 56 ? -10.188 40.969 17.156 1 56.88 56 THR B N 1
ATOM 3354 C CA . THR B 1 56 ? -11.469 41.219 17.812 1 56.88 56 THR B CA 1
ATOM 3355 C C . THR B 1 56 ? -12.508 40.219 17.312 1 56.88 56 THR B C 1
ATOM 3357 O O . THR B 1 56 ? -13.445 39.875 18.031 1 56.88 56 THR B O 1
ATOM 3360 N N . GLU B 1 57 ? -12.672 40.094 16.062 1 51.09 57 GLU B N 1
ATOM 3361 C CA . GLU B 1 57 ? -13.758 39.25 15.523 1 51.09 57 GLU B CA 1
ATOM 3362 C C . GLU B 1 57 ? -13.484 37.781 15.734 1 51.09 57 GLU B C 1
ATOM 3364 O O . GLU B 1 57 ? -14.148 36.938 15.141 1 51.09 57 GLU B O 1
ATOM 3369 N N . GLY B 1 58 ? -12.836 37.438 16.828 1 51.44 58 GLY B N 1
ATOM 3370 C CA . GLY B 1 58 ? -12.781 36.031 17.172 1 51.44 58 GLY B CA 1
ATOM 3371 C C . GLY B 1 58 ? -11.859 35.219 16.266 1 51.44 58 GLY B C 1
ATOM 3372 O O . GLY B 1 58 ? -11.82 34 16.344 1 51.44 58 GLY B O 1
ATOM 3373 N N . SER B 1 59 ? -11.43 35.906 15.289 1 50.44 59 SER B N 1
ATOM 3374 C CA . SER B 1 59 ? -10.609 35.344 14.211 1 50.44 59 SER B CA 1
ATOM 3375 C C . SER B 1 59 ? -9.266 34.844 14.734 1 50.44 59 SER B C 1
ATOM 3377 O O . SER B 1 59 ? -8.648 34 14.125 1 50.44 59 SER B O 1
ATOM 3379 N N . THR B 1 60 ? -8.836 35.438 15.945 1 55.16 60 THR B N 1
ATOM 3380 C CA . THR B 1 60 ? -7.527 35.094 16.484 1 55.16 60 THR B CA 1
ATOM 3381 C C . THR B 1 60 ? -7.582 33.781 17.219 1 55.16 60 THR B C 1
ATOM 3383 O O . THR B 1 60 ? -6.543 33.156 17.484 1 55.16 60 THR B O 1
ATOM 3386 N N . LYS B 1 61 ? -8.812 33.438 17.609 1 63.88 61 LYS B N 1
ATOM 3387 C CA . LYS B 1 61 ? -8.953 32.25 18.422 1 63.88 61 LYS B CA 1
ATOM 3388 C C . LYS B 1 61 ? -8.438 31 17.688 1 63.88 61 LYS B C 1
ATOM 3390 O O . LYS B 1 61 ? -7.648 30.234 18.234 1 63.88 61 LYS B O 1
ATOM 3395 N N . TYR B 1 62 ? -8.703 31.031 16.484 1 77.88 62 TYR B N 1
ATOM 3396 C CA . TYR B 1 62 ? -8.391 29.812 15.758 1 77.88 62 TYR B CA 1
ATOM 3397 C C . TYR B 1 62 ? -6.898 29.734 15.438 1 77.88 62 TYR B C 1
ATOM 3399 O O . TYR B 1 62 ? -6.254 28.703 15.672 1 77.88 62 TYR B O 1
ATOM 3407 N N . PRO B 1 63 ? -6.289 30.875 15.117 1 79.31 63 PRO B N 1
ATOM 3408 C CA . PRO B 1 63 ? -4.848 30.828 14.867 1 79.31 63 PRO B CA 1
ATOM 3409 C C . PRO B 1 63 ? -4.043 30.453 16.109 1 79.31 63 PRO B C 1
ATOM 3411 O O . PRO B 1 63 ? -3.057 29.719 16.016 1 79.31 63 PRO B O 1
ATOM 3414 N N . GLU B 1 64 ? -4.469 30.922 17.188 1 80.38 64 GLU B N 1
ATOM 3415 C CA . GLU B 1 64 ? -3.756 30.594 18.422 1 80.38 64 GLU B CA 1
ATOM 3416 C C . GLU B 1 64 ? -3.889 29.125 18.766 1 80.38 64 GLU B C 1
ATOM 3418 O O . GLU B 1 64 ? -2.922 28.484 19.203 1 80.38 64 GLU B O 1
ATOM 3423 N N . ILE B 1 65 ? -5.047 28.656 18.609 1 83.31 65 ILE B N 1
ATOM 3424 C CA . ILE B 1 65 ? -5.289 27.234 18.859 1 83.31 65 ILE B CA 1
ATOM 3425 C C . ILE B 1 65 ? -4.414 26.391 17.938 1 83.31 65 ILE B C 1
ATOM 3427 O O . ILE B 1 65 ? -3.758 25.453 18.375 1 83.31 65 ILE B O 1
ATOM 3431 N N . ARG B 1 66 ? -4.379 26.766 16.719 1 91.5 66 ARG B N 1
ATOM 3432 C CA . ARG B 1 66 ? -3.611 26.016 15.719 1 91.5 66 ARG B CA 1
ATOM 3433 C C . ARG B 1 66 ? -2.127 26.016 16.078 1 91.5 66 ARG B C 1
ATOM 3435 O O . ARG B 1 66 ? -1.486 24.953 16.047 1 91.5 66 ARG B O 1
ATOM 3442 N N . ASN B 1 67 ? -1.651 27.141 16.453 1 88.94 67 ASN B N 1
ATOM 3443 C CA . ASN B 1 67 ? -0.235 27.234 16.781 1 88.94 67 ASN B CA 1
ATOM 3444 C C . ASN B 1 67 ? 0.095 26.438 18.047 1 88.94 67 ASN B C 1
ATOM 3446 O O . ASN B 1 67 ? 1.161 25.828 18.125 1 88.94 67 ASN B O 1
ATOM 3450 N N . SER B 1 68 ? -0.806 26.484 18.953 1 86.38 68 SER B N 1
ATOM 3451 C CA . SER B 1 68 ? -0.614 25.703 20.156 1 86.38 68 SER B CA 1
ATOM 3452 C C . SER B 1 68 ? -0.553 24.219 19.844 1 86.38 68 SER B C 1
ATOM 3454 O O . SER B 1 68 ? 0.268 23.484 20.422 1 86.38 68 SER B O 1
ATOM 3456 N N . LEU B 1 69 ? -1.393 23.75 18.969 1 91 69 LEU B N 1
ATOM 3457 C CA . LEU B 1 69 ? -1.441 22.344 18.578 1 91 69 LEU B CA 1
ATOM 3458 C C . LEU B 1 69 ? -0.154 21.938 17.875 1 91 69 LEU B C 1
ATOM 3460 O O . LEU B 1 69 ? 0.319 20.812 18.047 1 91 69 LEU B O 1
ATOM 3464 N N . ILE B 1 70 ? 0.421 22.812 17.109 1 93.25 70 ILE B N 1
ATOM 3465 C CA . ILE B 1 70 ? 1.656 22.547 16.375 1 93.25 70 ILE B CA 1
ATOM 3466 C C . ILE B 1 70 ? 2.83 22.5 17.344 1 93.25 70 ILE B C 1
ATOM 3468 O O . ILE B 1 70 ? 3.633 21.562 17.328 1 93.25 70 ILE B O 1
ATOM 3472 N N . GLU B 1 71 ? 2.879 23.453 18.234 1 87.88 71 GLU B N 1
ATOM 3473 C CA . GLU B 1 71 ? 4 23.578 19.172 1 87.88 71 GLU B CA 1
ATOM 3474 C C . GLU B 1 71 ? 3.99 22.469 20.203 1 87.88 71 GLU B C 1
ATOM 3476 O O . GLU B 1 71 ? 5.047 22.016 20.656 1 87.88 71 GLU B O 1
ATOM 3481 N N . SER B 1 72 ? 2.779 22 20.531 1 87.94 72 SER B N 1
ATOM 3482 C CA . SER B 1 72 ? 2.664 20.906 21.484 1 87.94 72 SER B CA 1
ATOM 3483 C C . SER B 1 72 ? 3.018 19.562 20.844 1 87.94 72 SER B C 1
ATOM 3485 O O . SER B 1 72 ? 3.24 18.578 21.531 1 87.94 72 SER B O 1
ATOM 3487 N N . GLY B 1 73 ? 2.967 19.531 19.562 1 91.81 73 GLY B N 1
ATOM 3488 C CA . GLY B 1 73 ? 3.26 18.281 18.859 1 91.81 73 GLY B CA 1
ATOM 3489 C C . GLY B 1 73 ? 2.029 17.438 18.609 1 91.81 73 GLY B C 1
ATOM 3490 O O . GLY B 1 73 ? 2.133 16.312 18.094 1 91.81 73 GLY B O 1
ATOM 3491 N N . GLU B 1 74 ? 0.9 17.938 18.938 1 92.38 74 GLU B N 1
ATOM 3492 C CA . GLU B 1 74 ? -0.339 17.203 18.734 1 92.38 74 GLU B CA 1
ATOM 3493 C C . GLU B 1 74 ? -0.716 17.141 17.266 1 92.38 74 GLU B C 1
ATOM 3495 O O . GLU B 1 74 ? -1.337 16.172 16.812 1 92.38 74 GLU B O 1
ATOM 3500 N N . CYS B 1 75 ? -0.366 18.219 16.594 1 95.62 75 CYS B N 1
ATOM 3501 C CA . CYS B 1 75 ? -0.653 18.266 15.164 1 95.62 75 CYS B CA 1
ATOM 3502 C C . CYS B 1 75 ? 0.603 18.594 14.359 1 95.62 75 CYS B C 1
ATOM 3504 O O . CYS B 1 75 ? 1.578 19.109 14.914 1 95.62 75 CYS B O 1
ATOM 3506 N N . ILE B 1 76 ? 0.585 18.25 13.188 1 96.25 76 ILE B N 1
ATOM 3507 C CA . ILE B 1 76 ? 1.699 18.469 12.273 1 96.25 76 ILE B CA 1
ATOM 3508 C C . ILE B 1 76 ? 1.214 19.219 11.039 1 96.25 76 ILE B C 1
ATOM 3510 O O . ILE B 1 76 ? 0.133 18.938 10.516 1 96.25 76 ILE B O 1
ATOM 3514 N N . LEU B 1 77 ? 1.961 20.203 10.695 1 96.12 77 LEU B N 1
ATOM 3515 C CA . LEU B 1 77 ? 1.688 20.984 9.5 1 96.12 77 LEU B CA 1
ATOM 3516 C C . LEU B 1 77 ? 2.441 20.438 8.297 1 96.12 77 LEU B C 1
ATOM 3518 O O . LEU B 1 77 ? 3.67 20.328 8.32 1 96.12 77 LEU B O 1
ATOM 3522 N N . ILE B 1 78 ? 1.703 20 7.289 1 95.62 78 ILE B N 1
ATOM 3523 C CA . ILE B 1 78 ? 2.346 19.422 6.109 1 95.62 78 ILE B CA 1
ATOM 3524 C C . ILE B 1 78 ? 1.783 20.062 4.848 1 95.62 78 ILE B C 1
ATOM 3526 O O . ILE B 1 78 ? 0.68 20.625 4.863 1 95.62 78 ILE B O 1
ATOM 3530 N N . SER B 1 79 ? 2.545 20 3.795 1 94.25 79 SER B N 1
ATOM 3531 C CA . SER B 1 79 ? 2.094 20.578 2.533 1 94.25 79 SER B CA 1
ATOM 3532 C C . SER B 1 79 ? 0.911 19.812 1.963 1 94.25 79 SER B C 1
ATOM 3534 O O . SER B 1 79 ? 0.791 18.594 2.184 1 94.25 79 SER B O 1
ATOM 3536 N N . GLN B 1 80 ? 0.127 20.562 1.243 1 95.44 80 GLN B N 1
ATOM 3537 C CA . GLN B 1 80 ? -1.03 19.969 0.592 1 95.44 80 GLN B CA 1
ATOM 3538 C C . GLN B 1 80 ? -0.605 18.859 -0.368 1 95.44 80 GLN B C 1
ATOM 3540 O O . GLN B 1 80 ? -1.271 17.828 -0.465 1 95.44 80 GLN B O 1
ATOM 3545 N N . LEU B 1 81 ? 0.45 19.016 -1.034 1 94.62 81 LEU B N 1
ATOM 3546 C CA . LEU B 1 81 ? 0.937 18.031 -1.992 1 94.62 81 LEU B CA 1
ATOM 3547 C C . LEU B 1 81 ? 1.388 16.75 -1.282 1 94.62 81 LEU B C 1
ATOM 3549 O O . LEU B 1 81 ? 1.129 15.648 -1.759 1 94.62 81 LEU B O 1
ATOM 3553 N N . SER B 1 82 ? 2.125 16.953 -0.177 1 96.38 82 SER B N 1
ATOM 3554 C CA . SER B 1 82 ? 2.537 15.805 0.62 1 96.38 82 SER B CA 1
ATOM 3555 C C . SER B 1 82 ? 1.33 15.016 1.11 1 96.38 82 SER B C 1
ATOM 3557 O O . SER B 1 82 ? 1.319 13.781 1.04 1 96.38 82 SER B O 1
ATOM 3559 N N . PHE B 1 83 ? 0.39 15.781 1.574 1 97.25 83 PHE B N 1
ATOM 3560 C CA . PHE B 1 83 ? -0.807 15.133 2.096 1 97.25 83 PHE B CA 1
ATOM 3561 C C . PHE B 1 83 ? -1.541 14.383 0.99 1 97.25 83 PHE B C 1
ATOM 3563 O O . PHE B 1 83 ? -2.002 13.258 1.196 1 97.25 83 PHE B O 1
ATOM 3570 N N . ARG B 1 84 ? -1.668 14.984 -0.14 1 96.69 84 ARG B N 1
ATOM 3571 C CA . ARG B 1 84 ? -2.309 14.344 -1.287 1 96.69 84 ARG B CA 1
ATOM 3572 C C . ARG B 1 84 ? -1.613 13.039 -1.651 1 96.69 84 ARG B C 1
ATOM 3574 O O . ARG B 1 84 ? -2.271 12.023 -1.889 1 96.69 84 ARG B O 1
ATOM 3581 N N . TRP B 1 85 ? -0.335 13.062 -1.717 1 97.31 85 TRP B N 1
ATOM 3582 C CA . TRP B 1 85 ? 0.431 11.859 -2.027 1 97.31 85 TRP B CA 1
ATOM 3583 C C . TRP B 1 85 ? 0.158 10.766 -1.006 1 97.31 85 TRP B C 1
ATOM 3585 O O . TRP B 1 85 ? -0.037 9.602 -1.371 1 97.31 85 TRP B O 1
ATOM 3595 N N . LEU B 1 86 ? 0.165 11.117 0.257 1 97.5 86 LEU B N 1
ATOM 3596 C CA . LEU B 1 86 ? -0.062 10.156 1.326 1 97.5 86 LEU B CA 1
ATOM 3597 C C . LEU B 1 86 ? -1.433 9.5 1.188 1 97.5 86 LEU B C 1
ATOM 3599 O O . LEU B 1 86 ? -1.556 8.281 1.289 1 97.5 86 LEU B O 1
ATOM 3603 N N . ILE B 1 87 ? -2.41 10.312 0.879 1 97.19 87 ILE B N 1
ATOM 3604 C CA . ILE B 1 87 ? -3.773 9.805 0.783 1 97.19 87 ILE B CA 1
ATOM 3605 C C . ILE B 1 87 ? -3.908 8.922 -0.455 1 97.19 87 ILE B C 1
ATOM 3607 O O . ILE B 1 87 ? -4.512 7.848 -0.395 1 97.19 87 ILE B O 1
ATOM 3611 N N . GLU B 1 88 ? -3.352 9.352 -1.49 1 95.69 88 GLU B N 1
ATOM 3612 C CA . GLU B 1 88 ? -3.428 8.578 -2.727 1 95.69 88 GLU B CA 1
ATOM 3613 C C . GLU B 1 88 ? -2.762 7.215 -2.568 1 95.69 88 GLU B C 1
ATOM 3615 O O . GLU B 1 88 ? -3.242 6.215 -3.105 1 95.69 88 GLU B O 1
ATOM 3620 N N . ASN B 1 89 ? -1.734 7.148 -1.823 1 96.19 89 ASN B N 1
ATOM 3621 C CA . ASN B 1 89 ? -0.981 5.906 -1.703 1 96.19 89 ASN B CA 1
ATOM 3622 C C . ASN B 1 89 ? -1.496 5.047 -0.551 1 96.19 89 ASN B C 1
ATOM 3624 O O . ASN B 1 89 ? -1.011 3.936 -0.335 1 96.19 89 ASN B O 1
ATOM 3628 N N . THR B 1 90 ? -2.441 5.535 0.17 1 96.62 90 THR B N 1
ATOM 3629 C CA . THR B 1 90 ? -3.088 4.719 1.19 1 96.62 90 THR B CA 1
ATOM 3630 C C . THR B 1 90 ? -4.523 4.391 0.788 1 96.62 90 THR B C 1
ATOM 3632 O O . THR B 1 90 ? -5.285 3.834 1.583 1 96.62 90 THR B O 1
ATOM 3635 N N . ASP B 1 91 ? -4.812 4.809 -0.414 1 95.06 91 ASP B N 1
ATOM 3636 C CA . ASP B 1 91 ? -6.156 4.527 -0.916 1 95.06 91 ASP B CA 1
ATOM 3637 C C . ASP B 1 91 ? -6.438 3.027 -0.918 1 95.06 91 ASP B C 1
ATOM 3639 O O . ASP B 1 91 ? -5.582 2.23 -1.314 1 95.06 91 ASP B O 1
ATOM 3643 N N . GLY B 1 92 ? -7.598 2.672 -0.408 1 95.44 92 GLY B N 1
ATOM 3644 C CA . GLY B 1 92 ? -7.996 1.273 -0.368 1 95.44 92 GLY B CA 1
ATOM 3645 C C . GLY B 1 92 ? -7.633 0.586 0.934 1 95.44 92 GLY B C 1
ATOM 3646 O O . GLY B 1 92 ? -8.055 -0.546 1.183 1 95.44 92 GLY B O 1
ATOM 3647 N N . ILE B 1 93 ? -6.812 1.219 1.74 1 96.56 93 ILE B N 1
ATOM 3648 C CA . ILE B 1 93 ? -6.438 0.697 3.051 1 96.56 93 ILE B CA 1
ATOM 3649 C C . ILE B 1 93 ? -7.301 1.346 4.129 1 96.56 93 ILE B C 1
ATOM 3651 O O . ILE B 1 93 ? -7.355 2.572 4.234 1 96.56 93 ILE B O 1
ATOM 3655 N N . LEU B 1 94 ? -7.887 0.554 4.914 1 96.38 94 LEU B N 1
ATOM 3656 C CA . LEU B 1 94 ? -8.797 1.08 5.922 1 96.38 94 LEU B CA 1
ATOM 3657 C C . LEU B 1 94 ? -8.031 1.681 7.094 1 96.38 94 LEU B C 1
ATOM 3659 O O . LEU B 1 94 ? -7.07 1.078 7.586 1 96.38 94 LEU B O 1
ATOM 3663 N N . VAL B 1 95 ? -8.492 2.809 7.469 1 95.56 95 VAL B N 1
ATOM 3664 C CA . VAL B 1 95 ? -7.926 3.449 8.648 1 95.56 95 VAL B CA 1
ATOM 3665 C C . VAL B 1 95 ? -8.18 2.588 9.883 1 95.56 95 VAL B C 1
ATOM 3667 O O . VAL B 1 95 ? -9.266 2.014 10.031 1 95.56 95 VAL B O 1
ATOM 3670 N N . ASP B 1 96 ? -7.23 2.568 10.758 1 93.19 96 ASP B N 1
ATOM 3671 C CA . ASP B 1 96 ? -7.32 1.729 11.945 1 93.19 96 ASP B CA 1
ATOM 3672 C C . ASP B 1 96 ? -8.383 2.254 12.914 1 93.19 96 ASP B C 1
ATOM 3674 O O . ASP B 1 96 ? -8.586 3.467 13.023 1 93.19 96 ASP B O 1
ATOM 3678 N N . ASP B 1 97 ? -8.875 1.361 13.648 1 88.75 97 ASP B N 1
ATOM 3679 C CA . ASP B 1 97 ? -9.914 1.693 14.625 1 88.75 97 ASP B CA 1
ATOM 3680 C C . ASP B 1 97 ? -9.375 2.645 15.688 1 88.75 97 ASP B C 1
ATOM 3682 O O . ASP B 1 97 ? -10.102 3.52 16.172 1 88.75 97 ASP B O 1
ATOM 3686 N N . GLU B 1 98 ? -8.219 2.414 16.016 1 90 98 GLU B N 1
ATOM 3687 C CA . GLU B 1 98 ? -7.602 3.25 17.031 1 90 98 GLU B CA 1
ATOM 3688 C C . GLU B 1 98 ? -7.543 4.711 16.594 1 90 98 GLU B C 1
ATOM 3690 O O . GLU B 1 98 ? -7.828 5.613 17.391 1 90 98 GLU B O 1
ATOM 3695 N N . LEU B 1 99 ? -7.164 4.879 15.422 1 94.88 99 LEU B N 1
ATOM 3696 C CA . LEU B 1 99 ? -7.098 6.234 14.891 1 94.88 99 LEU B CA 1
ATOM 3697 C C . LEU B 1 99 ? -8.492 6.855 14.812 1 94.88 99 LEU B C 1
ATOM 3699 O O . LEU B 1 99 ? -8.672 8.023 15.164 1 94.88 99 LEU B O 1
ATOM 3703 N N . VAL B 1 100 ? -9.461 6.082 14.375 1 94.38 100 VAL B N 1
ATOM 3704 C CA . VAL B 1 100 ? -10.828 6.566 14.25 1 94.38 100 VAL B CA 1
ATOM 3705 C C . VAL B 1 100 ? -11.359 6.984 15.617 1 94.38 100 VAL B C 1
ATOM 3707 O O . VAL B 1 100 ? -11.977 8.047 15.758 1 94.38 100 VAL B O 1
ATOM 3710 N N . SER B 1 101 ? -11.055 6.23 16.609 1 89.69 101 SER B N 1
ATOM 3711 C CA . SER B 1 101 ? -11.523 6.512 17.969 1 89.69 101 SER B CA 1
ATOM 3712 C C . SER B 1 101 ? -10.844 7.754 18.547 1 89.69 101 SER B C 1
ATOM 3714 O O . SER B 1 101 ? -11.414 8.445 19.391 1 89.69 101 SER B O 1
ATOM 3716 N N . GLU B 1 102 ? -9.711 7.965 18.094 1 87.94 102 GLU B N 1
ATOM 3717 C CA . GLU B 1 102 ? -9.008 9.172 18.531 1 87.94 102 GLU B CA 1
ATOM 3718 C C . GLU B 1 102 ? -9.586 10.414 17.859 1 87.94 102 GLU B C 1
ATOM 3720 O O . GLU B 1 102 ? -9.656 11.477 18.484 1 87.94 102 GLU B O 1
ATOM 3725 N N . LEU B 1 103 ? -9.93 10.25 16.625 1 91 103 LEU B N 1
ATOM 3726 C CA . LEU B 1 103 ? -10.5 11.367 15.875 1 91 103 LEU B CA 1
ATOM 3727 C C . LEU B 1 103 ? -11.914 11.672 16.359 1 91 103 LEU B C 1
ATOM 3729 O O . LEU B 1 103 ? -12.312 12.836 16.422 1 91 103 LEU B O 1
ATOM 3733 N N . PHE B 1 104 ? -12.578 10.57 16.562 1 92.12 104 PHE B N 1
ATOM 3734 C CA . PHE B 1 104 ? -13.969 10.688 16.984 1 92.12 104 PHE B CA 1
ATOM 3735 C C . PHE B 1 104 ? -14.195 9.953 18.312 1 92.12 104 PHE B C 1
ATOM 3737 O O . PHE B 1 104 ? -14.125 8.727 18.359 1 92.12 104 PHE B O 1
ATOM 3744 N N . ASN B 1 105 ? -14.523 10.711 19.312 1 88.69 105 ASN B N 1
ATOM 3745 C CA . ASN B 1 105 ? -14.75 10.109 20.625 1 88.69 105 ASN B CA 1
ATOM 3746 C C . ASN B 1 105 ? -16.141 9.492 20.719 1 88.69 105 ASN B C 1
ATOM 3748 O O . ASN B 1 105 ? -17.141 10.203 20.766 1 88.69 105 ASN B O 1
ATOM 3752 N N . PRO B 1 106 ? -16.203 8.227 20.891 1 88.62 106 PRO B N 1
ATOM 3753 C CA . PRO B 1 106 ? -17.5 7.559 20.891 1 88.62 106 PRO B CA 1
ATOM 3754 C C . PRO B 1 106 ? -18.328 7.898 22.125 1 88.62 106 PRO B C 1
ATOM 3756 O O . PRO B 1 106 ? -19.547 7.703 22.141 1 88.62 106 PRO B O 1
ATOM 3759 N N . TYR B 1 107 ? -17.688 8.391 23.172 1 88.5 107 TYR B N 1
ATOM 3760 C CA . TYR B 1 107 ? -18.422 8.727 24.391 1 88.5 107 TYR B CA 1
ATOM 3761 C C . TYR B 1 107 ? -19.109 10.078 24.25 1 88.5 107 TYR B C 1
ATOM 3763 O O . TYR B 1 107 ? -20.094 10.352 24.953 1 88.5 107 TYR B O 1
ATOM 3771 N N . GLN B 1 108 ? -18.594 10.875 23.359 1 88.5 108 GLN B N 1
ATOM 3772 C CA . GLN B 1 108 ? -19.141 12.219 23.188 1 88.5 108 GLN B CA 1
ATOM 3773 C C . GLN B 1 108 ? -20.078 12.273 21.984 1 88.5 108 GLN B C 1
ATOM 3775 O O . GLN B 1 108 ? -21.016 13.078 21.953 1 88.5 108 GLN B O 1
ATOM 3780 N N . ILE B 1 109 ? -19.812 11.469 21.016 1 92.06 109 ILE B N 1
ATOM 3781 C CA . ILE B 1 109 ? -20.594 11.469 19.797 1 92.06 109 ILE B CA 1
ATOM 3782 C C . ILE B 1 109 ? -21.547 10.273 19.797 1 92.06 109 ILE B C 1
ATOM 3784 O O . ILE B 1 109 ? -21.141 9.133 19.609 1 92.06 109 ILE B O 1
ATOM 3788 N N . LYS B 1 110 ? -22.812 10.562 19.922 1 89.94 110 LYS B N 1
ATOM 3789 C CA . LYS B 1 110 ? -23.781 9.484 20.062 1 89.94 110 LYS B CA 1
ATOM 3790 C C . LYS B 1 110 ? -24.719 9.43 18.859 1 89.94 110 LYS B C 1
ATOM 3792 O O . LYS B 1 110 ? -25.391 8.414 18.625 1 89.94 110 LYS B O 1
ATOM 3797 N N . THR B 1 111 ? -24.828 10.57 18.172 1 89 111 THR B N 1
ATOM 3798 C CA . THR B 1 111 ? -25.688 10.625 17 1 89 111 THR B CA 1
ATOM 3799 C C . THR B 1 111 ? -24.938 11.227 15.812 1 89 111 THR B C 1
ATOM 3801 O O . THR B 1 111 ? -23.859 11.781 15.977 1 89 111 THR B O 1
ATOM 3804 N N . ALA B 1 112 ? -25.516 11.133 14.656 1 87.56 112 ALA B N 1
ATOM 3805 C CA . ALA B 1 112 ? -24.938 11.734 13.461 1 87.56 112 ALA B CA 1
ATOM 3806 C C . ALA B 1 112 ? -24.891 13.25 13.578 1 87.56 112 ALA B C 1
ATOM 3808 O O . ALA B 1 112 ? -23.953 13.891 13.062 1 87.56 112 ALA B O 1
ATOM 3809 N N . SER B 1 113 ? -25.859 13.797 14.242 1 87.62 113 SER B N 1
ATOM 3810 C CA . SER B 1 113 ? -25.891 15.242 14.445 1 87.62 113 SER B CA 1
ATOM 3811 C C . SER B 1 113 ? -24.766 15.711 15.344 1 87.62 113 SER B C 1
ATOM 3813 O O . SER B 1 113 ? -24.172 16.766 15.109 1 87.62 113 SER B O 1
ATOM 3815 N N . ASP B 1 114 ? -24.484 14.906 16.359 1 91.62 114 ASP B N 1
ATOM 3816 C CA . ASP B 1 114 ? -23.359 15.203 17.219 1 91.62 114 ASP B CA 1
ATOM 3817 C C . ASP B 1 114 ? -22.047 15.227 16.422 1 91.62 114 ASP B C 1
ATOM 3819 O O . ASP B 1 114 ? -21.203 16.094 16.641 1 91.62 114 ASP B O 1
ATOM 3823 N N . LEU B 1 115 ? -21.984 14.258 15.594 1 93.38 115 LEU B N 1
ATOM 3824 C CA . LEU B 1 115 ? -20.781 14.125 14.773 1 93.38 115 LEU B CA 1
ATOM 3825 C C . LEU B 1 115 ? -20.594 15.336 13.875 1 93.38 115 LEU B C 1
ATOM 3827 O O . LEU B 1 115 ? -19.484 15.836 13.719 1 93.38 115 LEU B O 1
ATOM 3831 N N . LEU B 1 116 ? -21.672 15.82 13.312 1 92 116 LEU B N 1
ATOM 3832 C CA . LEU B 1 116 ? -21.625 16.969 12.414 1 92 116 LEU B CA 1
ATOM 3833 C C . LEU B 1 116 ? -21.141 18.219 13.156 1 92 116 LEU B C 1
ATOM 3835 O O . LEU B 1 116 ? -20.297 18.953 12.641 1 92 116 LEU B O 1
ATOM 3839 N N . GLU B 1 117 ? -21.75 18.422 14.281 1 90 117 GLU B N 1
ATOM 3840 C CA . GLU B 1 117 ? -21.359 19.578 15.078 1 90 117 GLU B CA 1
ATOM 3841 C C . GLU B 1 117 ? -19.891 19.516 15.477 1 90 117 GLU B C 1
ATOM 3843 O O . GLU B 1 117 ? -19.156 20.5 15.375 1 90 117 GLU B O 1
ATOM 3848 N N . TYR B 1 118 ? -19.547 18.344 15.867 1 92.81 118 TYR B N 1
ATOM 3849 C CA . TYR B 1 118 ? -18.172 18.125 16.266 1 92.81 118 TYR B CA 1
ATOM 3850 C C . TYR B 1 118 ? -17.219 18.391 15.117 1 92.81 118 TYR B C 1
ATOM 3852 O O . TYR B 1 118 ? -16.219 19.094 15.273 1 92.81 118 TYR B O 1
ATOM 3860 N N . LEU B 1 119 ? -17.5 17.844 13.961 1 94 119 LEU B N 1
ATOM 3861 C CA . LEU B 1 119 ? -16.625 17.938 12.797 1 94 119 LEU B CA 1
ATOM 3862 C C . LEU B 1 119 ? -16.562 19.375 12.289 1 94 119 LEU B C 1
ATOM 3864 O O . LEU B 1 119 ? -15.492 19.844 11.875 1 94 119 LEU B O 1
ATOM 3868 N N . ASN B 1 120 ? -17.641 20.047 12.297 1 92.44 120 ASN B N 1
ATOM 3869 C CA . ASN B 1 120 ? -17.656 21.438 11.852 1 92.44 120 ASN B CA 1
ATOM 3870 C C . ASN B 1 120 ? -16.844 22.328 12.781 1 92.44 120 ASN B C 1
ATOM 3872 O O . ASN B 1 120 ? -16.125 23.219 12.328 1 92.44 120 ASN B O 1
ATOM 3876 N N . THR B 1 121 ? -16.953 22.078 14.047 1 89.31 121 THR B N 1
ATOM 3877 C CA . THR B 1 121 ? -16.156 22.812 15.016 1 89.31 121 THR B CA 1
ATOM 3878 C C . THR B 1 121 ? -14.664 22.516 14.82 1 89.31 121 THR B C 1
ATOM 3880 O O . THR B 1 121 ? -13.844 23.438 14.812 1 89.31 121 THR B O 1
ATOM 3883 N N . ARG B 1 122 ? -14.375 21.266 14.648 1 91.44 122 ARG B N 1
ATOM 3884 C CA . ARG B 1 122 ? -12.984 20.875 14.453 1 91.44 122 ARG B CA 1
ATOM 3885 C C . ARG B 1 122 ? -12.43 21.469 13.164 1 91.44 122 ARG B C 1
ATOM 3887 O O . ARG B 1 122 ? -11.266 21.875 13.117 1 91.44 122 ARG B O 1
ATOM 3894 N N . SER B 1 123 ? -13.234 21.453 12.117 1 93.69 123 SER B N 1
ATOM 3895 C CA . SER B 1 123 ? -12.82 22.031 10.844 1 93.69 123 SER B CA 1
ATOM 3896 C C . SER B 1 123 ? -12.445 23.5 11.008 1 93.69 123 SER B C 1
ATOM 3898 O O . SER B 1 123 ? -11.461 23.953 10.43 1 93.69 123 SER B O 1
ATOM 3900 N N . ARG B 1 124 ? -13.164 24.219 11.812 1 88.19 124 ARG B N 1
ATOM 3901 C CA . ARG B 1 124 ? -12.875 25.625 12.062 1 88.19 124 ARG B CA 1
ATOM 3902 C C . ARG B 1 124 ? -11.586 25.781 12.875 1 88.19 124 ARG B C 1
ATOM 3904 O O . ARG B 1 124 ? -10.742 26.625 12.547 1 88.19 124 ARG B O 1
ATOM 3911 N N . ASN B 1 125 ? -11.461 24.922 13.828 1 86.94 125 ASN B N 1
ATOM 3912 C CA . ASN B 1 125 ? -10.297 24.984 14.703 1 86.94 125 ASN B CA 1
ATOM 3913 C C . ASN B 1 125 ? -9.008 24.672 13.953 1 86.94 125 ASN B C 1
ATOM 3915 O O . ASN B 1 125 ? -7.977 25.312 14.172 1 86.94 125 ASN B O 1
ATOM 3919 N N . MET B 1 126 ? -9.109 23.719 13.055 1 92.81 126 MET B N 1
ATOM 3920 C CA . MET B 1 126 ? -7.918 23.219 12.375 1 92.81 126 MET B CA 1
ATOM 3921 C C . MET B 1 126 ? -7.652 24 11.094 1 92.81 126 MET B C 1
ATOM 3923 O O . MET B 1 126 ? -6.566 23.891 10.516 1 92.81 126 MET B O 1
ATOM 3927 N N . GLY B 1 127 ? -8.648 24.734 10.617 1 92.06 127 GLY B N 1
ATOM 3928 C CA . GLY B 1 127 ? -8.5 25.484 9.383 1 92.06 127 GLY B CA 1
ATOM 3929 C C . GLY B 1 127 ? -8.664 24.609 8.141 1 92.06 127 GLY B C 1
ATOM 3930 O O . GLY B 1 127 ? -7.988 24.828 7.133 1 92.06 127 GLY B O 1
ATOM 3931 N N . TRP B 1 128 ? -9.531 23.609 8.203 1 94.31 128 TRP B N 1
ATOM 3932 C CA . TRP B 1 128 ? -9.703 22.688 7.09 1 94.31 128 TRP B CA 1
ATOM 3933 C C . TRP B 1 128 ? -10.562 23.297 5.992 1 94.31 128 TRP B C 1
ATOM 3935 O O . TRP B 1 128 ? -10.484 22.891 4.832 1 94.31 128 TRP B O 1
ATOM 3945 N N . GLY B 1 129 ? -11.422 24.234 6.324 1 92.75 129 GLY B N 1
ATOM 3946 C CA . GLY B 1 129 ? -12.328 24.844 5.363 1 92.75 129 GLY B CA 1
ATOM 3947 C C . GLY B 1 129 ? -13.406 23.891 4.875 1 92.75 129 GLY B C 1
ATOM 3948 O O . GLY B 1 129 ? -13.992 24.094 3.809 1 92.75 129 GLY B O 1
ATOM 3949 N N . ILE B 1 130 ? -13.641 22.797 5.57 1 95.75 130 ILE B N 1
ATOM 3950 C CA . ILE B 1 130 ? -14.625 21.781 5.199 1 95.75 130 ILE B CA 1
ATOM 3951 C C . ILE B 1 130 ? -15.922 22.016 5.961 1 95.75 130 ILE B C 1
ATOM 3953 O O . ILE B 1 130 ? -15.898 22.328 7.156 1 95.75 130 ILE B O 1
ATOM 3957 N N . LYS B 1 131 ? -17.031 21.938 5.297 1 95.75 131 LYS B N 1
ATOM 3958 C CA . LYS B 1 131 ? -18.375 22.016 5.883 1 95.75 131 LYS B CA 1
ATOM 3959 C C . LYS B 1 131 ? -19.109 20.688 5.734 1 95.75 131 LYS B C 1
ATOM 3961 O O . LYS B 1 131 ? -19.125 20.094 4.652 1 95.75 131 LYS B O 1
ATOM 3966 N N . VAL B 1 132 ? -19.609 20.234 6.793 1 96.12 132 VAL B N 1
ATOM 3967 C CA . VAL B 1 132 ? -20.312 18.953 6.793 1 96.12 132 VAL B CA 1
ATOM 3968 C C . VAL B 1 132 ? -21.797 19.172 7.07 1 96.12 132 VAL B C 1
ATOM 3970 O O . VAL B 1 132 ? -22.156 19.969 7.941 1 96.12 132 VAL B O 1
ATOM 3973 N N . SER B 1 133 ? -22.641 18.594 6.32 1 96.06 133 SER B N 1
ATOM 3974 C CA . SER B 1 133 ? -24.078 18.625 6.5 1 96.06 133 SER B CA 1
ATOM 3975 C C . SER B 1 133 ? -24.703 17.25 6.363 1 96.06 133 SER B C 1
ATOM 3977 O O . SER B 1 133 ? -24.047 16.312 5.91 1 96.06 133 SER B O 1
ATOM 3979 N N . ILE B 1 134 ? -25.875 17.062 6.902 1 92.94 134 ILE B N 1
ATOM 3980 C CA . ILE B 1 134 ? -26.578 15.797 6.852 1 92.94 134 ILE B CA 1
ATOM 3981 C C . ILE B 1 134 ? -27.984 16.016 6.305 1 92.94 134 ILE B C 1
ATOM 3983 O O . ILE B 1 134 ? -28.641 17.016 6.609 1 92.94 134 ILE B O 1
ATOM 3987 N N . ASN B 1 135 ? -28.281 15.195 5.426 1 89.81 135 ASN B N 1
ATOM 3988 C CA . ASN B 1 135 ? -29.641 15.172 4.887 1 89.81 135 ASN B CA 1
ATOM 3989 C C . ASN B 1 135 ? -30.219 13.758 4.895 1 89.81 135 ASN B C 1
ATOM 3991 O O . ASN B 1 135 ? -29.484 12.781 4.754 1 89.81 135 ASN B O 1
ATOM 3995 N N . THR B 1 136 ? -31.5 13.672 5.211 1 88.19 136 THR B N 1
ATOM 3996 C CA . THR B 1 136 ? -32.188 12.383 5.191 1 88.19 136 THR B CA 1
ATOM 3997 C C . THR B 1 136 ? -33.125 12.289 4 1 88.19 136 THR B C 1
ATOM 3999 O O . THR B 1 136 ? -33.969 13.156 3.816 1 88.19 136 THR B O 1
ATOM 4002 N N . LEU B 1 137 ? -32.875 11.266 3.256 1 86.69 137 LEU B N 1
ATOM 4003 C CA . LEU B 1 137 ? -33.781 11.016 2.152 1 86.69 137 LEU B CA 1
ATOM 4004 C C . LEU B 1 137 ? -35.031 10.281 2.639 1 86.69 137 LEU B C 1
ATOM 4006 O O . LEU B 1 137 ? -34.938 9.188 3.207 1 86.69 137 LEU B O 1
ATOM 4010 N N . GLN B 1 138 ? -36.188 10.812 2.518 1 80.5 138 GLN B N 1
ATOM 4011 C CA . GLN B 1 138 ? -37.438 10.344 3.078 1 80.5 138 GLN B CA 1
ATOM 4012 C C . GLN B 1 138 ? -37.875 9.047 2.418 1 80.5 138 GLN B C 1
ATOM 4014 O O . GLN B 1 138 ? -38.562 8.219 3.049 1 80.5 138 GLN B O 1
ATOM 4019 N N . GLU B 1 139 ? -37.531 8.852 1.262 1 78.44 139 GLU B N 1
ATOM 4020 C CA . GLU B 1 139 ? -38.062 7.703 0.517 1 78.44 139 GLU B CA 1
ATOM 4021 C C . GLU B 1 139 ? -37.562 6.391 1.111 1 78.44 139 GLU B C 1
ATOM 4023 O O . GLU B 1 139 ? -38.344 5.453 1.301 1 78.44 139 GLU B O 1
ATOM 4028 N N . ASP B 1 140 ? -36.281 6.277 1.484 1 80.69 140 ASP B N 1
ATOM 4029 C CA . ASP B 1 140 ? -35.781 4.988 1.943 1 80.69 140 ASP B CA 1
ATOM 4030 C C . ASP B 1 140 ? -34.969 5.145 3.23 1 80.69 140 ASP B C 1
ATOM 4032 O O . ASP B 1 140 ? -34.25 4.238 3.617 1 80.69 140 ASP B O 1
ATOM 4036 N N . LYS B 1 141 ? -35.156 6.277 4.004 1 84.5 141 LYS B N 1
ATOM 4037 C CA . LYS B 1 141 ? -34.531 6.543 5.289 1 84.5 141 LYS B CA 1
ATOM 4038 C C . LYS B 1 141 ? -33 6.508 5.168 1 84.5 141 LYS B C 1
ATOM 4040 O O . LYS B 1 141 ? -32.312 6.035 6.07 1 84.5 141 LYS B O 1
ATOM 4045 N N . THR B 1 142 ? -32.562 6.824 3.912 1 89.81 142 THR B N 1
ATOM 4046 C CA . THR B 1 142 ? -31.125 6.91 3.688 1 89.81 142 THR B CA 1
ATOM 4047 C C . THR B 1 142 ? -30.578 8.219 4.242 1 89.81 142 THR B C 1
ATOM 4049 O O . THR B 1 142 ? -31.109 9.297 3.967 1 89.81 142 THR B O 1
ATOM 4052 N N . GLU B 1 143 ? -29.594 8.102 5.121 1 91.25 143 GLU B N 1
ATOM 4053 C CA . GLU B 1 143 ? -28.875 9.281 5.602 1 91.25 143 GLU B CA 1
ATOM 4054 C C . GLU B 1 143 ? -27.734 9.656 4.656 1 91.25 143 GLU B C 1
ATOM 4056 O O . GLU B 1 143 ? -26.984 8.797 4.199 1 91.25 143 GLU B O 1
ATOM 4061 N N . VAL B 1 144 ? -27.719 10.93 4.32 1 95 144 VAL B N 1
ATOM 4062 C CA . VAL B 1 144 ? -26.672 11.406 3.414 1 95 144 VAL B CA 1
ATOM 4063 C C . VAL B 1 144 ? -25.812 12.445 4.125 1 95 144 VAL B C 1
ATOM 4065 O O . VAL B 1 144 ? -26.297 13.492 4.551 1 95 144 VAL B O 1
ATOM 4068 N N . ILE B 1 145 ? -24.562 12.109 4.328 1 96.44 145 ILE B N 1
ATOM 4069 C CA . ILE B 1 145 ? -23.609 13.07 4.871 1 96.44 145 ILE B CA 1
ATOM 4070 C C . ILE B 1 145 ? -22.859 13.742 3.729 1 96.44 145 ILE B C 1
ATOM 4072 O O . ILE B 1 145 ? -22.297 13.062 2.857 1 96.44 145 ILE B O 1
ATOM 4076 N N . LEU B 1 146 ? -22.891 14.984 3.717 1 97.44 146 LEU B N 1
ATOM 4077 C CA . LEU B 1 146 ? -22.25 15.781 2.67 1 97.44 146 LEU B CA 1
ATOM 4078 C C . LEU B 1 146 ? -21.078 16.578 3.225 1 97.44 146 LEU B C 1
ATOM 4080 O O . LEU B 1 146 ? -21.234 17.328 4.184 1 97.44 146 LEU B O 1
ATOM 4084 N N . LEU B 1 147 ? -19.844 16.312 2.748 1 97.69 147 LEU B N 1
ATOM 4085 C CA . LEU B 1 147 ? -18.656 17.125 3.025 1 97.69 147 LEU B CA 1
ATOM 4086 C C . LEU B 1 147 ? -18.344 18.047 1.854 1 97.69 147 LEU B C 1
ATOM 4088 O O . LEU B 1 147 ? -18.156 17.578 0.725 1 97.69 147 LEU B O 1
ATOM 4092 N N . GLU B 1 148 ? -18.25 19.297 2.146 1 97.31 148 GLU B N 1
ATOM 4093 C CA . GLU B 1 148 ? -18.047 20.266 1.066 1 97.31 148 GLU B CA 1
ATOM 4094 C C . GLU B 1 148 ? -16.844 21.172 1.357 1 97.31 148 GLU B C 1
ATOM 4096 O O . GLU B 1 148 ? -16.469 21.359 2.518 1 97.31 148 GLU B O 1
ATOM 4101 N N . ASN B 1 149 ? -16.188 21.625 0.26 1 95.31 149 ASN B N 1
ATOM 4102 C CA . ASN B 1 149 ? -15.109 22.609 0.304 1 95.31 149 ASN B CA 1
ATOM 4103 C C . ASN B 1 149 ? -13.82 22 0.848 1 95.31 149 ASN B C 1
ATOM 4105 O O . ASN B 1 149 ? -13.68 20.781 0.901 1 95.31 149 ASN B O 1
ATOM 4109 N N . GLY B 1 150 ? -12.867 22.781 1.047 1 93.81 150 GLY B N 1
ATOM 4110 C CA . GLY B 1 150 ? -11.602 22.312 1.587 1 93.81 150 GLY B CA 1
ATOM 4111 C C . GLY B 1 150 ? -10.82 21.453 0.611 1 93.81 150 GLY B C 1
ATOM 4112 O O . GLY B 1 150 ? -11.141 21.406 -0.577 1 93.81 150 GLY B O 1
ATOM 4113 N N . ASP B 1 151 ? -9.82 20.828 1.103 1 94.56 151 ASP B N 1
ATOM 4114 C CA . ASP B 1 151 ? -8.938 19.984 0.298 1 94.56 151 ASP B CA 1
ATOM 4115 C C . ASP B 1 151 ? -9.602 18.656 -0.042 1 94.56 151 ASP B C 1
ATOM 4117 O O . ASP B 1 151 ? -10.156 18 0.836 1 94.56 151 ASP B O 1
ATOM 4121 N N . PRO B 1 152 ? -9.555 18.266 -1.325 1 95.56 152 PRO B N 1
ATOM 4122 C CA . PRO B 1 152 ? -10.227 17.031 -1.736 1 95.56 152 PRO B CA 1
ATOM 4123 C C . PRO B 1 152 ? -9.68 15.797 -1.027 1 95.56 152 PRO B C 1
ATOM 4125 O O . PRO B 1 152 ? -10.43 14.875 -0.708 1 95.56 152 PRO B O 1
ATOM 4128 N N . SER B 1 153 ? -8.375 15.711 -0.855 1 96.5 153 SER B N 1
ATOM 4129 C CA . SER B 1 153 ? -7.766 14.562 -0.191 1 96.5 153 SER B CA 1
ATOM 4130 C C . SER B 1 153 ? -8.172 14.492 1.276 1 96.5 153 SER B C 1
ATOM 4132 O O . SER B 1 153 ? -8.383 13.406 1.814 1 96.5 153 SER B O 1
ATOM 4134 N N . LEU B 1 154 ? -8.25 15.664 1.881 1 96.5 154 LEU B N 1
ATOM 4135 C CA . LEU B 1 154 ? -8.695 15.703 3.27 1 96.5 154 LEU B CA 1
ATOM 4136 C C . LEU B 1 154 ? -10.156 15.266 3.383 1 96.5 154 LEU B C 1
ATOM 4138 O O . LEU B 1 154 ? -10.516 14.539 4.309 1 96.5 154 LEU B O 1
ATOM 4142 N N . ARG B 1 155 ? -10.969 15.695 2.475 1 96.88 155 ARG B N 1
ATOM 4143 C CA . ARG B 1 155 ? -12.359 15.25 2.459 1 96.88 155 ARG B CA 1
ATOM 4144 C C . ARG B 1 155 ? -12.453 13.734 2.35 1 96.88 155 ARG B C 1
ATOM 4146 O O . ARG B 1 155 ? -13.242 13.102 3.051 1 96.88 155 ARG B O 1
ATOM 4153 N N . ALA B 1 156 ? -11.656 13.219 1.481 1 96.75 156 ALA B N 1
ATOM 4154 C CA . ALA B 1 156 ? -11.656 11.773 1.279 1 96.75 156 ALA B CA 1
ATOM 4155 C C . ALA B 1 156 ? -11.242 11.039 2.553 1 96.75 156 ALA B C 1
ATOM 4157 O O . ALA B 1 156 ? -11.859 10.039 2.928 1 96.75 156 ALA B O 1
ATOM 4158 N N . TYR B 1 157 ? -10.227 11.547 3.123 1 97.38 157 TYR B N 1
ATOM 4159 C CA . TYR B 1 157 ? -9.711 10.961 4.355 1 97.38 157 TYR B CA 1
ATOM 4160 C C . TYR B 1 157 ? -10.758 11.008 5.461 1 97.38 157 TYR B C 1
ATOM 4162 O O . TYR B 1 157 ? -10.992 10.008 6.145 1 97.38 157 TYR B O 1
ATOM 4170 N N . LEU B 1 158 ? -11.344 12.094 5.66 1 97 158 LEU B N 1
ATOM 4171 C CA . LEU B 1 158 ? -12.352 12.273 6.699 1 97 158 LEU B CA 1
ATOM 4172 C C . LEU B 1 158 ? -13.594 11.43 6.402 1 97 158 LEU B C 1
ATOM 4174 O O . LEU B 1 158 ? -14.203 10.875 7.32 1 97 158 LEU B O 1
ATOM 4178 N N . ALA B 1 159 ? -13.992 11.391 5.141 1 97.31 159 ALA B N 1
ATOM 4179 C CA . ALA B 1 159 ? -15.141 10.586 4.746 1 97.31 159 ALA B CA 1
ATOM 4180 C C . ALA B 1 159 ? -14.953 9.125 5.172 1 97.31 159 ALA B C 1
ATOM 4182 O O . ALA B 1 159 ? -15.891 8.5 5.676 1 97.31 159 ALA B O 1
ATOM 4183 N N . GLU B 1 160 ? -13.797 8.609 4.941 1 97.38 160 GLU B N 1
ATOM 4184 C CA . GLU B 1 160 ? -13.5 7.242 5.355 1 97.38 160 GLU B CA 1
ATOM 4185 C C . GLU B 1 160 ? -13.57 7.094 6.875 1 97.38 160 GLU B C 1
ATOM 4187 O O . GLU B 1 160 ? -14.203 6.172 7.387 1 97.38 160 GLU B O 1
ATOM 4192 N N . ALA B 1 161 ? -12.898 8.016 7.562 1 96.38 161 ALA B N 1
ATOM 4193 C CA . ALA B 1 161 ? -12.867 7.957 9.023 1 96.38 161 ALA B CA 1
ATOM 4194 C C . ALA B 1 161 ? -14.273 8.047 9.602 1 96.38 161 ALA B C 1
ATOM 4196 O O . ALA B 1 161 ? -14.625 7.301 10.523 1 96.38 161 ALA B O 1
ATOM 4197 N N . ILE B 1 162 ? -15.047 8.891 9.031 1 96.12 162 ILE B N 1
ATOM 4198 C CA . ILE B 1 162 ? -16.438 9.07 9.453 1 96.12 162 ILE B CA 1
ATOM 4199 C C . ILE B 1 162 ? -17.219 7.781 9.234 1 96.12 162 ILE B C 1
ATOM 4201 O O . ILE B 1 162 ? -17.938 7.324 10.125 1 96.12 162 ILE B O 1
ATOM 4205 N N . SER B 1 163 ? -17.078 7.238 8.086 1 96 163 SER B N 1
ATOM 4206 C CA . SER B 1 163 ? -17.797 6.027 7.727 1 96 163 SER B CA 1
ATOM 4207 C C . SER B 1 163 ? -17.453 4.875 8.664 1 96 163 SER B C 1
ATOM 4209 O O . SER B 1 163 ? -18.344 4.148 9.117 1 96 163 SER B O 1
ATOM 4211 N N . ILE B 1 164 ? -16.219 4.746 8.938 1 95.38 164 ILE B N 1
ATOM 4212 C CA . ILE B 1 164 ? -15.781 3.668 9.82 1 95.38 164 ILE B CA 1
ATOM 4213 C C . ILE B 1 164 ? -16.344 3.893 11.227 1 95.38 164 ILE B C 1
ATOM 4215 O O . ILE B 1 164 ? -16.812 2.953 11.867 1 95.38 164 ILE B O 1
ATOM 4219 N N . PHE B 1 165 ? -16.312 5.141 11.68 1 95.06 165 PHE B N 1
ATOM 4220 C CA . PHE B 1 165 ? -16.859 5.473 12.992 1 95.06 165 PHE B CA 1
ATOM 4221 C C . PHE B 1 165 ? -18.344 5.148 13.07 1 95.06 165 PHE B C 1
ATOM 4223 O O . PHE B 1 165 ? -18.797 4.516 14.023 1 95.06 165 PHE B O 1
ATOM 4230 N N . LEU B 1 166 ? -19.078 5.559 12.094 1 93.38 166 LEU B N 1
ATOM 4231 C CA . LEU B 1 166 ? -20.516 5.348 12.062 1 93.38 166 LEU B CA 1
ATOM 4232 C C . LEU B 1 166 ? -20.844 3.859 11.969 1 93.38 166 LEU B C 1
ATOM 4234 O O . LEU B 1 166 ? -21.828 3.4 12.562 1 93.38 166 LEU B O 1
ATOM 4238 N N . GLY B 1 167 ? -20.094 3.168 11.211 1 92.06 167 GLY B N 1
ATOM 4239 C CA . GLY B 1 167 ? -20.312 1.733 11.109 1 92.06 167 GLY B CA 1
ATOM 4240 C C . GLY B 1 167 ? -20.047 1 12.414 1 92.06 167 GLY B C 1
ATOM 4241 O O . GLY B 1 167 ? -20.812 0.102 12.789 1 92.06 167 GLY B O 1
ATOM 4242 N N . ARG B 1 168 ? -19.078 1.436 13.094 1 89.81 168 ARG B N 1
ATOM 4243 C CA . ARG B 1 168 ? -18.641 0.735 14.297 1 89.81 168 ARG B CA 1
ATOM 4244 C C . ARG B 1 168 ? -19.516 1.098 15.492 1 89.81 168 ARG B C 1
ATOM 4246 O O . ARG B 1 168 ? -19.812 0.245 16.328 1 89.81 168 ARG B O 1
ATOM 4253 N N . TYR B 1 169 ? -19.953 2.348 15.539 1 89.12 169 TYR B N 1
ATOM 4254 C CA . TYR B 1 169 ? -20.547 2.795 16.797 1 89.12 169 TYR B CA 1
ATOM 4255 C C . TYR B 1 169 ? -22 3.17 16.609 1 89.12 169 TYR B C 1
ATOM 4257 O O . TYR B 1 169 ? -22.75 3.283 17.578 1 89.12 169 TYR B O 1
ATOM 4265 N N . LEU B 1 170 ? -22.422 3.365 15.414 1 89.75 170 LEU B N 1
ATOM 4266 C CA . LEU B 1 170 ? -23.797 3.842 15.234 1 89.75 170 LEU B CA 1
ATOM 4267 C C . LEU B 1 170 ? -24.578 2.912 14.312 1 89.75 170 LEU B C 1
ATOM 4269 O O . LEU B 1 170 ? -25.656 3.268 13.836 1 89.75 170 LEU B O 1
ATOM 4273 N N . ASN B 1 171 ? -24.016 1.71 13.961 1 90.62 171 ASN B N 1
ATOM 4274 C CA . ASN B 1 171 ? -24.688 0.646 13.211 1 90.62 171 ASN B CA 1
ATOM 4275 C C . ASN B 1 171 ? -25.141 1.128 11.836 1 90.62 171 ASN B C 1
ATOM 4277 O O . ASN B 1 171 ? -26.281 0.91 11.445 1 90.62 171 ASN B O 1
ATOM 4281 N N . LEU B 1 172 ? -24.312 1.87 11.188 1 92.62 172 LEU B N 1
ATOM 4282 C CA . LEU B 1 172 ? -24.578 2.326 9.828 1 92.62 172 LEU B CA 1
ATOM 4283 C C . LEU B 1 172 ? -23.562 1.716 8.852 1 92.62 172 LEU B C 1
ATOM 4285 O O . LEU B 1 172 ? -22.453 1.369 9.234 1 92.62 172 LEU B O 1
ATOM 4289 N N . ASP B 1 173 ? -24.031 1.501 7.652 1 95.06 173 ASP B N 1
ATOM 4290 C CA . ASP B 1 173 ? -23.156 1.063 6.578 1 95.06 173 ASP B CA 1
ATOM 4291 C C . ASP B 1 173 ? -23.266 1.988 5.367 1 95.06 173 ASP B C 1
ATOM 4293 O O . ASP B 1 173 ? -24.25 2.721 5.227 1 95.06 173 ASP B O 1
ATOM 4297 N N . VAL B 1 174 ? -22.203 1.942 4.582 1 96 174 VAL B N 1
ATOM 4298 C CA . VAL B 1 174 ? -22.141 2.814 3.412 1 96 174 VAL B CA 1
ATOM 4299 C C . VAL B 1 174 ? -22.719 2.098 2.199 1 96 174 VAL B C 1
ATOM 4301 O O . VAL B 1 174 ? -22.25 1.025 1.814 1 96 174 VAL B O 1
ATOM 4304 N N . SER B 1 175 ? -23.734 2.615 1.656 1 94.31 175 SER B N 1
ATOM 4305 C CA . SER B 1 175 ? -24.297 2.064 0.428 1 94.31 175 SER B CA 1
ATOM 4306 C C . SER B 1 175 ? -23.469 2.461 -0.788 1 94.31 175 SER B C 1
ATOM 4308 O O . SER B 1 175 ? -23.125 1.615 -1.619 1 94.31 175 SER B O 1
ATOM 4310 N N . PHE B 1 176 ? -23.234 3.732 -0.851 1 94.5 176 PHE B N 1
ATOM 4311 C CA . PHE B 1 176 ? -22.359 4.215 -1.916 1 94.5 176 PHE B CA 1
ATOM 4312 C C . PHE B 1 176 ? -21.812 5.594 -1.582 1 94.5 176 PHE B C 1
ATOM 4314 O O . PHE B 1 176 ? -22.344 6.285 -0.706 1 94.5 176 PHE B O 1
ATOM 4321 N N . VAL B 1 177 ? -20.703 5.945 -2.195 1 96.81 177 VAL B N 1
ATOM 4322 C CA . VAL B 1 177 ? -20.047 7.234 -2.018 1 96.81 177 VAL B CA 1
ATOM 4323 C C . VAL B 1 177 ? -19.953 7.961 -3.357 1 96.81 177 VAL B C 1
ATOM 4325 O O . VAL B 1 177 ? -19.531 7.383 -4.363 1 96.81 177 VAL B O 1
ATOM 4328 N N . HIS B 1 178 ? -20.453 9.133 -3.342 1 96.31 178 HIS B N 1
ATOM 4329 C CA . HIS B 1 178 ? -20.391 9.961 -4.539 1 96.31 178 HIS B CA 1
ATOM 4330 C C . HIS B 1 178 ? -19.359 11.078 -4.383 1 96.31 178 HIS B C 1
ATOM 4332 O O . HIS B 1 178 ? -19.531 11.969 -3.547 1 96.31 178 HIS B O 1
ATOM 4338 N N . ARG B 1 179 ? -18.344 11.039 -5.203 1 95.12 179 ARG B N 1
ATOM 4339 C CA . ARG B 1 179 ? -17.25 12 -5.117 1 95.12 179 ARG B CA 1
ATOM 4340 C C . ARG B 1 179 ? -17.344 13.023 -6.25 1 95.12 179 ARG B C 1
ATOM 4342 O O . ARG B 1 179 ? -17.516 12.648 -7.414 1 95.12 179 ARG B O 1
ATOM 4349 N N . LYS B 1 180 ? -17.297 14.227 -5.91 1 93.56 180 LYS B N 1
ATOM 4350 C CA . LYS B 1 180 ? -17.203 15.344 -6.848 1 93.56 180 LYS B CA 1
ATOM 4351 C C . LYS B 1 180 ? -15.969 16.188 -6.578 1 93.56 180 LYS B C 1
ATOM 4353 O O . LYS B 1 180 ? -15.227 15.922 -5.633 1 93.56 180 LYS B O 1
ATOM 4358 N N . SER B 1 181 ? -15.711 17.156 -7.41 1 91.94 181 SER B N 1
ATOM 4359 C CA . SER B 1 181 ? -14.523 18 -7.273 1 91.94 181 SER B CA 1
ATOM 4360 C C . SER B 1 181 ? -14.57 18.812 -5.988 1 91.94 181 SER B C 1
ATOM 4362 O O . SER B 1 181 ? -13.539 19.016 -5.336 1 91.94 181 SER B O 1
ATOM 4364 N N . ASN B 1 182 ? -15.82 19.219 -5.602 1 94.31 182 ASN B N 1
ATOM 4365 C CA . ASN B 1 182 ? -15.883 20.109 -4.457 1 94.31 182 ASN B CA 1
ATOM 4366 C C . ASN B 1 182 ? -16.672 19.5 -3.305 1 94.31 182 ASN B C 1
ATOM 4368 O O . ASN B 1 182 ? -17 20.188 -2.332 1 94.31 182 ASN B O 1
ATOM 4372 N N . SER B 1 183 ? -17.031 18.219 -3.506 1 96.81 183 SER B N 1
ATOM 4373 C CA . SER B 1 183 ? -17.828 17.609 -2.438 1 96.81 183 SER B CA 1
ATOM 4374 C C . SER B 1 183 ? -17.75 16.094 -2.473 1 96.81 183 SER B C 1
ATOM 4376 O O . SER B 1 183 ? -17.359 15.508 -3.488 1 96.81 183 SER B O 1
ATOM 4378 N N . ILE B 1 184 ? -18.031 15.469 -1.353 1 97.75 184 ILE B N 1
ATOM 4379 C CA . ILE B 1 184 ? -18.188 14.023 -1.213 1 97.75 184 ILE B CA 1
ATOM 4380 C C . ILE B 1 184 ? -19.469 13.711 -0.445 1 97.75 184 ILE B C 1
ATOM 4382 O O . ILE B 1 184 ? -19.719 14.297 0.608 1 97.75 184 ILE B O 1
ATOM 4386 N N . ARG B 1 185 ? -20.266 12.875 -1.023 1 97.44 185 ARG B N 1
ATOM 4387 C CA . ARG B 1 185 ? -21.5 12.438 -0.388 1 97.44 185 ARG B CA 1
ATOM 4388 C C . ARG B 1 185 ? -21.422 10.977 0.032 1 97.44 185 ARG B C 1
ATOM 4390 O O . ARG B 1 185 ? -21.031 10.117 -0.762 1 97.44 185 ARG B O 1
ATOM 4397 N N . ILE B 1 186 ? -21.719 10.734 1.206 1 97.19 186 ILE B N 1
ATOM 4398 C CA . ILE B 1 186 ? -21.75 9.375 1.74 1 97.19 186 ILE B CA 1
ATOM 4399 C C . ILE B 1 186 ? -23.203 8.945 1.983 1 97.19 186 ILE B C 1
ATOM 4401 O O . ILE B 1 186 ? -23.906 9.562 2.777 1 97.19 186 ILE B O 1
ATOM 4405 N N . PHE B 1 187 ? -23.625 7.949 1.346 1 96.44 187 PHE B N 1
ATOM 4406 C CA . PHE B 1 187 ? -24.969 7.41 1.538 1 96.44 187 PHE B CA 1
ATOM 4407 C C . PHE B 1 187 ? -24.953 6.262 2.539 1 96.44 187 PHE B C 1
ATOM 4409 O O . PHE B 1 187 ? -24.25 5.266 2.338 1 96.44 187 PHE B O 1
ATOM 4416 N N . LEU B 1 188 ? -25.703 6.41 3.555 1 94.38 188 LEU B N 1
ATOM 4417 C CA . LEU B 1 188 ? -25.641 5.473 4.672 1 94.38 188 LEU B CA 1
ATOM 4418 C C . LEU B 1 188 ? -27 4.812 4.898 1 94.38 188 LEU B C 1
ATOM 4420 O O . LEU B 1 188 ? -28.047 5.453 4.719 1 94.38 188 LEU B O 1
ATOM 4424 N N . LYS B 1 189 ? -26.906 3.594 5.289 1 93.38 189 LYS B N 1
ATOM 4425 C CA . LYS B 1 189 ? -28.078 2.824 5.664 1 93.38 189 LYS B CA 1
ATOM 4426 C C . LYS B 1 189 ? -27.844 2.041 6.953 1 93.38 189 LYS B C 1
ATOM 4428 O O . LYS B 1 189 ? -26.703 1.702 7.277 1 93.38 189 LYS B O 1
ATOM 4433 N N . GLU B 1 190 ? -28.922 1.802 7.641 1 91.5 190 GLU B N 1
ATOM 4434 C CA . GLU B 1 190 ? -28.812 1.019 8.867 1 91.5 190 GLU B CA 1
ATOM 4435 C C . GLU B 1 190 ? -28.344 -0.403 8.578 1 91.5 190 GLU B C 1
ATOM 4437 O O . GLU B 1 190 ? -28.766 -1.012 7.594 1 91.5 190 GLU B O 1
ATOM 4442 N N . HIS B 1 191 ? -27.375 -0.767 9.297 1 88.38 191 HIS B N 1
ATOM 4443 C CA . HIS B 1 191 ? -26.812 -2.105 9.148 1 88.38 191 HIS B CA 1
ATOM 4444 C C . HIS B 1 191 ? -26.438 -2.697 10.5 1 88.38 191 HIS B C 1
ATOM 4446 O O . HIS B 1 191 ? -25.578 -2.154 11.203 1 88.38 191 HIS B O 1
ATOM 4452 N N . ARG B 1 192 ? -27.109 -3.77 10.867 1 80.88 192 ARG B N 1
ATOM 4453 C CA . ARG B 1 192 ? -26.797 -4.453 12.117 1 80.88 192 ARG B CA 1
ATOM 4454 C C . ARG B 1 192 ? -25.984 -5.723 11.852 1 80.88 192 ARG B C 1
ATOM 4456 O O . ARG B 1 192 ? -26.453 -6.625 11.156 1 80.88 192 ARG B O 1
ATOM 4463 N N . SER B 1 193 ? -24.766 -5.57 11.93 1 74.31 193 SER B N 1
ATOM 4464 C CA . SER B 1 193 ? -23.953 -6.77 11.742 1 74.31 193 SER B CA 1
ATOM 4465 C C . SER B 1 193 ? -22.906 -6.906 12.844 1 74.31 193 SER B C 1
ATOM 4467 O O . SER B 1 193 ? -22.531 -5.918 13.484 1 74.31 193 SER B O 1
ATOM 4469 N N . ASP B 1 194 ? -22.547 -8.109 13.188 1 69.69 194 ASP B N 1
ATOM 4470 C CA . ASP B 1 194 ? -21.516 -8.453 14.156 1 69.69 194 ASP B CA 1
ATOM 4471 C C . ASP B 1 194 ? -20.125 -8.32 13.555 1 69.69 194 ASP B C 1
ATOM 4473 O O . ASP B 1 194 ? -19.109 -8.484 14.258 1 69.69 194 ASP B O 1
ATOM 4477 N N . MET B 1 195 ? -20.203 -7.945 12.352 1 67.75 195 MET B N 1
ATOM 4478 C CA . MET B 1 195 ? -18.906 -7.871 11.711 1 67.75 195 MET B CA 1
ATOM 4479 C C . MET B 1 195 ? -18.125 -6.66 12.203 1 67.75 195 MET B C 1
ATOM 4481 O O . MET B 1 195 ? -18.719 -5.656 12.609 1 67.75 195 MET B O 1
ATOM 4485 N N . GLU B 1 196 ? -16.781 -6.766 12.227 1 74.94 196 GLU B N 1
ATOM 4486 C CA . GLU B 1 196 ? -15.914 -5.676 12.656 1 74.94 196 GLU B CA 1
ATOM 4487 C C . GLU B 1 196 ? -16.062 -4.457 11.75 1 74.94 196 GLU B C 1
ATOM 4489 O O . GLU B 1 196 ? -16.219 -3.334 12.234 1 74.94 196 GLU B O 1
ATOM 4494 N N . VAL B 1 197 ? -16.047 -4.691 10.336 1 85.5 197 VAL B N 1
ATOM 4495 C CA . VAL B 1 197 ? -16.266 -3.609 9.383 1 85.5 197 VAL B CA 1
ATOM 4496 C C . VAL B 1 197 ? -17.375 -3.99 8.422 1 85.5 197 VAL B C 1
ATOM 4498 O O . VAL B 1 197 ? -17.312 -5.02 7.746 1 85.5 197 VAL B O 1
ATOM 4501 N N . PRO B 1 198 ? -18.406 -3.205 8.391 1 91.12 198 PRO B N 1
ATOM 4502 C CA . PRO B 1 198 ? -19.516 -3.479 7.48 1 91.12 198 PRO B CA 1
ATOM 4503 C C . PRO B 1 198 ? -19.062 -3.596 6.023 1 91.12 198 PRO B C 1
ATOM 4505 O O . PRO B 1 198 ? -18.094 -2.945 5.617 1 91.12 198 PRO B O 1
ATOM 4508 N N . PRO B 1 199 ? -19.75 -4.41 5.207 1 91.38 199 PRO B N 1
ATOM 4509 C CA . PRO B 1 199 ? -19.328 -4.688 3.83 1 91.38 199 PRO B CA 1
ATOM 4510 C C . PRO B 1 199 ? -19.344 -3.439 2.947 1 91.38 199 PRO B C 1
ATOM 4512 O O . PRO B 1 199 ? -18.516 -3.303 2.051 1 91.38 199 PRO B O 1
ATOM 4515 N N . GLY B 1 200 ? -20.297 -2.574 3.195 1 95 200 GLY B N 1
ATOM 4516 C CA . GLY B 1 200 ? -20.359 -1.353 2.408 1 95 200 GLY B CA 1
ATOM 4517 C C . GLY B 1 200 ? -19.141 -0.465 2.59 1 95 200 GLY B C 1
ATOM 4518 O O . GLY B 1 200 ? -18.656 0.141 1.631 1 95 200 GLY B O 1
ATOM 4519 N N . ILE B 1 201 ? -18.672 -0.437 3.797 1 95.62 201 ILE B N 1
ATOM 4520 C CA . ILE B 1 201 ? -17.484 0.352 4.09 1 95.62 201 ILE B CA 1
ATOM 4521 C C . ILE B 1 201 ? -16.266 -0.272 3.406 1 95.62 201 ILE B C 1
ATOM 4523 O O . ILE B 1 201 ? -15.461 0.434 2.801 1 95.62 201 ILE B O 1
ATOM 4527 N N . ARG B 1 202 ? -16.172 -1.513 3.469 1 93.94 202 ARG B N 1
ATOM 4528 C CA . ARG B 1 202 ? -15.055 -2.211 2.836 1 93.94 202 ARG B CA 1
ATOM 4529 C C . ARG B 1 202 ? -15.086 -2.033 1.321 1 93.94 202 ARG B C 1
ATOM 4531 O O . ARG B 1 202 ? -14.047 -1.82 0.694 1 93.94 202 ARG B O 1
ATOM 4538 N N . LYS B 1 203 ? -16.203 -2.115 0.794 1 94.31 203 LYS B N 1
ATOM 4539 C CA . LYS B 1 203 ? -16.375 -2.002 -0.651 1 94.31 203 LYS B CA 1
ATOM 4540 C C . LYS B 1 203 ? -16 -0.606 -1.142 1 94.31 203 LYS B C 1
ATOM 4542 O O . LYS B 1 203 ? -15.438 -0.455 -2.225 1 94.31 203 LYS B O 1
ATOM 4547 N N . ASN B 1 204 ? -16.25 0.352 -0.367 1 96.12 204 ASN B N 1
ATOM 4548 C CA . ASN B 1 204 ? -16.078 1.725 -0.832 1 96.12 204 ASN B CA 1
ATOM 4549 C C . ASN B 1 204 ? -14.719 2.287 -0.438 1 96.12 204 ASN B C 1
ATOM 4551 O O . ASN B 1 204 ? -14.195 3.191 -1.096 1 96.12 204 ASN B O 1
ATOM 4555 N N . PHE B 1 205 ? -14.133 1.741 0.673 1 96.38 205 PHE B N 1
ATOM 4556 C CA . PHE B 1 205 ? -12.922 2.383 1.181 1 96.38 205 PHE B CA 1
ATOM 4557 C C . PHE B 1 205 ? -11.812 1.358 1.394 1 96.38 205 PHE B C 1
ATOM 4559 O O . PHE B 1 205 ? -10.648 1.723 1.538 1 96.38 205 PHE B O 1
ATOM 4566 N N . GLY B 1 206 ? -12.094 0.123 1.44 1 95.75 206 GLY B N 1
ATOM 4567 C CA . GLY B 1 206 ? -11.125 -0.857 1.9 1 95.75 206 GLY B CA 1
ATOM 4568 C C . GLY B 1 206 ? -10.906 -1.985 0.912 1 95.75 206 GLY B C 1
ATOM 4569 O O . GLY B 1 206 ? -10.758 -3.145 1.308 1 95.75 206 GLY B O 1
ATOM 4570 N N . THR B 1 207 ? -10.875 -1.729 -0.352 1 94.06 207 THR B N 1
ATOM 4571 C CA . THR B 1 207 ? -10.828 -2.762 -1.381 1 94.06 207 THR B CA 1
ATOM 4572 C C . THR B 1 207 ? -9.492 -3.49 -1.355 1 94.06 207 THR B C 1
ATOM 4574 O O . THR B 1 207 ? -9.406 -4.656 -1.747 1 94.06 207 THR B O 1
ATOM 4577 N N . LEU B 1 208 ? -8.414 -2.834 -0.887 1 96.44 208 LEU B N 1
ATOM 4578 C CA . LEU B 1 208 ? -7.074 -3.422 -0.923 1 96.44 208 LEU B CA 1
ATOM 4579 C C . LEU B 1 208 ? -6.562 -3.688 0.487 1 96.44 208 LEU B C 1
ATOM 4581 O O . LEU B 1 208 ? -5.398 -4.055 0.668 1 96.44 208 LEU B O 1
ATOM 4585 N N . ASP B 1 209 ? -7.398 -3.514 1.445 1 95.19 209 ASP B N 1
ATOM 4586 C CA . ASP B 1 209 ? -6.988 -3.553 2.846 1 95.19 209 ASP B CA 1
ATOM 4587 C C . ASP B 1 209 ? -6.395 -4.914 3.205 1 95.19 209 ASP B C 1
ATOM 4589 O O . ASP B 1 209 ? -5.238 -5 3.621 1 95.19 209 ASP B O 1
ATOM 4593 N N . TYR B 1 210 ? -7.082 -5.922 2.945 1 94 210 TYR B N 1
ATOM 4594 C CA . TYR B 1 210 ? -6.621 -7.27 3.27 1 94 210 TYR B CA 1
ATOM 4595 C C . TYR B 1 210 ? -5.414 -7.652 2.422 1 94 210 TYR B C 1
ATOM 4597 O O . TYR B 1 210 ? -4.477 -8.281 2.916 1 94 210 TYR B O 1
ATOM 4605 N N . THR B 1 211 ? -5.461 -7.273 1.193 1 96.44 211 THR B N 1
ATOM 4606 C CA . THR B 1 211 ? -4.398 -7.605 0.256 1 96.44 211 THR B CA 1
ATOM 4607 C C . THR B 1 211 ? -3.066 -7.02 0.716 1 96.44 211 THR B C 1
ATOM 4609 O O . THR B 1 211 ? -2.068 -7.734 0.824 1 96.44 211 THR B O 1
ATOM 4612 N N . PHE B 1 212 ? -3.049 -5.781 1.046 1 96.06 212 PHE B N 1
ATOM 4613 C CA . PHE B 1 212 ? -1.804 -5.121 1.42 1 96.06 212 PHE B CA 1
ATOM 4614 C C . PHE B 1 212 ? -1.337 -5.582 2.795 1 96.06 212 PHE B C 1
ATOM 4616 O O . PHE B 1 212 ? -0.135 -5.684 3.047 1 96.06 212 PHE B O 1
ATOM 4623 N N . LYS B 1 213 ? -2.266 -5.832 3.656 1 94.69 213 LYS B N 1
ATOM 4624 C CA . LYS B 1 213 ? -1.895 -6.379 4.957 1 94.69 213 LYS B CA 1
ATOM 4625 C C . LYS B 1 213 ? -1.203 -7.73 4.809 1 94.69 213 LYS B C 1
ATOM 4627 O O . LYS B 1 213 ? -0.199 -7.996 5.473 1 94.69 213 LYS B O 1
ATOM 4632 N N . GLU B 1 214 ? -1.757 -8.516 3.932 1 96.31 214 GLU B N 1
ATOM 4633 C CA . GLU B 1 214 ? -1.163 -9.82 3.684 1 96.31 214 GLU B CA 1
ATOM 4634 C C . GLU B 1 214 ? 0.226 -9.688 3.064 1 96.31 214 GLU B C 1
ATOM 4636 O O . GLU B 1 214 ? 1.152 -10.406 3.449 1 96.31 214 GLU B O 1
ATOM 4641 N N . ILE B 1 215 ? 0.38 -8.836 2.17 1 96 215 ILE B N 1
ATOM 4642 C CA . ILE B 1 215 ? 1.654 -8.633 1.49 1 96 215 ILE B CA 1
ATOM 4643 C C . ILE B 1 215 ? 2.699 -8.141 2.49 1 96 215 ILE B C 1
ATOM 4645 O O . ILE B 1 215 ? 3.846 -8.594 2.473 1 96 215 ILE B O 1
ATOM 4649 N N . ARG B 1 216 ? 2.314 -7.277 3.344 1 95.19 216 ARG B N 1
ATOM 4650 C CA . ARG B 1 216 ? 3.234 -6.758 4.348 1 95.19 216 ARG B CA 1
ATOM 4651 C C . ARG B 1 216 ? 3.613 -7.84 5.355 1 95.19 216 ARG B C 1
ATOM 4653 O O . ARG B 1 216 ? 4.695 -7.789 5.949 1 95.19 216 ARG B O 1
ATOM 4660 N N . SER B 1 217 ? 2.736 -8.789 5.562 1 95.44 217 SER B N 1
ATOM 4661 C CA . SER B 1 217 ? 3.008 -9.867 6.512 1 95.44 217 SER B CA 1
ATOM 4662 C C . SER B 1 217 ? 4.059 -10.828 5.973 1 95.44 217 SER B C 1
ATOM 4664 O O . SER B 1 217 ? 4.746 -11.5 6.742 1 95.44 217 SER B O 1
ATOM 4666 N N . LYS B 1 218 ? 4.117 -10.977 4.668 1 94.94 218 LYS B N 1
ATOM 4667 C CA . LYS B 1 218 ? 5.105 -11.82 4 1 94.94 218 LYS B CA 1
ATOM 4668 C C . LYS B 1 218 ? 5.738 -11.094 2.814 1 94.94 218 LYS B C 1
ATOM 4670 O O . LYS B 1 218 ? 5.633 -11.555 1.676 1 94.94 218 LYS B O 1
ATOM 4675 N N . PRO B 1 219 ? 6.488 -10.086 3.109 1 94.75 219 PRO B N 1
ATOM 4676 C CA . PRO B 1 219 ? 6.949 -9.211 2.029 1 94.75 219 PRO B CA 1
ATOM 4677 C C . PRO B 1 219 ? 7.902 -9.906 1.066 1 94.75 219 PRO B C 1
ATOM 4679 O O . PRO B 1 219 ? 7.836 -9.688 -0.145 1 94.75 219 PRO B O 1
ATOM 4682 N N . GLU B 1 220 ? 8.82 -10.742 1.549 1 93.06 220 GLU B N 1
ATOM 4683 C CA . GLU B 1 220 ? 9.789 -11.406 0.682 1 93.06 220 GLU B CA 1
ATOM 4684 C C . GLU B 1 220 ? 9.094 -12.305 -0.339 1 93.06 220 GLU B C 1
ATOM 4686 O O . GLU B 1 220 ? 9.438 -12.289 -1.523 1 93.06 220 GLU B O 1
ATOM 4691 N N . PHE B 1 221 ? 8.125 -13.055 0.129 1 93.69 221 PHE B N 1
ATOM 4692 C CA . PHE B 1 221 ? 7.391 -13.969 -0.74 1 93.69 221 PHE B CA 1
ATOM 4693 C C . PHE B 1 221 ? 6.648 -13.203 -1.826 1 93.69 221 PHE B C 1
ATOM 4695 O O . PHE B 1 221 ? 6.789 -13.5 -3.014 1 93.69 221 PHE B O 1
ATOM 4702 N N . TRP B 1 222 ? 5.902 -12.25 -1.44 1 95.88 222 TRP B N 1
ATOM 4703 C CA . TRP B 1 222 ? 5.031 -11.562 -2.383 1 95.88 222 TRP B CA 1
ATOM 4704 C C . TRP B 1 222 ? 5.84 -10.695 -3.342 1 95.88 222 TRP B C 1
ATOM 4706 O O . TRP B 1 222 ? 5.504 -10.586 -4.523 1 95.88 222 TRP B O 1
ATOM 4716 N N . THR B 1 223 ? 6.887 -10.023 -2.818 1 95.25 223 THR B N 1
ATOM 4717 C CA . THR B 1 223 ? 7.742 -9.25 -3.707 1 95.25 223 THR B CA 1
ATOM 4718 C C . THR B 1 223 ? 8.359 -10.141 -4.781 1 95.25 223 THR B C 1
ATOM 4720 O O . THR B 1 223 ? 8.422 -9.758 -5.953 1 95.25 223 THR B O 1
ATOM 4723 N N . SER B 1 224 ? 8.812 -11.32 -4.406 1 92.88 224 SER B N 1
ATOM 4724 C CA . SER B 1 224 ? 9.391 -12.266 -5.352 1 92.88 224 SER B CA 1
ATOM 4725 C C . SER B 1 224 ? 8.359 -12.758 -6.359 1 92.88 224 SER B C 1
ATOM 4727 O O . SER B 1 224 ? 8.648 -12.867 -7.551 1 92.88 224 SER B O 1
ATOM 4729 N N . LEU B 1 225 ? 7.191 -13.055 -5.84 1 94.5 225 LEU B N 1
ATOM 4730 C CA . LEU B 1 225 ? 6.133 -13.555 -6.711 1 94.5 225 LEU B CA 1
ATOM 4731 C C . LEU B 1 225 ? 5.719 -12.492 -7.723 1 94.5 225 LEU B C 1
ATOM 4733 O O . LEU B 1 225 ? 5.57 -12.781 -8.914 1 94.5 225 LEU B O 1
ATOM 4737 N N . VAL B 1 226 ? 5.523 -11.281 -7.289 1 95.69 226 VAL B N 1
ATOM 4738 C CA . VAL B 1 226 ? 5.121 -10.18 -8.156 1 95.69 226 VAL B CA 1
ATOM 4739 C C . VAL B 1 226 ? 6.191 -9.945 -9.219 1 95.69 226 VAL B C 1
ATOM 4741 O O . VAL B 1 226 ? 5.875 -9.727 -10.391 1 95.69 226 VAL B O 1
ATOM 4744 N N . GLU B 1 227 ? 7.398 -9.961 -8.766 1 92.44 227 GLU B N 1
ATOM 4745 C CA . GLU B 1 227 ? 8.5 -9.789 -9.711 1 92.44 227 GLU B CA 1
ATOM 4746 C C . GLU B 1 227 ? 8.477 -10.859 -10.797 1 92.44 227 GLU B C 1
ATOM 4748 O O . GLU B 1 227 ? 8.703 -10.562 -11.969 1 92.44 227 GLU B O 1
ATOM 4753 N N . ARG B 1 228 ? 8.18 -12.031 -10.438 1 90.94 228 ARG B N 1
ATOM 4754 C CA . ARG B 1 228 ? 8.148 -13.125 -11.406 1 90.94 228 ARG B CA 1
ATOM 4755 C C . ARG B 1 228 ? 6.992 -12.961 -12.383 1 90.94 228 ARG B C 1
ATOM 4757 O O . ARG B 1 228 ? 7.148 -13.195 -13.586 1 90.94 228 ARG B O 1
ATOM 4764 N N . TYR B 1 229 ? 5.867 -12.633 -11.859 1 93.5 229 TYR B N 1
ATOM 4765 C CA . TYR B 1 229 ? 4.727 -12.383 -12.734 1 93.5 229 TYR B CA 1
ATOM 4766 C C . TYR B 1 229 ? 5.035 -11.281 -13.742 1 93.5 229 TYR B C 1
ATOM 4768 O O . TYR B 1 229 ? 4.719 -11.406 -14.922 1 93.5 229 TYR B O 1
ATOM 4776 N N . ARG B 1 230 ? 5.656 -10.312 -13.25 1 92.75 230 ARG B N 1
ATOM 4777 C CA . ARG B 1 230 ? 5.992 -9.188 -14.117 1 92.75 230 ARG B CA 1
ATOM 4778 C C . ARG B 1 230 ? 7.012 -9.602 -15.172 1 92.75 230 ARG B C 1
ATOM 4780 O O . ARG B 1 230 ? 6.836 -9.312 -16.359 1 92.75 230 ARG B O 1
ATOM 4787 N N . GLN B 1 231 ? 8.07 -10.25 -14.742 1 87.81 231 GLN B N 1
ATOM 4788 C CA . GLN B 1 231 ? 9.148 -10.648 -15.633 1 87.81 231 GLN B CA 1
ATOM 4789 C C . GLN B 1 231 ? 8.656 -11.609 -16.703 1 87.81 231 GLN B C 1
ATOM 4791 O O . GLN B 1 231 ? 9.141 -11.578 -17.844 1 87.81 231 GLN B O 1
ATOM 4796 N N . GLN B 1 232 ? 7.672 -12.391 -16.375 1 89.38 232 GLN B N 1
ATOM 4797 C CA . GLN B 1 232 ? 7.18 -13.398 -17.312 1 89.38 232 GLN B CA 1
ATOM 4798 C C . GLN B 1 232 ? 5.848 -12.977 -17.938 1 89.38 232 GLN B C 1
ATOM 4800 O O . GLN B 1 232 ? 5.086 -13.812 -18.406 1 89.38 232 GLN B O 1
ATOM 4805 N N . ARG B 1 233 ? 5.496 -11.711 -17.797 1 91.19 233 ARG B N 1
ATOM 4806 C CA . ARG B 1 233 ? 4.328 -11.102 -18.422 1 91.19 233 ARG B CA 1
ATOM 4807 C C . ARG B 1 233 ? 3.053 -11.859 -18.062 1 91.19 233 ARG B C 1
ATOM 4809 O O . ARG B 1 233 ? 2.205 -12.102 -18.922 1 91.19 233 ARG B O 1
ATOM 4816 N N . TYR B 1 234 ? 3.02 -12.414 -16.875 1 91.5 234 TYR B N 1
ATOM 4817 C CA . TYR B 1 234 ? 1.841 -13.047 -16.297 1 91.5 234 TYR B CA 1
ATOM 4818 C C . TYR B 1 234 ? 1.532 -14.367 -17 1 91.5 234 TYR B C 1
ATOM 4820 O O . TYR B 1 234 ? 0.399 -14.852 -16.953 1 91.5 234 TYR B O 1
ATOM 4828 N N . GLN B 1 235 ? 2.533 -14.898 -17.734 1 90.69 235 GLN B N 1
ATOM 4829 C CA . GLN B 1 235 ? 2.408 -16.219 -18.344 1 90.69 235 GLN B CA 1
ATOM 4830 C C . GLN B 1 235 ? 2.783 -17.312 -17.344 1 90.69 235 GLN B C 1
ATOM 4832 O O . GLN B 1 235 ? 3.732 -18.062 -17.578 1 90.69 235 GLN B O 1
ATOM 4837 N N . ARG B 1 236 ? 1.996 -17.344 -16.297 1 93.75 236 ARG B N 1
ATOM 4838 C CA . ARG B 1 236 ? 2.229 -18.297 -15.211 1 93.75 236 ARG B CA 1
ATOM 4839 C C . ARG B 1 236 ? 0.942 -19.016 -14.836 1 93.75 236 ARG B C 1
ATOM 4841 O O . ARG B 1 236 ? -0.155 -18.531 -15.117 1 93.75 236 ARG B O 1
ATOM 4848 N N . VAL B 1 237 ? 1.109 -20.172 -14.289 1 94.5 237 VAL B N 1
ATOM 4849 C CA . VAL B 1 237 ? -0.014 -20.969 -13.812 1 94.5 237 VAL B CA 1
ATOM 4850 C C . VAL B 1 237 ? 0.096 -21.156 -12.297 1 94.5 237 VAL B C 1
ATOM 4852 O O . VAL B 1 237 ? 1.185 -21.406 -11.773 1 94.5 237 VAL B O 1
ATOM 4855 N N . ASN B 1 238 ? -0.963 -20.906 -11.594 1 95.25 238 ASN B N 1
ATOM 4856 C CA . ASN B 1 238 ? -1.046 -21.031 -10.148 1 95.25 238 ASN B CA 1
ATOM 4857 C C . ASN B 1 238 ? -2.129 -22.031 -9.734 1 95.25 238 ASN B C 1
ATOM 4859 O O . ASN B 1 238 ? -3.312 -21.797 -9.992 1 95.25 238 ASN B O 1
ATOM 4863 N N . LEU B 1 239 ? -1.693 -23.109 -9.133 1 94 239 LEU B N 1
ATOM 4864 C CA . LEU B 1 239 ? -2.619 -24.188 -8.797 1 94 239 LEU B CA 1
ATOM 4865 C C . LEU B 1 239 ? -2.447 -24.609 -7.344 1 94 239 LEU B C 1
ATOM 4867 O O . LEU B 1 239 ? -1.379 -24.422 -6.758 1 9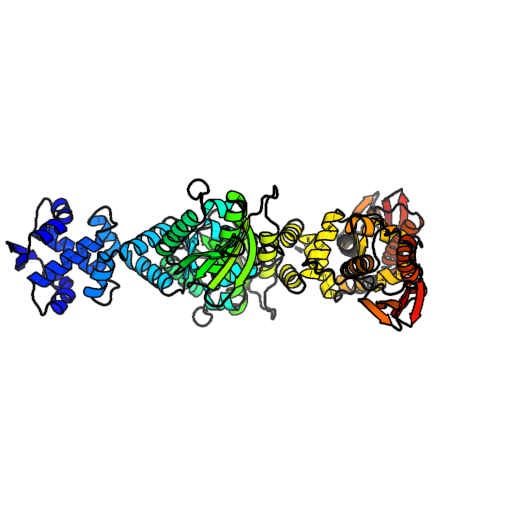4 239 LEU B O 1
ATOM 4871 N N . ASN B 1 240 ? -3.527 -25.156 -6.852 1 92.19 240 ASN B N 1
ATOM 4872 C CA . ASN B 1 240 ? -3.389 -25.844 -5.57 1 92.19 240 ASN B CA 1
ATOM 4873 C C . ASN B 1 240 ? -2.439 -27.031 -5.676 1 92.19 240 ASN B C 1
ATOM 4875 O O . ASN B 1 240 ? -2.398 -27.703 -6.703 1 92.19 240 ASN B O 1
ATOM 4879 N N . LYS B 1 241 ? -1.797 -27.281 -4.629 1 92.19 241 LYS B N 1
ATOM 4880 C CA . LYS B 1 241 ? -0.79 -28.344 -4.637 1 92.19 241 LYS B CA 1
ATOM 4881 C C . LYS B 1 241 ? -1.413 -29.688 -4.973 1 92.19 241 LYS B C 1
ATOM 4883 O O . LYS B 1 241 ? -0.808 -30.5 -5.68 1 92.19 241 LYS B O 1
ATOM 4888 N N . ASP B 1 242 ? -2.576 -29.938 -4.43 1 91.25 242 ASP B N 1
ATOM 4889 C CA . ASP B 1 242 ? -3.246 -31.203 -4.691 1 91.25 242 ASP B CA 1
ATOM 4890 C C . ASP B 1 242 ? -3.629 -31.328 -6.164 1 91.25 242 ASP B C 1
ATOM 4892 O O . ASP B 1 242 ? -3.541 -32.406 -6.746 1 91.25 242 ASP B O 1
ATOM 4896 N N . VAL B 1 243 ? -4.086 -30.25 -6.723 1 91.56 243 VAL B N 1
ATOM 4897 C CA . VAL B 1 243 ? -4.457 -30.234 -8.133 1 91.56 243 VAL B CA 1
ATOM 4898 C C . VAL B 1 243 ? -3.215 -30.438 -8.992 1 91.56 243 VAL B C 1
ATOM 4900 O O . VAL B 1 243 ? -3.238 -31.219 -9.945 1 91.56 243 VAL B O 1
ATOM 4903 N N . PHE B 1 244 ? -2.195 -29.781 -8.688 1 93.62 244 PHE B N 1
ATOM 4904 C CA . PHE B 1 244 ? -0.947 -29.906 -9.43 1 93.62 244 PHE B CA 1
ATOM 4905 C C . PHE B 1 244 ? -0.411 -31.328 -9.328 1 93.62 244 PHE B C 1
ATOM 4907 O O . PHE B 1 244 ? 0.058 -31.891 -10.32 1 93.62 244 PHE B O 1
ATOM 4914 N N . GLU B 1 245 ? -0.45 -31.875 -8.141 1 94 245 GLU B N 1
ATOM 4915 C CA . GLU B 1 245 ? 0.033 -33.219 -7.93 1 94 245 GLU B CA 1
ATOM 4916 C C . GLU B 1 245 ? -0.728 -34.219 -8.797 1 94 245 GLU B C 1
ATOM 4918 O O . GLU B 1 245 ? -0.138 -35.188 -9.336 1 94 245 GLU B O 1
ATOM 4923 N N . ALA B 1 246 ? -1.994 -34.031 -8.891 1 93.25 246 ALA B N 1
ATOM 4924 C CA . ALA B 1 246 ? -2.805 -34.906 -9.75 1 93.25 246 ALA B CA 1
ATOM 4925 C C . ALA B 1 246 ? -2.344 -34.812 -11.203 1 93.25 246 ALA B C 1
ATOM 4927 O O . ALA B 1 246 ? -2.164 -35.844 -11.859 1 93.25 246 ALA B O 1
ATOM 4928 N N 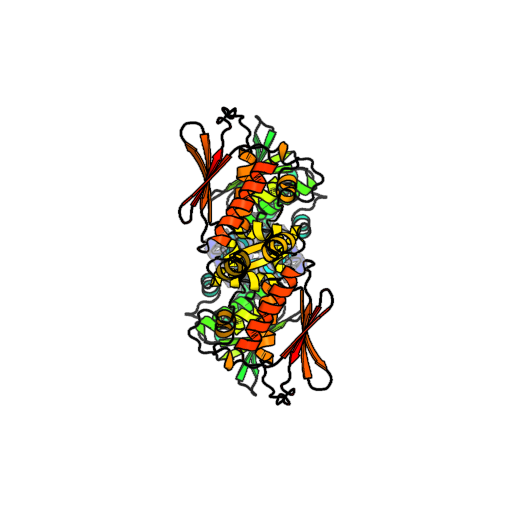. PHE B 1 247 ? -2.105 -33.625 -11.688 1 91.69 247 PHE B N 1
ATOM 4929 C CA . PHE B 1 247 ? -1.611 -33.438 -13.047 1 91.69 247 PHE B CA 1
ATOM 4930 C C . PHE B 1 247 ? -0.245 -34.094 -13.219 1 91.69 247 PHE B C 1
ATOM 4932 O O . PHE B 1 247 ? 0.013 -34.75 -14.234 1 91.69 247 PHE B O 1
ATOM 4939 N N . LEU B 1 248 ? 0.552 -33.875 -12.227 1 90.62 248 LEU B N 1
ATOM 4940 C CA . LEU B 1 248 ? 1.914 -34.406 -12.273 1 90.62 248 LEU B CA 1
ATOM 4941 C C . LEU B 1 248 ? 1.912 -35.938 -12.352 1 90.62 248 LEU B C 1
ATOM 4943 O O . LEU B 1 248 ? 2.799 -36.531 -12.969 1 90.62 248 LEU B O 1
ATOM 4947 N N . SER B 1 249 ? 0.946 -36.5 -11.727 1 92 249 SER B N 1
ATOM 4948 C CA . SER B 1 249 ? 0.844 -37.938 -11.695 1 92 249 SER B CA 1
ATOM 4949 C C . SER B 1 249 ? 0.169 -38.469 -12.953 1 92 249 SER B C 1
ATOM 4951 O O . SER B 1 249 ? 0.04 -39.688 -13.133 1 92 249 SER B O 1
ATOM 4953 N N . GLY B 1 250 ? -0.291 -37.625 -13.758 1 89.56 250 GLY B N 1
ATOM 4954 C CA . GLY B 1 250 ? -0.926 -38 -15 1 89.56 250 GLY B CA 1
ATOM 4955 C C . GLY B 1 250 ? -2.432 -38.156 -14.883 1 89.56 250 GLY B C 1
ATOM 4956 O O . GLY B 1 250 ? -3.092 -38.625 -15.812 1 89.56 250 GLY B O 1
ATOM 4957 N N . GLU B 1 251 ? -2.889 -37.719 -13.812 1 91.44 251 GLU B N 1
ATOM 4958 C CA . GLU B 1 251 ? -4.328 -37.812 -13.586 1 91.44 251 GLU B CA 1
ATOM 4959 C C . GLU B 1 251 ? -5.012 -36.469 -13.844 1 91.44 251 GLU B C 1
ATOM 4961 O O . GLU B 1 251 ? -4.348 -35.469 -14.109 1 91.44 251 GLU B O 1
ATOM 4966 N N . ILE B 1 252 ? -6.332 -36.562 -13.938 1 92 252 ILE B N 1
ATOM 4967 C CA . ILE B 1 252 ? -7.148 -35.375 -14.031 1 92 252 ILE B CA 1
ATOM 4968 C C . ILE B 1 252 ? -7.691 -35 -12.656 1 92 252 ILE B C 1
ATOM 4970 O O . ILE B 1 252 ? -8.414 -35.781 -12.039 1 92 252 ILE B O 1
ATOM 4974 N N . PRO B 1 253 ? -7.32 -33.844 -12.188 1 92.25 253 PRO B N 1
ATOM 4975 C CA . PRO B 1 253 ? -7.75 -33.469 -10.836 1 92.25 253 PRO B CA 1
ATOM 4976 C C . PRO B 1 253 ? -9.266 -33.312 -10.727 1 92.25 253 PRO B C 1
ATOM 4978 O O . PRO B 1 253 ? -9.93 -33 -11.719 1 92.25 253 PRO B O 1
ATOM 4981 N N . ASP B 1 254 ? -9.711 -33.531 -9.523 1 88.88 254 ASP B N 1
ATOM 4982 C CA . ASP B 1 254 ? -11.109 -33.281 -9.188 1 88.88 254 ASP B CA 1
ATOM 4983 C C . ASP B 1 254 ? -11.258 -31.891 -8.531 1 88.88 254 ASP B C 1
ATOM 4985 O O . ASP B 1 254 ? -10.789 -31.688 -7.41 1 88.88 254 ASP B O 1
ATOM 4989 N N . VAL B 1 255 ? -11.945 -31 -9.234 1 87.56 255 VAL B N 1
ATOM 4990 C CA . VAL B 1 255 ? -12.039 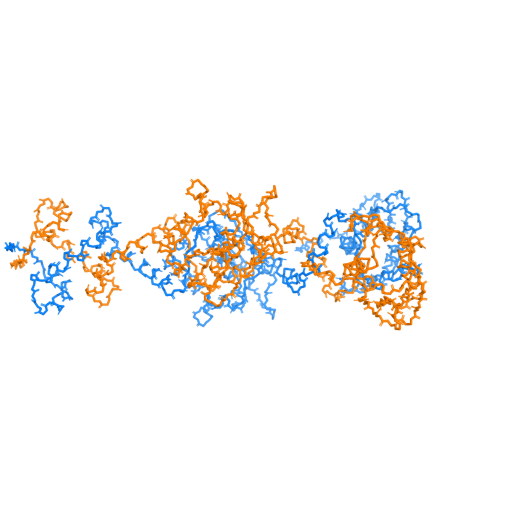-29.625 -8.734 1 87.56 255 VAL B CA 1
ATOM 4991 C C . VAL B 1 255 ? -13.469 -29.344 -8.273 1 87.56 255 VAL B C 1
ATOM 4993 O O . VAL B 1 255 ? -13.852 -28.188 -8.094 1 87.56 255 VAL B O 1
ATOM 4996 N N . THR B 1 256 ? -14.258 -30.344 -8.055 1 89.62 256 THR B N 1
ATOM 4997 C CA . THR B 1 256 ? -15.656 -30.203 -7.68 1 89.62 256 THR B CA 1
ATOM 4998 C C . THR B 1 256 ? -15.789 -29.5 -6.336 1 89.62 256 THR B C 1
ATOM 5000 O O . THR B 1 256 ? -16.688 -28.672 -6.148 1 89.62 256 THR B O 1
ATOM 5003 N N . SER B 1 257 ? -14.898 -29.875 -5.461 1 85.44 257 SER B N 1
ATOM 5004 C CA . SER B 1 257 ? -14.953 -29.312 -4.121 1 85.44 257 SER B CA 1
ATOM 5005 C C . SER B 1 257 ? -14.781 -27.797 -4.16 1 85.44 257 SER B C 1
ATOM 5007 O O . SER B 1 257 ? -15.391 -27.062 -3.369 1 85.44 257 SER B O 1
ATOM 5009 N N . PHE B 1 258 ? -13.969 -27.359 -4.996 1 83 258 PHE B N 1
ATOM 5010 C CA . PHE B 1 258 ? -13.766 -25.922 -5.148 1 83 258 PHE B CA 1
ATOM 5011 C C . PHE B 1 258 ? -15.047 -25.234 -5.594 1 83 258 PHE B C 1
ATOM 5013 O O . PHE B 1 258 ? -15.406 -24.188 -5.07 1 83 258 PHE B O 1
ATOM 5020 N N . PHE B 1 259 ? -15.688 -25.75 -6.523 1 90.06 259 PHE B N 1
ATOM 5021 C CA . PHE B 1 259 ? -16.922 -25.188 -7.066 1 90.06 259 PHE B CA 1
ATOM 5022 C C . PHE B 1 259 ? -18.031 -25.219 -6.023 1 90.06 259 PHE B C 1
ATOM 5024 O O . PHE B 1 259 ? -18.781 -24.234 -5.883 1 90.06 259 PHE B O 1
ATOM 5031 N N . GLU B 1 260 ? -18.094 -26.297 -5.34 1 92.44 260 GLU B N 1
ATOM 5032 C CA . GLU B 1 260 ? -19.109 -26.422 -4.289 1 92.44 260 GLU B CA 1
ATOM 5033 C C . GLU B 1 260 ? -18.875 -25.391 -3.18 1 92.44 260 GLU B C 1
ATOM 5035 O O . GLU B 1 260 ? -19.828 -24.797 -2.676 1 92.44 260 GLU B O 1
ATOM 5040 N N . ALA B 1 261 ? -17.656 -25.281 -2.83 1 86.69 261 ALA B N 1
ATOM 5041 C CA . ALA B 1 261 ? -17.297 -24.312 -1.793 1 86.69 261 ALA B CA 1
ATOM 5042 C C . ALA B 1 261 ? -17.594 -22.891 -2.25 1 86.69 261 ALA B C 1
ATOM 5044 O O . ALA B 1 261 ? -18.016 -22.047 -1.449 1 86.69 261 ALA B O 1
ATOM 5045 N N . SER B 1 262 ? -17.344 -22.594 -3.459 1 87.81 262 SER B N 1
ATOM 5046 C CA . SER B 1 262 ? -17.562 -21.266 -4.008 1 87.81 262 SER B CA 1
ATOM 5047 C C . SER B 1 262 ? -19.047 -20.953 -4.113 1 87.81 262 SER B C 1
ATOM 5049 O O . SER B 1 262 ? -19.469 -19.812 -3.861 1 87.81 262 SER B O 1
ATOM 5051 N N . ALA B 1 263 ? -19.766 -21.906 -4.496 1 91.06 263 ALA B N 1
ATOM 5052 C CA . ALA B 1 263 ? -21.203 -21.688 -4.703 1 91.06 263 ALA B CA 1
ATOM 5053 C C . ALA B 1 263 ? -21.984 -21.906 -3.412 1 91.06 263 ALA B C 1
ATOM 5055 O O . ALA B 1 263 ? -23.125 -21.438 -3.277 1 91.06 263 ALA B O 1
ATOM 5056 N N . GLY B 1 264 ? -21.469 -22.656 -2.498 1 92.44 264 GLY B N 1
ATOM 5057 C CA . GLY B 1 264 ? -22.141 -22.969 -1.249 1 92.44 264 GLY B CA 1
ATOM 5058 C C . GLY B 1 264 ? -23.203 -24.031 -1.396 1 92.44 264 GLY B C 1
ATOM 5059 O O . GLY B 1 264 ? -24.172 -24.078 -0.624 1 92.44 264 GLY B O 1
ATOM 5060 N N . LYS B 1 265 ? -23.203 -24.766 -2.426 1 93.81 265 LYS B N 1
ATOM 5061 C CA . LYS B 1 265 ? -24.141 -25.828 -2.697 1 93.81 265 LYS B CA 1
ATOM 5062 C C . LYS B 1 265 ? -23.484 -26.969 -3.465 1 93.81 265 LYS B C 1
ATOM 5064 O O . LYS B 1 265 ? -22.391 -26.797 -4.023 1 93.81 265 LYS B O 1
ATOM 5069 N N . PRO B 1 266 ? -24.125 -28.141 -3.422 1 94.06 266 PRO B N 1
ATOM 5070 C CA . PRO B 1 266 ? -23.547 -29.266 -4.152 1 94.06 266 PRO B CA 1
ATOM 5071 C C . PRO B 1 266 ? -23.469 -29.016 -5.656 1 94.06 266 PRO B C 1
ATOM 5073 O O . PRO B 1 266 ? -24.312 -28.312 -6.219 1 94.06 266 PRO B O 1
ATOM 5076 N N . ILE B 1 267 ? -22.5 -29.609 -6.281 1 92.94 267 ILE B N 1
ATOM 5077 C CA . ILE B 1 267 ? -22.141 -29.359 -7.672 1 92.94 267 ILE B CA 1
ATOM 5078 C C . ILE B 1 267 ? -23.344 -29.594 -8.57 1 92.94 267 ILE B C 1
ATOM 5080 O O . ILE B 1 267 ? -23.531 -28.906 -9.578 1 92.94 267 ILE B O 1
ATOM 5084 N N . GLN B 1 268 ? -24.25 -30.5 -8.234 1 92.5 268 GLN B N 1
ATOM 5085 C CA . GLN B 1 268 ? -25.391 -30.859 -9.062 1 92.5 268 GLN B CA 1
ATOM 5086 C C . GLN B 1 268 ? -26.469 -29.781 -9.023 1 92.5 268 GLN B C 1
ATOM 5088 O O . GLN B 1 268 ? -27.344 -29.734 -9.891 1 92.5 268 GLN B O 1
ATOM 5093 N N . GLU B 1 269 ? -26.344 -28.953 -8 1 93.69 269 GLU B N 1
ATOM 5094 C CA . GLU B 1 269 ? -27.359 -27.922 -7.824 1 93.69 269 GLU B CA 1
ATOM 5095 C C . GLU B 1 269 ? -26.875 -26.578 -8.375 1 93.69 269 GLU B C 1
ATOM 5097 O O . GLU B 1 269 ? -27.625 -25.594 -8.383 1 93.69 269 GLU B O 1
ATOM 5102 N N . ILE B 1 270 ? -25.719 -26.562 -8.891 1 92.44 270 ILE B N 1
ATOM 5103 C CA . ILE B 1 270 ? -25.172 -25.312 -9.414 1 92.44 270 ILE B CA 1
ATOM 5104 C C . ILE B 1 270 ? -25.625 -25.141 -10.867 1 92.44 270 ILE B C 1
ATOM 5106 O O . ILE B 1 270 ? -25.266 -25.938 -11.734 1 92.44 270 ILE B O 1
ATOM 5110 N N . PRO B 1 271 ? -26.359 -24.094 -11.086 1 90.75 271 PRO B N 1
ATOM 5111 C CA . PRO B 1 271 ? -26.797 -23.859 -12.469 1 90.75 271 PRO B CA 1
ATOM 5112 C C . PRO B 1 271 ? -25.625 -23.547 -13.406 1 90.75 271 PRO B C 1
ATOM 5114 O O . PRO B 1 271 ? -24.562 -23.125 -12.945 1 90.75 271 PRO B O 1
ATOM 5117 N N . LEU B 1 272 ? -25.844 -23.688 -14.672 1 89.12 272 LEU B N 1
ATOM 5118 C CA . LEU B 1 272 ? -24.812 -23.547 -15.688 1 89.12 272 LEU B CA 1
ATOM 5119 C C . LEU B 1 272 ? -24.219 -22.141 -15.672 1 89.12 272 LEU B C 1
ATOM 5121 O O . LEU B 1 272 ? -23 -21.984 -15.82 1 89.12 272 LEU B O 1
ATOM 5125 N N . TYR B 1 273 ? -25.062 -21.188 -15.508 1 87.62 273 TYR B N 1
ATOM 5126 C CA . TYR B 1 273 ? -24.547 -19.812 -15.523 1 87.62 273 TYR B CA 1
ATOM 5127 C C . TYR B 1 273 ? -23.641 -19.562 -14.328 1 87.62 273 TYR B C 1
ATOM 5129 O O . TYR B 1 273 ? -22.656 -18.828 -14.445 1 87.62 273 TYR B O 1
ATOM 5137 N N . GLU B 1 274 ? -23.953 -20.094 -13.242 1 91.88 274 GLU B N 1
ATOM 5138 C CA . GLU B 1 274 ? -23.125 -19.953 -12.047 1 91.88 274 GLU B CA 1
ATOM 5139 C C . GLU B 1 274 ? -21.812 -20.719 -12.188 1 91.88 274 GLU B C 1
ATOM 5141 O O . GLU B 1 274 ? -20.766 -20.266 -11.734 1 91.88 274 GLU B O 1
ATOM 5146 N N . LEU B 1 275 ? -21.953 -21.922 -12.789 1 90.81 275 LEU B N 1
ATOM 5147 C CA . LEU B 1 275 ? -20.75 -22.688 -13.062 1 90.81 275 LEU B CA 1
ATOM 5148 C C . LEU B 1 275 ? -19.797 -21.922 -13.953 1 90.81 275 LEU B C 1
ATOM 5150 O O . LEU B 1 275 ? -18.578 -21.953 -13.758 1 90.81 275 LEU B O 1
ATOM 5154 N N . PHE B 1 276 ? -20.375 -21.281 -14.891 1 91.12 276 PHE B N 1
ATOM 5155 C CA . PHE B 1 276 ? -19.578 -20.469 -15.797 1 91.12 276 PHE B CA 1
ATOM 5156 C C . PHE B 1 276 ? -18.875 -19.344 -15.047 1 91.12 276 PHE B C 1
ATOM 5158 O O . PHE B 1 276 ? -17.688 -19.109 -15.25 1 91.12 276 PHE B O 1
ATOM 5165 N N . ALA B 1 277 ? -19.594 -18.719 -14.195 1 91.75 277 ALA B N 1
ATOM 5166 C CA . ALA B 1 277 ? -19.031 -17.609 -13.422 1 91.75 277 ALA B CA 1
ATOM 5167 C C . ALA B 1 277 ? -17.875 -18.078 -12.547 1 91.75 277 ALA B C 1
ATOM 5169 O O . ALA B 1 277 ? -16.844 -17.391 -12.445 1 91.75 277 ALA B O 1
ATOM 5170 N N . ILE B 1 278 ? -18.016 -19.141 -11.922 1 91.44 278 ILE B N 1
ATOM 5171 C CA . ILE B 1 278 ? -16.984 -19.688 -11.047 1 91.44 278 ILE B CA 1
ATOM 5172 C C . ILE B 1 278 ? -15.781 -20.125 -11.883 1 91.44 278 ILE B C 1
ATOM 5174 O O . ILE B 1 278 ? -14.633 -19.938 -11.469 1 91.44 278 ILE B O 1
ATOM 5178 N N . SER B 1 279 ? -16.062 -20.734 -13.055 1 90.75 279 SER B N 1
ATOM 5179 C CA . SER B 1 279 ? -14.992 -21.141 -13.961 1 90.75 279 SER B CA 1
ATOM 5180 C C . SER B 1 279 ? -14.164 -19.953 -14.406 1 90.75 279 SER B C 1
ATOM 5182 O O . SER B 1 279 ? -12.938 -20.031 -14.492 1 90.75 279 SER B O 1
ATOM 5184 N N . LYS B 1 280 ? -14.898 -18.969 -14.727 1 90.56 280 LYS B N 1
ATOM 5185 C CA . LYS B 1 280 ? -14.211 -17.75 -15.133 1 90.56 280 LYS B CA 1
ATOM 5186 C C . LYS B 1 280 ? -13.266 -17.266 -14.039 1 90.56 280 LYS B C 1
ATOM 5188 O O . LYS B 1 280 ? -12.133 -16.875 -14.328 1 90.56 280 LYS B O 1
ATOM 5193 N N . LYS B 1 281 ? -13.719 -17.297 -12.828 1 86.62 281 LYS B N 1
ATOM 5194 C CA . LYS B 1 281 ? -12.906 -16.891 -11.695 1 86.62 281 LYS B CA 1
ATOM 5195 C C . LYS B 1 281 ? -11.703 -17.797 -11.508 1 86.62 281 LYS B C 1
ATOM 5197 O O . LYS B 1 281 ? -10.602 -17.344 -11.227 1 86.62 281 LYS B O 1
ATOM 5202 N N . LEU B 1 282 ? -11.984 -19.047 -11.617 1 84.12 282 LEU B N 1
ATOM 5203 C CA . LEU B 1 282 ? -10.922 -20.031 -11.477 1 84.12 282 LEU B CA 1
ATOM 5204 C C . LEU B 1 282 ? -9.836 -19.812 -12.523 1 84.12 282 LEU B C 1
ATOM 5206 O O . LEU B 1 282 ? -8.641 -19.812 -12.195 1 84.12 282 LEU B O 1
ATOM 5210 N N . ILE B 1 283 ? -10.258 -19.625 -13.727 1 89.44 283 ILE B N 1
ATOM 5211 C CA . ILE B 1 283 ? -9.32 -19.453 -14.836 1 89.44 283 ILE B CA 1
ATOM 5212 C C . ILE B 1 283 ? -8.547 -18.156 -14.664 1 89.44 283 ILE B C 1
ATOM 5214 O O . ILE B 1 283 ? -7.352 -18.078 -14.953 1 89.44 283 ILE B O 1
ATOM 5218 N N . PHE B 1 284 ? -9.242 -17.25 -14.18 1 87.06 284 PHE B N 1
ATOM 5219 C CA . PHE B 1 284 ? -8.641 -15.938 -13.953 1 87.06 284 PHE B CA 1
ATOM 5220 C C . PHE B 1 284 ? -7.488 -16.031 -12.953 1 87.06 284 PHE B C 1
ATOM 5222 O O . PHE B 1 284 ? -6.418 -15.469 -13.18 1 87.06 284 PHE B O 1
ATOM 5229 N N . VAL B 1 285 ? -7.613 -16.812 -11.953 1 83.81 285 VAL B N 1
ATOM 5230 C CA . VAL B 1 285 ? -6.629 -16.859 -10.875 1 83.81 285 VAL B CA 1
ATOM 5231 C C . VAL B 1 285 ? -5.543 -17.875 -11.219 1 83.81 285 VAL B C 1
ATOM 5233 O O . VAL B 1 285 ? -4.363 -17.656 -10.922 1 83.81 285 VAL B O 1
ATOM 5236 N N . THR B 1 286 ? -5.914 -18.953 -11.797 1 90.38 286 THR B N 1
ATOM 5237 C CA . THR B 1 286 ? -4.965 -20.016 -12.086 1 90.38 286 THR B CA 1
ATOM 5238 C C . THR B 1 286 ? -4.223 -19.75 -13.391 1 90.38 286 THR B C 1
ATOM 5240 O O . THR B 1 286 ? -3.121 -20.266 -13.602 1 90.38 286 THR B O 1
ATOM 5243 N N . GLN B 1 287 ? -4.859 -19.094 -14.258 1 90.75 287 GLN B N 1
ATOM 5244 C CA . GLN B 1 287 ? -4.348 -18.766 -15.586 1 90.75 287 GLN B CA 1
ATOM 5245 C C . GLN B 1 287 ? -4.121 -20.031 -16.406 1 90.75 287 GLN B C 1
ATOM 5247 O O . GLN B 1 287 ? -3.199 -20.078 -17.234 1 90.75 287 GLN B O 1
ATOM 5252 N N . LEU B 1 288 ? -4.961 -21.016 -16.109 1 90.88 288 LEU B N 1
ATOM 5253 C CA . LEU B 1 288 ? -4.922 -22.234 -16.906 1 90.88 288 LEU B CA 1
ATOM 5254 C C . LEU B 1 288 ? -5.324 -21.953 -18.344 1 90.88 288 LEU B C 1
ATOM 5256 O O . LEU B 1 288 ? -4.965 -22.719 -19.25 1 90.88 288 LEU B O 1
ATOM 5260 N N . ALA B 1 289 ? -6.172 -20.984 -18.469 1 90.75 289 ALA B N 1
ATOM 5261 C CA . ALA B 1 289 ? -6.609 -20.484 -19.766 1 90.75 289 ALA B CA 1
ATOM 5262 C C . ALA B 1 289 ? -6.527 -18.969 -19.828 1 90.75 289 ALA B C 1
ATOM 5264 O O . ALA B 1 289 ? -6.254 -18.312 -18.828 1 90.75 289 ALA B O 1
ATOM 5265 N N . THR B 1 290 ? -6.613 -18.5 -21.047 1 87.88 290 THR B N 1
ATOM 5266 C CA . THR B 1 290 ? -6.465 -17.062 -21.219 1 87.88 290 THR B CA 1
ATOM 5267 C C . THR B 1 290 ? -7.816 -16.359 -21.125 1 87.88 290 THR B C 1
ATOM 5269 O O . THR B 1 290 ? -7.898 -15.219 -20.672 1 87.88 290 THR B O 1
ATOM 5272 N N . ASP B 1 291 ? -8.797 -17.047 -21.578 1 88.62 291 ASP B N 1
ATOM 5273 C CA . ASP B 1 291 ? -10.117 -16.422 -21.578 1 88.62 291 ASP B CA 1
ATOM 5274 C C . ASP B 1 291 ? -11.219 -17.484 -21.625 1 88.62 291 ASP B C 1
ATOM 5276 O O . ASP B 1 291 ? -10.984 -18.609 -22.047 1 88.62 291 ASP B O 1
ATOM 5280 N N . VAL B 1 292 ? -12.328 -17.141 -21.062 1 91.12 292 VAL B N 1
ATOM 5281 C CA . VAL B 1 292 ? -13.523 -17.969 -21.109 1 91.12 292 VAL B CA 1
ATOM 5282 C C . VAL B 1 292 ? -14.742 -17.125 -21.453 1 91.12 292 VAL B C 1
ATOM 5284 O O . VAL B 1 292 ? -14.938 -16.047 -20.875 1 91.12 292 VAL B O 1
ATOM 5287 N N . GLU B 1 293 ? -15.477 -17.547 -22.422 1 92.69 293 GLU B N 1
ATOM 5288 C CA . GLU B 1 293 ? -16.656 -16.797 -22.844 1 92.69 293 GLU B CA 1
ATOM 5289 C C . GLU B 1 293 ? -17.859 -17.719 -23.031 1 92.69 293 GLU B C 1
ATOM 5291 O O . GLU B 1 293 ? -17.703 -18.906 -23.344 1 92.69 293 GLU B O 1
ATOM 5296 N N . ARG B 1 294 ? -18.953 -17.156 -22.719 1 91.5 294 ARG B N 1
ATOM 5297 C CA . ARG B 1 294 ? -20.219 -17.844 -22.938 1 91.5 294 ARG B CA 1
ATOM 5298 C C . ARG B 1 294 ? -20.969 -17.25 -24.109 1 91.5 294 ARG B C 1
ATOM 5300 O O . ARG B 1 294 ? -21.141 -16.031 -24.188 1 91.5 294 ARG B O 1
ATOM 5307 N N . THR B 1 295 ? -21.344 -18.047 -25.047 1 89.94 295 THR B N 1
ATOM 5308 C CA . THR B 1 295 ? -22.109 -17.594 -26.203 1 89.94 295 THR B CA 1
ATOM 5309 C C . THR B 1 295 ? -23.328 -18.484 -26.422 1 89.94 295 THR B C 1
ATOM 5311 O O . THR B 1 295 ? -23.422 -19.578 -25.859 1 89.94 295 THR B O 1
ATOM 5314 N N . VAL B 1 296 ? -24.25 -17.859 -27.062 1 87.56 296 VAL B N 1
ATOM 5315 C CA . VAL B 1 296 ? -25.438 -18.609 -27.453 1 87.56 296 VAL B CA 1
ATOM 5316 C C . VAL B 1 296 ? -25.484 -18.734 -28.984 1 87.56 296 VAL B C 1
ATOM 5318 O O . VAL B 1 296 ? -25.469 -17.719 -29.688 1 87.56 296 VAL B O 1
ATOM 5321 N N . GLU B 1 297 ? -25.375 -19.938 -29.406 1 83.75 297 GLU B N 1
ATOM 5322 C CA . GLU B 1 297 ? -25.438 -20.203 -30.828 1 83.75 297 GLU B CA 1
ATOM 5323 C C . GLU B 1 297 ? -26.531 -21.203 -31.172 1 83.75 297 GLU B C 1
ATOM 5325 O O . GLU B 1 297 ? -26.531 -22.328 -30.656 1 83.75 297 GLU B O 1
ATOM 5330 N N . ARG B 1 298 ? -27.516 -20.75 -32.062 1 83.75 298 ARG B N 1
ATOM 5331 C CA . ARG B 1 298 ? -28.625 -21.594 -32.5 1 83.75 298 ARG B CA 1
ATOM 5332 C C . ARG B 1 298 ? -29.422 -22.125 -31.297 1 83.75 298 ARG B C 1
ATOM 5334 O O . ARG B 1 298 ? -29.734 -23.312 -31.25 1 83.75 298 ARG B O 1
ATOM 5341 N N . GLY B 1 299 ? -29.516 -21.406 -30.234 1 80.94 299 GLY B N 1
ATOM 5342 C CA . GLY B 1 299 ? -30.328 -21.734 -29.062 1 80.94 299 GLY B CA 1
ATOM 5343 C C . GLY B 1 299 ? -29.594 -22.562 -28.031 1 80.94 299 GLY B C 1
ATOM 5344 O O . GLY B 1 299 ? -30.141 -22.906 -27 1 80.94 299 GLY B O 1
ATOM 5345 N N . LYS B 1 300 ? -28.391 -22.891 -28.391 1 87.12 300 LYS B N 1
ATOM 5346 C CA . LYS B 1 300 ? -27.609 -23.703 -27.469 1 87.12 300 LYS B CA 1
ATOM 5347 C C . LYS B 1 300 ? -26.516 -22.875 -26.797 1 87.12 300 LYS B C 1
ATOM 5349 O O . LYS B 1 300 ? -25.953 -21.953 -27.406 1 87.12 300 LYS B O 1
ATOM 5354 N N . ILE B 1 301 ? -26.234 -23.172 -25.547 1 90.56 301 ILE B N 1
ATOM 5355 C CA . ILE B 1 301 ? -25.203 -22.469 -24.797 1 90.56 301 ILE B CA 1
ATOM 5356 C C . ILE B 1 301 ? -23.844 -23.078 -25.125 1 90.56 301 ILE B C 1
ATOM 5358 O O . ILE B 1 301 ? -23.688 -24.297 -25.125 1 90.56 301 ILE B O 1
ATOM 5362 N N . ASN B 1 302 ? -22.922 -22.219 -25.484 1 92.06 302 ASN B N 1
ATOM 5363 C CA . ASN B 1 302 ? -21.547 -22.625 -25.734 1 92.06 302 ASN B CA 1
ATOM 5364 C C . ASN B 1 302 ? -20.578 -21.922 -24.781 1 92.06 302 ASN B C 1
ATOM 5366 O O . ASN B 1 302 ? -20.688 -20.719 -24.547 1 92.06 302 ASN B O 1
ATOM 5370 N N . ILE B 1 303 ? -19.781 -22.719 -24.172 1 91.94 303 ILE B N 1
ATOM 5371 C CA . ILE B 1 303 ? -18.672 -22.172 -23.406 1 91.94 303 ILE B CA 1
ATOM 5372 C C . ILE B 1 303 ? -17.375 -22.328 -24.188 1 91.94 303 ILE B C 1
ATOM 5374 O O . ILE B 1 303 ? -17 -23.453 -24.562 1 91.94 303 ILE B O 1
ATOM 5378 N N . LYS B 1 304 ? -16.766 -21.234 -24.469 1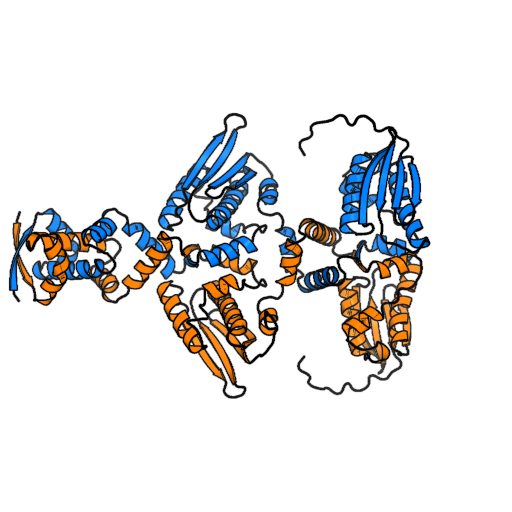 93.75 304 LYS B N 1
ATOM 5379 C CA . LYS B 1 304 ? -15.523 -21.234 -25.219 1 93.75 304 LYS B CA 1
ATOM 5380 C C . LYS B 1 304 ? -14.344 -20.891 -24.312 1 93.75 304 LYS B C 1
ATOM 5382 O O . LYS B 1 304 ? -14.359 -19.875 -23.625 1 93.75 304 LYS B O 1
ATOM 5387 N N . ILE B 1 305 ? -13.336 -21.719 -24.312 1 93.62 305 ILE B N 1
ATOM 5388 C CA . ILE B 1 305 ? -12.148 -21.547 -23.484 1 93.62 305 ILE B CA 1
ATOM 5389 C C . ILE B 1 305 ? -10.914 -21.391 -24.375 1 93.62 305 ILE B C 1
ATOM 5391 O O . ILE B 1 305 ? -10.578 -22.297 -25.141 1 93.62 305 ILE B O 1
ATOM 5395 N N . ARG B 1 306 ? -10.258 -20.266 -24.297 1 94.19 306 ARG B N 1
ATOM 5396 C CA . ARG B 1 306 ? -9.023 -20.016 -25.031 1 94.19 306 ARG B CA 1
ATOM 5397 C C . ARG B 1 306 ? -7.797 -20.297 -24.156 1 94.19 306 ARG B C 1
ATOM 5399 O O . ARG B 1 306 ? -7.742 -19.844 -23 1 94.19 306 ARG B O 1
ATOM 5406 N N . HIS B 1 307 ? -6.898 -21.047 -24.656 1 92.06 307 HIS B N 1
ATOM 5407 C CA . HIS B 1 307 ? -5.695 -21.391 -23.891 1 92.06 307 HIS B CA 1
ATOM 5408 C C . HIS B 1 307 ? -4.438 -21.141 -24.719 1 92.06 307 HIS B C 1
ATOM 5410 O O . HIS B 1 307 ? -4.527 -20.781 -25.906 1 92.06 307 HIS B O 1
ATOM 5416 N N . GLN B 1 308 ? -3.234 -21.312 -24.094 1 89.19 308 GLN B N 1
ATOM 5417 C CA . GLN B 1 308 ? -1.973 -21.031 -24.781 1 89.19 308 GLN B CA 1
ATOM 5418 C C . GLN B 1 308 ? -1.076 -22.266 -24.812 1 89.19 308 GLN B C 1
ATOM 5420 O O . GLN B 1 308 ? 0.144 -22.141 -24.938 1 89.19 308 GLN B O 1
ATOM 5425 N N . PHE B 1 309 ? -1.632 -23.375 -24.688 1 91.5 309 PHE B N 1
ATOM 5426 C CA . PHE B 1 309 ? -0.846 -24.609 -24.719 1 91.5 309 PHE B CA 1
ATOM 5427 C C . PHE B 1 309 ? -0.694 -25.125 -26.141 1 91.5 309 PHE B C 1
ATOM 5429 O O . PHE B 1 309 ? -1.567 -24.906 -26.984 1 91.5 309 PHE B O 1
ATOM 5436 N N . SER B 1 310 ? 0.429 -25.719 -26.406 1 91.12 310 SER B N 1
ATOM 5437 C CA . SER B 1 310 ? 0.706 -26.219 -27.75 1 91.12 310 SER B CA 1
ATOM 5438 C C . SER B 1 310 ? 0.759 -27.75 -27.766 1 91.12 310 SER B C 1
ATOM 5440 O O . SER B 1 310 ? 0.476 -28.375 -28.797 1 91.12 310 SER B O 1
ATOM 5442 N N . ASP B 1 311 ? 1.095 -28.359 -26.656 1 92.31 311 ASP B N 1
ATOM 5443 C CA . ASP B 1 311 ? 1.226 -29.797 -26.578 1 92.31 311 ASP B CA 1
ATOM 5444 C C . ASP B 1 311 ? -0.143 -30.484 -26.594 1 92.31 311 ASP B C 1
ATOM 5446 O O . ASP B 1 311 ? -1.03 -30.109 -25.828 1 92.31 311 ASP B O 1
ATOM 5450 N N . GLU B 1 312 ? -0.302 -31.484 -27.375 1 91.19 312 GLU B N 1
ATOM 5451 C CA . GLU B 1 312 ? -1.592 -32.125 -27.562 1 91.19 312 GLU B CA 1
ATOM 5452 C C . GLU B 1 312 ? -2.047 -32.844 -26.297 1 91.19 312 GLU B C 1
ATOM 5454 O O . GLU B 1 312 ? -3.238 -32.875 -25.984 1 91.19 312 GLU B O 1
ATOM 5459 N N . ILE B 1 313 ? -1.119 -33.438 -25.672 1 92.56 313 ILE B N 1
ATOM 5460 C CA . ILE B 1 313 ? -1.452 -34.156 -24.438 1 92.56 313 ILE B CA 1
ATOM 5461 C C . ILE B 1 313 ? -1.928 -33.188 -23.375 1 92.56 313 ILE B C 1
ATOM 5463 O O . ILE B 1 313 ? -2.895 -33.438 -22.656 1 92.56 313 ILE B O 1
ATOM 5467 N N . ALA B 1 314 ? -1.233 -32.125 -23.312 1 92.12 314 ALA B N 1
ATOM 5468 C CA . ALA B 1 314 ? -1.615 -31.078 -22.359 1 92.12 314 ALA B CA 1
ATOM 5469 C C . ALA B 1 314 ? -3.021 -30.562 -22.656 1 92.12 314 ALA B C 1
ATOM 5471 O O . ALA B 1 314 ? -3.82 -30.375 -21.734 1 92.12 314 ALA B O 1
ATOM 5472 N N . ILE B 1 315 ? -3.346 -30.359 -23.875 1 92.25 315 ILE B N 1
ATOM 5473 C CA . ILE B 1 315 ? -4.648 -29.844 -24.297 1 92.25 315 ILE B CA 1
ATOM 5474 C C . ILE B 1 315 ? -5.734 -30.859 -23.953 1 92.25 315 ILE B C 1
ATOM 5476 O O . ILE B 1 315 ? -6.805 -30.484 -23.469 1 92.25 315 ILE B O 1
ATOM 5480 N N . GLU B 1 316 ? -5.453 -32.062 -24.188 1 92.19 316 GLU B N 1
ATOM 5481 C CA . GLU B 1 316 ? -6.406 -33.125 -23.891 1 92.19 316 GLU B CA 1
ATOM 5482 C C . GLU B 1 316 ? -6.719 -33.156 -22.391 1 92.19 316 GLU B C 1
ATOM 5484 O O . GLU B 1 316 ? -7.863 -33.406 -22 1 92.19 316 GLU B O 1
ATOM 5489 N N . LYS B 1 317 ? -5.699 -33.062 -21.625 1 91.81 317 LYS B N 1
ATOM 5490 C CA . LYS B 1 317 ? -5.898 -33.062 -20.172 1 91.81 317 LYS B CA 1
ATOM 5491 C C . LYS B 1 317 ? -6.73 -31.859 -19.734 1 91.81 317 LYS B C 1
ATOM 5493 O O . LYS B 1 317 ? -7.535 -31.969 -18.797 1 91.81 317 LYS B O 1
ATOM 5498 N N . LEU B 1 318 ? -6.5 -30.766 -20.391 1 90.75 318 LEU B N 1
ATOM 5499 C CA . LEU B 1 318 ? -7.281 -29.562 -20.078 1 90.75 318 LEU B CA 1
ATOM 5500 C C . LEU B 1 318 ? -8.75 -29.781 -20.422 1 90.75 318 LEU B C 1
ATOM 5502 O O . LEU B 1 318 ? -9.633 -29.406 -19.656 1 90.75 318 LEU B O 1
ATOM 5506 N N . ILE B 1 319 ? -8.992 -30.312 -21.547 1 91.19 319 ILE B N 1
ATOM 5507 C CA . ILE B 1 319 ? -10.352 -30.609 -21.969 1 91.19 319 ILE B CA 1
ATOM 5508 C C . ILE B 1 319 ? -11 -31.578 -20.969 1 91.19 319 ILE B C 1
ATOM 5510 O O . ILE B 1 319 ? -12.156 -31.391 -20.578 1 91.19 319 ILE B O 1
ATOM 5514 N N . ALA B 1 320 ? -10.211 -32.562 -20.609 1 93.06 320 ALA B N 1
ATOM 5515 C CA . ALA B 1 320 ? -10.703 -33.562 -19.656 1 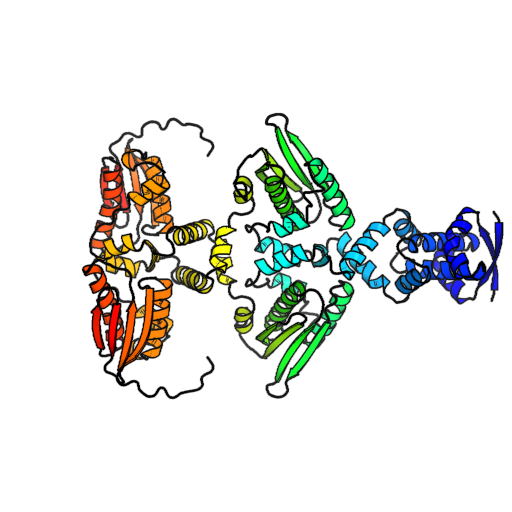93.06 320 ALA B CA 1
ATOM 5516 C C . ALA B 1 320 ? -11.062 -32.906 -18.312 1 93.06 320 ALA B C 1
ATOM 5518 O O . ALA B 1 320 ? -12.031 -33.312 -17.672 1 93.06 320 ALA B O 1
ATOM 5519 N N . LEU B 1 321 ? -10.297 -32 -17.891 1 91.69 321 LEU B N 1
ATOM 5520 C CA . LEU B 1 321 ? -10.539 -31.297 -16.641 1 91.69 321 LEU B CA 1
ATOM 5521 C C . LEU B 1 321 ? -11.891 -30.594 -16.672 1 91.69 321 LEU B C 1
ATOM 5523 O O . LEU B 1 321 ? -12.719 -30.781 -15.773 1 91.69 321 LEU B O 1
ATOM 5527 N N . PHE B 1 322 ? -12.117 -29.797 -17.703 1 89.88 322 PHE B N 1
ATOM 5528 C CA . PHE B 1 322 ? -13.352 -29.031 -17.812 1 89.88 322 PHE B CA 1
ATOM 5529 C C . PHE B 1 322 ? -14.547 -29.953 -18.047 1 89.88 322 PHE B C 1
ATOM 5531 O O . PHE B 1 322 ? -15.641 -29.719 -17.531 1 89.88 322 PHE B O 1
ATOM 5538 N N . SER B 1 323 ? -14.328 -31 -18.797 1 91.38 323 SER B N 1
ATOM 5539 C CA . SER B 1 323 ? -15.398 -31.953 -19.047 1 91.38 323 SER B CA 1
ATOM 5540 C C . SER B 1 323 ? -15.836 -32.625 -17.75 1 91.38 323 SER B C 1
ATOM 5542 O O . SER B 1 323 ? -17.031 -32.812 -17.516 1 91.38 323 SER B O 1
ATOM 5544 N N . LYS B 1 324 ? -14.812 -33.031 -17.016 1 90.38 324 LYS B N 1
ATOM 5545 C CA . LYS B 1 324 ? -15.094 -33.688 -15.734 1 90.38 324 LYS B CA 1
ATOM 5546 C C . LYS B 1 324 ? -15.938 -32.781 -14.836 1 90.38 324 LYS B C 1
ATOM 5548 O O . LYS B 1 324 ? -16.828 -33.281 -14.125 1 90.38 324 LYS B O 1
ATOM 5553 N N . LEU B 1 325 ? -15.719 -31.562 -14.867 1 89.56 325 LEU B N 1
ATOM 5554 C CA . LEU B 1 325 ? -16.438 -30.594 -14.055 1 89.56 325 LEU B CA 1
ATOM 5555 C C . LEU B 1 325 ? -17.906 -30.516 -14.461 1 89.56 325 LEU B C 1
ATOM 5557 O O . LEU B 1 325 ? -18.797 -30.625 -13.617 1 89.56 325 LEU B O 1
ATOM 5561 N N . PHE B 1 326 ? -18.156 -30.375 -15.742 1 90.19 326 PHE B N 1
ATOM 5562 C CA . PHE B 1 326 ? -19.516 -30.203 -16.219 1 90.19 326 PHE B CA 1
ATOM 5563 C C . PHE B 1 326 ? -20.281 -31.516 -16.156 1 90.19 326 PHE B C 1
ATOM 5565 O O . PHE B 1 326 ? -21.5 -31.516 -15.945 1 90.19 326 PHE B O 1
ATOM 5572 N N . MET B 1 327 ? -19.547 -32.594 -16.297 1 90.31 327 MET B N 1
ATOM 5573 C CA . MET B 1 327 ? -20.172 -33.906 -16.141 1 90.31 327 MET B CA 1
ATOM 5574 C C . MET B 1 327 ? -20.625 -34.125 -14.695 1 90.31 327 MET B C 1
ATOM 5576 O O . MET B 1 327 ? -21.719 -34.656 -14.453 1 90.31 327 MET B O 1
ATOM 5580 N N . ALA B 1 328 ? -19.781 -33.719 -13.812 1 91.81 328 ALA B N 1
ATOM 5581 C CA . ALA B 1 328 ? -20.109 -33.844 -12.391 1 91.81 328 ALA B CA 1
ATOM 5582 C C . ALA B 1 328 ? -21.328 -33 -12.039 1 91.81 328 ALA B C 1
ATOM 5584 O O . ALA B 1 328 ? -22.109 -33.344 -11.141 1 91.81 328 ALA B O 1
ATOM 5585 N N . ALA B 1 329 ? -21.484 -31.906 -12.742 1 91.81 329 ALA B N 1
ATOM 5586 C CA . ALA B 1 329 ? -22.625 -31.016 -12.516 1 91.81 329 ALA B CA 1
ATOM 5587 C C . ALA B 1 329 ? -23.891 -31.562 -13.18 1 91.81 329 ALA B C 1
ATOM 5589 O O . ALA B 1 329 ? -24.984 -31.047 -12.961 1 91.81 329 ALA B O 1
ATOM 5590 N N . GLY B 1 330 ? -23.766 -32.562 -13.992 1 88.44 330 GLY B N 1
ATOM 5591 C CA . GLY B 1 330 ? -24.906 -33.25 -14.578 1 88.44 330 GLY B CA 1
ATOM 5592 C C . GLY B 1 330 ? -25.328 -32.688 -15.922 1 88.44 330 GLY B C 1
ATOM 5593 O O . GLY B 1 330 ? -26.438 -32.906 -16.391 1 88.44 330 GLY B O 1
ATOM 5594 N N . HIS B 1 331 ? -24.453 -32 -16.562 1 87.81 331 HIS B N 1
ATOM 5595 C CA . HIS B 1 331 ? -24.797 -31.391 -17.844 1 87.81 331 HIS B CA 1
ATOM 5596 C C . HIS B 1 331 ? -24.266 -32.219 -19.016 1 87.81 331 HIS B C 1
ATOM 5598 O O . HIS B 1 331 ? -23.156 -32.781 -18.938 1 87.81 331 HIS B O 1
ATOM 5604 N N . ALA B 1 332 ? -25.125 -32.312 -19.984 1 87.75 332 ALA B N 1
ATOM 5605 C CA . ALA B 1 332 ? -24.672 -32.969 -21.203 1 87.75 332 ALA B CA 1
ATOM 5606 C C . ALA B 1 332 ? -24.078 -31.953 -22.188 1 87.75 332 ALA B C 1
ATOM 5608 O O . ALA B 1 332 ? -24.609 -30.859 -22.344 1 87.75 332 ALA B O 1
ATOM 5609 N N . PHE B 1 333 ? -22.906 -32.312 -22.688 1 91.56 333 PHE B N 1
ATOM 5610 C CA . PHE B 1 333 ? -22.25 -31.406 -23.609 1 91.56 333 PHE B CA 1
ATOM 5611 C C . PHE B 1 333 ? -21.375 -32.156 -24.594 1 91.56 333 PHE B C 1
ATOM 5613 O O . PHE B 1 333 ? -21.156 -33.375 -24.438 1 91.56 333 PHE B O 1
ATOM 5620 N N . GLU B 1 334 ? -21.062 -31.484 -25.656 1 91.88 334 GLU B N 1
ATOM 5621 C CA . GLU B 1 334 ? -20.094 -31.969 -26.625 1 91.88 334 GLU B CA 1
ATOM 5622 C C . GLU B 1 334 ? -18.875 -31.047 -26.672 1 91.88 334 GLU B C 1
ATOM 5624 O O . GLU B 1 334 ? -19 -29.828 -26.734 1 91.88 334 GLU B O 1
ATOM 5629 N N . ALA B 1 335 ? -17.703 -31.672 -26.578 1 92.56 335 ALA B N 1
ATOM 5630 C CA . ALA B 1 335 ? -16.453 -30.906 -26.547 1 92.56 335 ALA B CA 1
ATOM 5631 C C . ALA B 1 335 ? -15.75 -30.953 -27.906 1 92.56 335 ALA B C 1
ATOM 5633 O O . ALA B 1 335 ? -15.633 -32 -28.516 1 92.56 335 ALA B O 1
ATOM 5634 N N . ARG B 1 336 ? -15.375 -29.781 -28.391 1 91.44 336 ARG B N 1
ATOM 5635 C CA . ARG B 1 336 ? -14.586 -29.625 -29.609 1 91.44 336 ARG B CA 1
ATOM 5636 C C . ARG B 1 336 ? -13.383 -28.719 -29.375 1 91.44 336 ARG B C 1
ATOM 5638 O O . ARG B 1 336 ? -13.43 -27.828 -28.531 1 91.44 336 ARG B O 1
ATOM 5645 N N . THR B 1 337 ? -12.289 -29.078 -30.016 1 91.88 337 THR B N 1
ATOM 5646 C CA . THR B 1 337 ? -11.094 -28.25 -29.875 1 91.88 337 THR B CA 1
ATOM 5647 C C . THR B 1 337 ? -10.539 -27.875 -31.25 1 91.88 337 THR B C 1
ATOM 5649 O O . THR B 1 337 ? -10.57 -28.672 -32.188 1 91.88 337 THR B O 1
ATOM 5652 N N . VAL B 1 338 ? -10.258 -26.578 -31.438 1 90.06 338 VAL B N 1
ATOM 5653 C CA . VAL B 1 338 ? -9.57 -26.078 -32.625 1 90.06 338 VAL B CA 1
ATOM 5654 C C . VAL B 1 338 ? -8.398 -25.188 -32.219 1 90.06 338 VAL B C 1
ATOM 5656 O O . VAL B 1 338 ? -8.594 -24.062 -31.75 1 90.06 338 VAL B O 1
ATOM 5659 N N . SER B 1 339 ? -7.156 -25.766 -32.438 1 89.44 339 SER B N 1
ATOM 5660 C CA . SER B 1 339 ? -5.953 -25.016 -32.094 1 89.44 339 SER B CA 1
ATOM 5661 C C . SER B 1 339 ? -5.953 -24.625 -30.609 1 89.44 339 SER B C 1
ATOM 5663 O O . SER B 1 339 ? -5.887 -25.484 -29.734 1 89.44 339 SER B O 1
ATOM 5665 N N . ASN B 1 340 ? -6.141 -23.375 -30.328 1 92.06 340 ASN B N 1
ATOM 5666 C CA . ASN B 1 340 ? -6.043 -22.891 -28.969 1 92.06 340 ASN B CA 1
ATOM 5667 C C . ASN B 1 340 ? -7.426 -22.625 -28.359 1 92.06 340 ASN B C 1
ATOM 5669 O O . ASN B 1 340 ? -7.539 -21.953 -27.328 1 92.06 340 ASN B O 1
ATOM 5673 N N . LEU B 1 341 ? -8.469 -23.219 -29.031 1 94.25 341 LEU B N 1
ATOM 5674 C CA . LEU B 1 341 ? -9.836 -22.938 -28.594 1 94.25 341 LEU B CA 1
ATOM 5675 C C . LEU B 1 341 ? -10.57 -24.234 -28.266 1 94.25 341 LEU B C 1
ATOM 5677 O O . LEU B 1 341 ? -10.633 -25.141 -29.078 1 94.25 341 LEU B O 1
ATOM 5681 N N . ILE B 1 342 ? -11.039 -24.281 -27.016 1 92.94 342 ILE B N 1
ATOM 5682 C CA . ILE B 1 342 ? -11.914 -25.359 -26.594 1 92.94 342 ILE B CA 1
ATOM 5683 C C . ILE B 1 342 ? -13.359 -24.875 -26.547 1 92.94 342 ILE B C 1
ATOM 5685 O O . ILE B 1 342 ? -13.656 -23.828 -25.953 1 92.94 342 ILE B O 1
ATOM 5689 N N . THR B 1 343 ? -14.258 -25.578 -27.219 1 94.12 343 THR B N 1
ATOM 5690 C CA . THR B 1 343 ? -15.672 -25.219 -27.219 1 94.12 343 THR B CA 1
ATOM 5691 C C . THR B 1 343 ? -16.516 -26.344 -26.625 1 94.12 343 THR B C 1
ATOM 5693 O O . THR B 1 343 ? -16.453 -27.484 -27.094 1 94.12 343 THR B O 1
ATOM 5696 N N . LEU B 1 344 ? -17.234 -26.031 -25.594 1 92.56 344 LEU B N 1
ATOM 5697 C CA . LEU B 1 344 ? -18.203 -26.938 -25 1 92.56 344 LEU B CA 1
ATOM 5698 C C . LEU B 1 344 ? -19.625 -26.531 -25.359 1 92.56 344 LEU B C 1
ATOM 5700 O O . LEU B 1 344 ? -20.094 -25.484 -24.938 1 92.56 344 LEU B O 1
ATOM 5704 N N . GLU B 1 345 ? -20.281 -27.344 -26.125 1 92.44 345 GLU B N 1
ATOM 5705 C CA . GLU B 1 345 ? -21.641 -27.078 -26.547 1 92.44 345 GLU B CA 1
ATOM 5706 C C . GLU B 1 345 ? -22.641 -27.844 -25.688 1 92.44 345 GLU B C 1
ATOM 5708 O O . GLU B 1 345 ? -22.672 -29.078 -25.703 1 92.44 345 GLU B O 1
ATOM 5713 N N . PHE B 1 346 ? -23.453 -27.125 -25 1 91.19 346 PHE B N 1
ATOM 5714 C CA . PHE B 1 346 ? -24.406 -27.75 -24.078 1 91.19 346 PHE B CA 1
ATOM 5715 C C . PHE B 1 346 ? -25.734 -28.016 -24.766 1 91.19 346 PHE B C 1
ATOM 5717 O O . PHE B 1 346 ? -26.172 -27.25 -25.609 1 91.19 346 PHE B O 1
ATOM 5724 N N . LYS B 1 347 ? -26.391 -29.234 -24.422 1 80.75 347 LYS B N 1
ATOM 5725 C CA . LYS B 1 347 ? -27.641 -29.656 -25.031 1 80.75 347 LYS B CA 1
ATOM 5726 C C . LYS B 1 347 ? -28.828 -28.938 -24.406 1 80.75 347 LYS B C 1
ATOM 5728 O O . LYS B 1 347 ? -29.875 -28.781 -25.031 1 80.75 347 LYS B O 1
ATOM 5733 N N . GLU B 1 348 ? -28.766 -28.641 -23.078 1 67.44 348 GLU B N 1
ATOM 5734 C CA . GLU B 1 348 ? -29.906 -28.016 -22.406 1 67.44 348 GLU B CA 1
ATOM 5735 C C . GLU B 1 348 ? -30.203 -26.641 -23.016 1 67.44 348 GLU B C 1
ATOM 5737 O O . GLU B 1 348 ? -29.297 -25.875 -23.328 1 67.44 348 GLU B O 1
ATOM 5742 N N . PRO B 1 349 ? -31.516 -26.516 -23.438 1 57.34 349 PRO B N 1
ATOM 5743 C CA . PRO B 1 349 ? -31.938 -25.25 -24.016 1 57.34 349 PRO B CA 1
ATOM 5744 C C . PRO B 1 349 ? -31.734 -24.062 -23.062 1 57.34 349 PRO B C 1
ATOM 5746 O O . PRO B 1 349 ? -31.688 -24.25 -21.844 1 57.34 349 PRO B O 1
ATOM 5749 N N . CYS B 1 350 ? -31.219 -22.969 -23.609 1 53.06 350 CYS B N 1
ATOM 5750 C CA . CYS B 1 350 ? -31.125 -21.719 -22.859 1 53.06 350 CYS B CA 1
ATOM 5751 C C . CYS B 1 350 ? -32.406 -21.469 -22.078 1 53.06 350 CYS B C 1
ATOM 5753 O O . CYS B 1 350 ? -33.469 -21.266 -22.656 1 53.06 350 CYS B O 1
ATOM 5755 N N . SER B 1 351 ? -32.781 -22.203 -21.234 1 43.56 351 SER B N 1
ATOM 5756 C CA . SER B 1 351 ? -33.969 -21.734 -20.531 1 43.56 351 SER B CA 1
ATOM 5757 C C . SER B 1 351 ? -33.938 -20.234 -20.328 1 43.56 351 SER B C 1
ATOM 5759 O O . SER B 1 351 ? -32.875 -19.656 -20.078 1 43.56 351 SER B O 1
ATOM 5761 N N . ALA B 1 352 ? -35.062 -19.562 -20.906 1 38.94 352 ALA B N 1
ATOM 5762 C CA . ALA B 1 352 ? -35.312 -18.141 -20.672 1 38.94 352 ALA B CA 1
ATOM 5763 C C . ALA B 1 352 ? -34.938 -17.766 -19.234 1 38.94 352 ALA B C 1
ATOM 5765 O O . ALA B 1 352 ? -35.469 -18.312 -18.281 1 38.94 352 ALA B O 1
ATOM 5766 N N . TYR B 1 353 ? -33.688 -17.516 -18.891 1 36.31 353 TYR B N 1
ATOM 5767 C CA . TYR B 1 353 ? -33.469 -16.797 -17.641 1 36.31 353 TYR B CA 1
ATOM 5768 C C . TYR B 1 353 ? -34.625 -15.812 -17.375 1 36.31 353 TYR B C 1
ATOM 5770 O O . TYR B 1 353 ? -34.969 -15.023 -18.25 1 36.31 353 TYR B O 1
ATOM 5778 N N . SER B 1 354 ? -35.531 -16.172 -16.641 1 32 354 SER B N 1
ATOM 5779 C CA . SER B 1 354 ? -36.312 -15.094 -16.062 1 32 354 SER B CA 1
ATOM 5780 C C . SER B 1 354 ? -35.438 -13.922 -15.656 1 32 354 SER B C 1
ATOM 5782 O O . SER B 1 354 ? -34.375 -14.117 -15.047 1 32 354 SER B O 1
ATOM 5784 N N . SER B 1 355 ? -35.406 -12.852 -16.422 1 31.48 355 SER B N 1
ATOM 5785 C CA . SER B 1 355 ? -34.938 -11.516 -16.078 1 31.48 355 SER B CA 1
ATOM 5786 C C . SER B 1 355 ? -35.031 -11.258 -14.578 1 31.48 355 SER B C 1
ATOM 5788 O O . SER B 1 355 ? -35.938 -10.523 -14.141 1 31.48 355 SER B O 1
ATOM 5790 N N . SER B 1 356 ? -35.125 -12.211 -13.812 1 27.69 356 SER B N 1
ATOM 5791 C CA . SER B 1 356 ? -35.219 -11.625 -12.484 1 27.69 356 SER B CA 1
ATOM 5792 C C . SER B 1 356 ? -34.094 -10.617 -12.234 1 27.69 356 SER B C 1
ATOM 5794 O O . SER B 1 356 ? -32.969 -10.852 -12.633 1 27.69 356 SER B O 1
ATOM 5796 N N . ASN B 1 357 ? -34.531 -9.328 -12.008 1 28.3 357 ASN B N 1
ATOM 5797 C CA . ASN B 1 357 ? -33.969 -8.039 -11.578 1 28.3 357 ASN B CA 1
ATOM 5798 C C . ASN B 1 357 ? -32.906 -8.203 -10.5 1 28.3 357 ASN B C 1
ATOM 5800 O O . ASN B 1 357 ? -32.594 -7.258 -9.773 1 28.3 357 ASN B O 1
ATOM 5804 N N . GLY B 1 358 ? -32.562 -9.359 -10.117 1 22.33 358 GLY B N 1
ATOM 5805 C CA . GLY B 1 358 ? -31.797 -9.102 -8.914 1 22.33 358 GLY B CA 1
ATOM 5806 C C . GLY B 1 358 ? -30.547 -8.281 -9.164 1 22.33 358 GLY B C 1
ATOM 5807 O O . GLY B 1 358 ? -29.859 -8.492 -10.156 1 22.33 358 GLY B O 1
ATOM 5808 N N . LYS B 1 359 ? -30.531 -7.148 -8.555 1 24.03 359 LYS B N 1
ATOM 5809 C CA . LYS B 1 359 ? -29.562 -6.164 -8.078 1 24.03 359 LYS B CA 1
ATOM 5810 C C . LYS B 1 359 ? -28.297 -6.844 -7.57 1 24.03 359 LYS B C 1
ATOM 5812 O O . LYS B 1 359 ? -27.422 -6.191 -6.996 1 24.03 359 LYS B O 1
ATOM 5817 N N . TYR B 1 360 ? -27.922 -8.102 -7.719 1 20.36 360 TYR B N 1
ATOM 5818 C CA . TYR B 1 360 ? -26.547 -8.102 -7.234 1 20.36 360 TYR B CA 1
ATOM 5819 C C . TYR B 1 360 ? -25.594 -7.648 -8.328 1 20.36 360 TYR B C 1
ATOM 5821 O O . TYR B 1 360 ? -25.812 -7.914 -9.508 1 20.36 360 TYR B O 1
#

Radius of gyration: 35.59 Å; Cα contacts (8 Å, |Δi|>4): 1126; chains: 2; bounding box: 76×106×73 Å

pLDDT: mean 87.28, std 12.81, range [20.36, 97.75]